Protein AF-A0A4V3P4I6-F1 (afdb_monomer_lite)

pLDDT: mean 70.44, std 26.19, range [24.08, 98.81]

InterPro domains:
  IPR002125 Cytidine and deoxycytidylate deaminase domain [PF00383] (77-163)
  IPR002125 Cytidine and deoxycytidylate deaminase domain [PS51747] (52-196)
  IPR016192 APOBEC/CMP deaminase, zinc-binding [PS00903] (110-152)
  IPR016193 Cytidine deaminase-like [SSF53927] (78-172)

Foldseek 3Di:
DDDDDDDDDDDDDDDDDDPPPPDDDQDDDDDDPDDPDPPGQAADDDPVQVLVLLLLQLLLQLLLLLLQADAPPDPPDQAFSKKKWKAAPVLFTQWIFAARCRLAVHPLRHRLSCGQVLSCVQVVDPAQADPVRHHMEMEIAEADFLSSLVNCQNRLHAEYEYQEYDNPGHPNLVVLCDQCVVVVDDHHHPSRHHYHYRPHVLSVQLHVQLVVCVVVVDDNDSSNVSNDPSVSVSSVVSNVCLVVPDDPDPVCPVSSVSSVVVSVPSDSARDHQDDDDPDWAKEWEWEDEDDAFKFWFDFDPDDDGDGDGDDDGTDIDIRRDRGFFTKTKTAGPVDRQWIWIKRWGARPVPRQIDIDTSDTDQKDKDKDFDDDDPNYTYIYIYIYGDLPVPFDCPPPDGDRD

Sequence (401 aa):
MKKCVYLFALLIISTSCRKHEKKQEVVDLATGPSSTTTCKNTYSETNDVQIEKDKIFSLLSLAAVYKNWQTPETNPVRGYNIGSVLIAPSGQVVKWARNCVDTTANSTQHGEVRLMTSYLGMTQYFSLKNEDDNPYTLYTSLEPCAMCSGMMTLQSLNRTVYSQTDPDFGK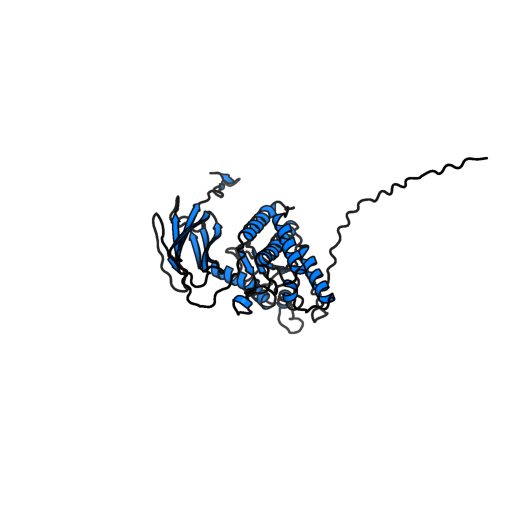AIQRLEFDAADYGGCPPYPRAVISDVSPSIYRYMLDTAYVNYLRKGYDRSITKFLTTENARVIYSSAVDELLNYQVTYPENQSALNNAISYYNNIVSDTYTPLDDDNDLVTTVFTVKGASTTTGITDIYKTYGGDLYQVSNIQVFTTLNDIDGDVFFTIINSANPSEYAIIDSGANINTGAALVNVMYQYGVSCSVTREKEQNGVYYFTINTVITHDNDCKWNGSECEPI

Structure (mmCIF, N/CA/C/O backbone):
data_AF-A0A4V3P4I6-F1
#
_entry.id   AF-A0A4V3P4I6-F1
#
loop_
_atom_site.group_PDB
_atom_site.id
_atom_site.type_symbol
_atom_site.label_atom_id
_atom_site.label_alt_id
_atom_site.label_comp_id
_atom_site.label_asym_id
_atom_site.label_entity_id
_atom_site.label_seq_id
_atom_site.pdbx_PDB_ins_code
_atom_site.Cartn_x
_atom_site.Cartn_y
_atom_site.Cartn_z
_atom_site.occupancy
_atom_site.B_iso_or_equiv
_atom_site.auth_seq_id
_atom_site.auth_comp_id
_atom_site.auth_asym_id
_atom_site.auth_atom_id
_atom_site.pdbx_PDB_model_num
ATOM 1 N N . MET A 1 1 ? -8.109 74.294 -43.004 1.00 38.88 1 MET A N 1
ATOM 2 C CA . MET A 1 1 ? -7.378 73.034 -43.275 1.00 38.88 1 MET A CA 1
ATOM 3 C C . MET A 1 1 ? -7.700 72.050 -42.158 1.00 38.88 1 MET A C 1
ATOM 5 O O . MET A 1 1 ? -7.813 72.474 -41.016 1.00 38.88 1 MET A O 1
ATOM 9 N N . LYS A 1 2 ? -8.060 70.817 -42.525 1.00 31.05 2 LYS A N 1
ATOM 10 C CA . LYS A 1 2 ? -8.959 69.916 -41.781 1.00 31.05 2 LYS A CA 1
ATOM 11 C C . LYS A 1 2 ? -8.279 69.203 -40.597 1.00 31.05 2 LYS A C 1
ATOM 13 O O . LYS A 1 2 ? -7.145 68.760 -40.713 1.00 31.05 2 LYS A O 1
ATOM 18 N N . LYS A 1 3 ? -9.027 69.087 -39.490 1.00 34.38 3 LYS A N 1
ATOM 19 C CA . LYS A 1 3 ? -8.744 68.275 -38.292 1.00 34.38 3 LYS A CA 1
ATOM 20 C C . LYS A 1 3 ? -8.746 66.782 -38.644 1.00 34.38 3 LYS A C 1
ATOM 22 O O . LYS A 1 3 ? -9.620 66.359 -39.396 1.00 34.38 3 LYS A O 1
ATOM 27 N N . CYS A 1 4 ? -7.863 65.994 -38.031 1.00 27.94 4 CYS A N 1
ATOM 28 C CA . CYS A 1 4 ? -7.990 64.537 -37.995 1.00 27.94 4 CYS A CA 1
ATOM 29 C C . CYS A 1 4 ? -7.975 64.075 -36.532 1.00 27.94 4 CYS A C 1
ATOM 31 O O . CYS A 1 4 ? -7.027 64.334 -35.796 1.00 27.94 4 CYS A O 1
ATOM 33 N N . VAL A 1 5 ? -9.088 63.474 -36.119 1.00 30.53 5 VAL A N 1
ATOM 34 C CA . VAL A 1 5 ? -9.356 62.912 -34.792 1.00 30.53 5 VAL A CA 1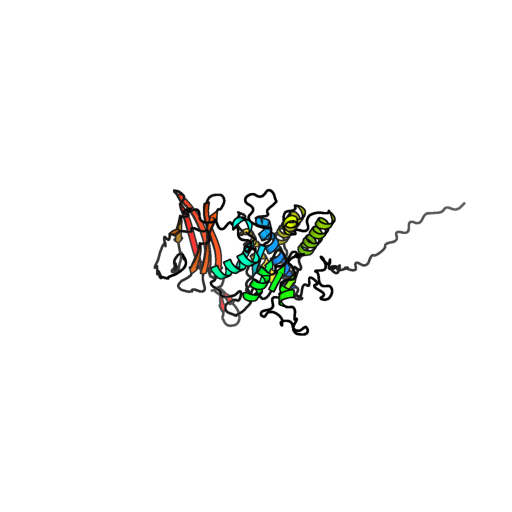
ATOM 35 C C . VAL A 1 5 ? -8.934 61.443 -34.828 1.00 30.53 5 VAL A C 1
ATOM 37 O O . VAL A 1 5 ? -9.345 60.727 -35.738 1.00 30.53 5 VAL A O 1
ATOM 40 N N . TYR A 1 6 ? -8.128 60.991 -33.867 1.00 28.48 6 TYR A N 1
ATOM 41 C CA . TYR A 1 6 ? -7.827 59.568 -33.697 1.00 28.48 6 TYR A CA 1
ATOM 42 C C . TYR A 1 6 ? -8.938 58.913 -32.870 1.00 28.48 6 TYR A C 1
ATOM 44 O O . TYR A 1 6 ? -9.145 59.256 -31.707 1.00 28.48 6 TYR A O 1
ATOM 52 N N . LEU A 1 7 ? -9.675 57.999 -33.499 1.00 26.97 7 LEU A N 1
ATOM 53 C CA . LEU A 1 7 ? -10.724 57.195 -32.881 1.00 26.97 7 LEU A CA 1
ATOM 54 C C . LEU A 1 7 ? -10.079 55.933 -32.280 1.00 26.97 7 LEU A C 1
ATOM 56 O O . LEU A 1 7 ? -9.567 55.093 -33.017 1.00 26.97 7 LEU A O 1
ATOM 60 N N . PHE A 1 8 ? -10.088 55.799 -30.953 1.00 28.61 8 PHE A N 1
ATOM 61 C CA . PHE A 1 8 ? -9.730 54.550 -30.276 1.00 28.61 8 PHE A CA 1
ATOM 62 C C . PHE A 1 8 ? -10.906 53.571 -30.382 1.00 28.61 8 PHE A C 1
ATOM 64 O O . PHE A 1 8 ? -11.946 53.779 -29.759 1.00 28.61 8 PHE A O 1
ATOM 71 N N . ALA A 1 9 ? -10.750 52.506 -31.168 1.00 28.44 9 ALA A N 1
ATOM 72 C CA . ALA A 1 9 ? -11.672 51.375 -31.169 1.00 28.44 9 ALA A CA 1
ATOM 73 C C . ALA A 1 9 ? -11.191 50.340 -30.141 1.00 28.44 9 ALA A C 1
ATOM 75 O O . ALA A 1 9 ? -10.161 49.693 -30.328 1.00 28.44 9 ALA A O 1
ATOM 76 N N . LEU A 1 10 ? -11.934 50.206 -29.041 1.00 26.56 10 LEU A N 1
ATOM 77 C CA . LEU A 1 10 ? -11.766 49.132 -28.066 1.00 26.56 10 LEU A CA 1
ATOM 78 C C . LEU A 1 10 ? -12.305 47.834 -28.696 1.00 26.56 10 LEU A C 1
ATOM 80 O O . LEU A 1 10 ? -13.515 47.674 -28.850 1.00 26.56 10 LEU A O 1
ATOM 84 N N . LEU A 1 11 ? -11.419 46.920 -29.097 1.00 24.89 11 LEU A N 1
ATOM 85 C CA . LEU A 1 11 ? -11.820 45.592 -29.559 1.00 24.89 11 LEU A CA 1
ATOM 86 C C . LEU A 1 11 ? -12.026 44.693 -28.330 1.00 24.89 11 LEU A C 1
ATOM 88 O O . LEU A 1 11 ? -11.067 44.226 -27.716 1.00 24.89 11 LEU A O 1
ATOM 92 N N . ILE A 1 12 ? -13.284 44.476 -27.949 1.00 28.70 12 ILE A N 1
ATOM 93 C CA . ILE A 1 12 ? -13.665 43.482 -26.940 1.00 28.70 12 ILE A CA 1
ATOM 94 C C . ILE A 1 12 ? -13.599 42.110 -27.616 1.00 28.70 12 ILE A C 1
ATOM 96 O O . ILE A 1 12 ? -14.481 41.752 -28.395 1.00 28.70 12 ILE A O 1
ATOM 100 N N . ILE A 1 13 ? -12.542 41.345 -27.343 1.00 27.86 13 ILE A N 1
ATOM 101 C CA . ILE A 1 13 ? -12.463 39.936 -27.739 1.00 27.86 13 ILE A CA 1
ATOM 102 C C . ILE A 1 13 ? -13.128 39.121 -26.629 1.00 27.86 13 ILE A C 1
ATOM 104 O O . ILE A 1 13 ? -12.544 38.894 -25.572 1.00 27.86 13 ILE A O 1
ATOM 108 N N . SER A 1 14 ? -14.367 38.690 -26.864 1.00 27.64 14 SER A N 1
ATOM 109 C CA . SER A 1 14 ? -15.036 37.693 -26.031 1.00 27.64 14 SER A CA 1
ATOM 110 C C . SER A 1 14 ? -14.403 36.321 -26.287 1.00 27.64 14 SER A C 1
ATOM 112 O O . SER A 1 14 ? -14.728 35.652 -27.272 1.00 27.64 14 SER A O 1
ATOM 114 N N . THR A 1 15 ? -13.494 35.878 -25.422 1.00 29.20 15 THR A N 1
ATOM 115 C CA . THR A 1 15 ? -13.055 34.480 -25.421 1.00 29.20 15 THR A CA 1
ATOM 116 C C . THR A 1 15 ? -14.120 33.634 -24.728 1.00 29.20 15 THR A C 1
ATOM 118 O O . THR A 1 15 ? -14.337 33.700 -23.521 1.00 29.20 15 THR A O 1
ATOM 121 N N . SER A 1 16 ? -14.834 32.848 -25.534 1.00 26.98 16 SER A N 1
ATOM 122 C CA . SER A 1 16 ? -15.702 31.771 -25.065 1.00 26.98 16 SER A CA 1
ATOM 123 C C . SER A 1 16 ? -14.888 30.830 -24.172 1.00 26.98 16 SER A C 1
ATOM 125 O O . SER A 1 16 ? -13.879 30.264 -24.596 1.00 26.98 16 SER A O 1
ATOM 127 N N . CYS A 1 17 ? -15.314 30.694 -22.918 1.00 26.45 17 CYS A N 1
ATOM 128 C CA . CYS A 1 17 ? -14.714 29.810 -21.931 1.00 26.45 17 CYS A CA 1
ATOM 129 C C . CYS A 1 17 ? -15.066 28.353 -22.285 1.00 26.45 17 CYS A C 1
ATOM 131 O O . CYS A 1 17 ? -16.029 27.784 -21.773 1.00 26.45 17 CYS A O 1
ATOM 133 N N . ARG A 1 18 ? -14.312 27.741 -23.205 1.00 27.28 18 ARG A N 1
ATOM 134 C CA . ARG A 1 18 ? -14.281 26.279 -23.338 1.00 27.28 18 ARG A CA 1
ATOM 135 C C . ARG A 1 18 ? -13.394 25.741 -22.222 1.00 27.28 18 ARG A C 1
ATOM 137 O O . ARG A 1 18 ? -12.179 25.925 -22.261 1.00 27.28 18 ARG A O 1
ATOM 144 N N . LYS A 1 19 ? -14.005 25.072 -21.239 1.00 29.12 19 LYS A N 1
ATOM 145 C CA . LYS A 1 19 ? -13.301 24.176 -20.314 1.00 29.12 19 LYS A CA 1
ATOM 146 C C . LYS A 1 19 ? -12.569 23.124 -21.152 1.00 29.12 19 LYS A C 1
ATOM 148 O O . LYS A 1 19 ? -13.177 22.175 -21.632 1.00 29.12 19 LYS A O 1
ATOM 153 N N . HIS A 1 20 ? -11.278 23.326 -21.382 1.00 26.88 20 HIS A N 1
ATOM 154 C CA . HIS A 1 20 ? -10.396 22.259 -21.823 1.00 26.88 20 HIS A CA 1
ATOM 155 C C . HIS A 1 20 ? -10.047 21.437 -20.583 1.00 26.88 20 HIS A C 1
ATOM 157 O O . HIS A 1 20 ? -9.149 21.801 -19.827 1.00 26.88 20 HIS A O 1
ATOM 163 N N . GLU A 1 21 ? -10.763 20.335 -20.369 1.00 33.22 21 GLU A N 1
ATOM 164 C CA . GLU A 1 21 ? -10.200 19.214 -19.622 1.00 33.22 21 GLU A CA 1
ATOM 165 C C . GLU A 1 21 ? -8.929 18.782 -20.356 1.00 33.22 21 GLU A C 1
ATOM 167 O O . GLU A 1 21 ? -8.968 18.286 -21.487 1.00 33.22 21 GLU A O 1
ATOM 172 N N . LYS A 1 22 ? -7.769 19.051 -19.753 1.00 27.48 22 LYS A N 1
ATOM 173 C CA . LYS A 1 22 ? -6.512 18.462 -20.207 1.00 27.48 22 LYS A CA 1
ATOM 174 C C . LYS A 1 22 ? -6.640 16.952 -20.022 1.00 27.48 22 LYS A C 1
ATOM 176 O O . LYS A 1 22 ? -6.591 16.471 -18.895 1.00 27.48 22 LYS A O 1
ATOM 181 N N . LYS A 1 23 ? -6.769 16.210 -21.125 1.00 31.52 23 LYS A N 1
ATOM 182 C CA . LYS A 1 23 ? -6.460 14.777 -21.129 1.00 31.52 23 LYS A CA 1
ATOM 183 C C . LYS A 1 23 ? -5.043 14.604 -20.578 1.00 31.52 23 LYS A C 1
ATOM 185 O O . LYS A 1 23 ? -4.112 15.217 -21.097 1.00 31.52 23 LYS A O 1
ATOM 190 N N . GLN A 1 24 ? -4.908 13.813 -19.514 1.00 39.22 24 GLN A N 1
ATOM 191 C CA . GLN A 1 24 ? -3.621 13.382 -18.974 1.00 39.22 24 GLN A CA 1
ATOM 192 C C . GLN A 1 24 ? -2.837 12.669 -20.083 1.00 39.22 24 GLN A C 1
ATOM 194 O O . GLN A 1 24 ? -3.242 11.607 -20.552 1.00 39.22 24 GLN A O 1
ATOM 199 N N . GLU A 1 25 ? -1.731 13.262 -20.528 1.00 32.91 25 GLU A N 1
ATOM 200 C CA . GLU A 1 25 ? -0.757 12.556 -21.356 1.00 32.91 25 GLU A CA 1
ATOM 201 C C . GLU A 1 25 ? -0.023 11.535 -20.480 1.00 32.91 25 GLU A C 1
ATOM 203 O O . GLU A 1 25 ? 0.542 11.870 -19.436 1.00 32.91 25 GLU A O 1
ATOM 208 N N . VAL A 1 26 ? -0.078 10.269 -20.894 1.00 40.66 26 VAL A N 1
ATOM 209 C CA . VAL A 1 26 ? 0.656 9.163 -20.275 1.00 40.66 26 VAL A CA 1
ATOM 210 C C . VAL A 1 26 ? 2.142 9.400 -20.531 1.00 40.66 26 VAL A C 1
ATOM 212 O O . VAL A 1 26 ? 2.603 9.302 -21.666 1.00 40.66 26 VAL A O 1
ATOM 215 N N . VAL A 1 27 ? 2.891 9.748 -19.488 1.00 40.31 27 VAL A N 1
ATOM 216 C CA . VAL A 1 27 ? 4.354 9.785 -19.549 1.00 40.31 27 VAL A CA 1
ATOM 217 C C . VAL A 1 27 ? 4.830 8.337 -19.490 1.00 40.31 27 VAL A C 1
ATOM 219 O O . VAL A 1 27 ? 4.765 7.711 -18.435 1.00 40.31 27 VAL A O 1
ATOM 222 N N . ASP A 1 28 ? 5.249 7.797 -20.637 1.00 40.12 28 ASP A N 1
ATOM 223 C CA . ASP A 1 28 ? 5.860 6.469 -20.728 1.00 40.12 28 ASP A CA 1
ATOM 224 C C . ASP A 1 28 ? 7.179 6.473 -19.942 1.00 40.12 28 ASP A C 1
ATOM 226 O O . ASP A 1 28 ? 8.212 6.986 -20.387 1.00 40.12 28 ASP A O 1
ATOM 230 N N . LEU A 1 29 ? 7.139 5.905 -18.740 1.00 42.72 29 LEU A N 1
ATOM 231 C CA . LEU A 1 29 ? 8.330 5.537 -17.998 1.00 42.72 29 LEU A CA 1
ATOM 232 C C . LEU A 1 29 ? 8.888 4.255 -18.609 1.00 42.72 29 LEU A C 1
ATOM 234 O O . LEU A 1 29 ? 8.287 3.203 -18.462 1.00 42.72 29 LEU A O 1
ATOM 238 N N . ALA A 1 30 ? 10.010 4.397 -19.317 1.00 37.38 30 ALA A N 1
ATOM 239 C CA . ALA A 1 30 ? 10.941 3.357 -19.758 1.00 37.38 30 ALA A CA 1
ATOM 240 C C . ALA A 1 30 ? 10.332 2.034 -20.279 1.00 37.38 30 ALA A C 1
ATOM 242 O O . ALA A 1 30 ? 9.803 1.203 -19.549 1.00 37.38 30 ALA A O 1
ATOM 243 N N . THR A 1 31 ? 10.550 1.761 -21.566 1.00 34.69 31 THR A N 1
ATOM 244 C CA . THR A 1 31 ? 10.326 0.437 -22.151 1.00 34.69 31 THR A CA 1
ATOM 245 C C . THR A 1 31 ? 11.169 -0.614 -21.422 1.00 34.69 31 THR A C 1
ATOM 247 O O . THR A 1 31 ? 12.400 -0.584 -21.501 1.00 34.69 31 THR A O 1
ATOM 250 N N . GLY A 1 32 ? 10.511 -1.559 -20.747 1.00 35.44 32 GLY A N 1
ATOM 251 C CA . GLY A 1 32 ? 11.137 -2.814 -20.333 1.00 35.44 32 GLY A CA 1
ATOM 252 C C . GLY A 1 32 ? 11.687 -3.600 -21.541 1.00 35.44 32 GLY A C 1
ATOM 253 O O . GLY A 1 32 ? 11.428 -3.239 -22.689 1.00 35.44 32 GLY A O 1
ATOM 254 N N . PRO A 1 33 ? 12.437 -4.694 -21.324 1.00 33.47 33 PRO A N 1
ATOM 255 C CA . PRO A 1 33 ? 13.238 -5.362 -22.361 1.00 33.47 33 PRO A CA 1
ATOM 256 C C . PRO A 1 33 ? 12.451 -6.082 -23.478 1.00 33.47 33 PRO A C 1
ATOM 258 O O . PRO A 1 33 ? 13.064 -6.764 -24.294 1.00 33.47 33 PRO A O 1
ATOM 261 N N . SER A 1 34 ? 11.123 -5.948 -23.556 1.00 34.34 34 SER A N 1
ATOM 262 C CA . SER A 1 34 ? 10.306 -6.561 -24.610 1.00 34.34 34 SER A CA 1
ATOM 263 C C . SER A 1 34 ? 9.366 -5.538 -25.248 1.00 34.34 34 SER A C 1
ATOM 265 O O . SER A 1 34 ? 8.570 -4.897 -24.568 1.00 34.34 34 SER A O 1
ATOM 267 N N . SER A 1 35 ? 9.469 -5.392 -26.569 1.00 30.73 35 SER A N 1
ATOM 268 C CA . SER A 1 35 ? 8.801 -4.377 -27.392 1.00 30.73 35 SER A CA 1
ATOM 269 C C . SER A 1 35 ? 7.418 -4.782 -27.927 1.00 30.73 35 SER A C 1
ATOM 271 O O . SER A 1 35 ? 6.896 -4.097 -28.805 1.00 30.73 35 SER A O 1
ATOM 273 N N . THR A 1 36 ? 6.816 -5.882 -27.453 1.00 29.50 36 THR A N 1
ATOM 274 C CA . THR A 1 36 ? 5.621 -6.479 -28.099 1.00 29.50 36 THR A CA 1
ATOM 275 C C . THR A 1 36 ? 4.365 -6.619 -27.233 1.00 29.50 36 THR A C 1
ATOM 277 O O . THR A 1 36 ? 3.314 -6.952 -27.772 1.00 29.50 36 THR A O 1
ATOM 280 N N . THR A 1 37 ? 4.397 -6.242 -25.953 1.00 32.91 37 THR A N 1
ATOM 281 C CA . THR A 1 37 ? 3.183 -6.082 -25.130 1.00 32.91 37 THR A CA 1
ATOM 282 C C . THR A 1 37 ? 3.084 -4.617 -24.729 1.00 32.91 37 THR A C 1
ATOM 284 O O . THR A 1 37 ? 4.041 -4.069 -24.184 1.00 32.91 37 THR A O 1
ATOM 287 N N . THR A 1 38 ? 1.964 -3.938 -24.994 1.00 37.38 38 THR A N 1
ATOM 288 C CA . THR A 1 38 ? 1.739 -2.582 -24.466 1.00 37.38 38 THR A CA 1
ATOM 289 C C . THR A 1 38 ? 1.569 -2.647 -22.948 1.00 37.38 38 THR A C 1
ATOM 291 O O . THR A 1 38 ? 0.456 -2.658 -22.434 1.00 37.38 38 THR A O 1
ATOM 294 N N . CYS A 1 39 ? 2.694 -2.676 -22.232 1.00 52.91 39 CYS A N 1
ATOM 295 C CA . CYS A 1 39 ? 2.838 -2.611 -20.777 1.00 52.91 39 CYS A CA 1
ATOM 296 C C . CYS A 1 39 ? 2.533 -1.205 -20.242 1.00 52.91 39 CYS A C 1
ATOM 298 O O . CYS A 1 39 ? 3.302 -0.654 -19.453 1.00 52.91 39 CYS A O 1
ATOM 300 N N . LYS A 1 40 ? 1.444 -0.577 -20.695 1.00 59.91 40 LYS A N 1
ATOM 301 C CA . LYS A 1 40 ? 1.081 0.746 -20.193 1.00 59.91 40 LYS A CA 1
ATOM 302 C C . LYS A 1 40 ? 0.635 0.631 -18.741 1.00 59.91 40 LYS A C 1
ATOM 304 O O . LYS A 1 40 ? -0.003 -0.331 -18.323 1.00 59.91 40 LYS A O 1
ATOM 309 N N . ASN A 1 41 ? 1.023 1.619 -17.957 1.00 68.69 41 ASN A N 1
ATOM 310 C CA . ASN A 1 41 ? 0.433 1.894 -16.661 1.00 68.69 41 ASN A CA 1
ATOM 311 C C . ASN A 1 41 ? -1.003 2.367 -16.887 1.00 68.69 41 ASN A C 1
ATOM 313 O O . ASN A 1 41 ? -1.212 3.490 -17.345 1.00 68.69 41 ASN A O 1
ATOM 317 N N . THR A 1 42 ? -1.975 1.493 -16.644 1.00 80.38 42 THR A N 1
ATOM 318 C CA . THR A 1 42 ? -3.392 1.792 -16.850 1.00 80.38 42 THR A CA 1
ATOM 319 C C . THR A 1 42 ? -4.127 1.835 -15.527 1.00 80.38 42 THR A C 1
ATOM 321 O O . THR A 1 42 ? -3.771 1.135 -14.584 1.00 80.38 42 THR A O 1
ATOM 324 N N . TYR A 1 43 ? -5.134 2.693 -15.481 1.00 91.06 43 TYR A N 1
ATOM 325 C CA . TYR A 1 43 ? -6.118 2.737 -14.420 1.00 91.06 43 TYR A CA 1
ATOM 326 C C . TYR A 1 43 ? -7.424 2.199 -14.997 1.00 91.06 43 TYR A C 1
ATOM 328 O O . TYR A 1 43 ? -7.886 2.712 -16.020 1.00 91.06 43 TYR A O 1
ATOM 336 N N . SER A 1 44 ? -7.948 1.127 -14.412 1.00 90.12 44 SER A N 1
ATOM 337 C CA . SER A 1 44 ? -9.068 0.364 -14.970 1.00 90.12 44 SER A CA 1
ATOM 338 C C . SER A 1 44 ? -10.448 0.858 -14.530 1.00 90.12 44 SER A C 1
ATOM 340 O O . SER A 1 44 ? -11.440 0.560 -15.195 1.00 90.12 44 SER A O 1
ATOM 342 N N . GLU A 1 45 ? -10.520 1.637 -13.449 1.00 94.12 45 GLU A N 1
ATOM 343 C CA . GLU A 1 45 ? -11.785 1.965 -12.801 1.00 94.12 45 GLU A CA 1
ATOM 344 C C . GLU A 1 45 ? -12.528 3.129 -13.477 1.00 94.12 45 GLU A C 1
ATOM 346 O O . GLU A 1 45 ? -11.917 4.089 -13.956 1.00 94.12 45 GLU A O 1
ATOM 351 N N . THR A 1 46 ? -13.862 3.046 -13.518 1.00 94.44 46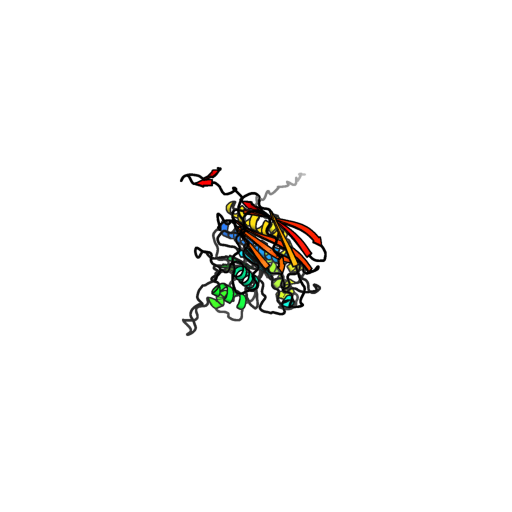 THR A N 1
ATOM 352 C CA . THR A 1 46 ? -14.723 4.026 -14.220 1.00 94.44 46 THR A CA 1
ATOM 353 C C . THR A 1 46 ? -15.775 4.671 -13.324 1.00 94.44 46 THR A C 1
ATOM 355 O O . THR A 1 46 ? -16.362 5.682 -13.703 1.00 94.44 46 THR A O 1
ATOM 358 N N . ASN A 1 47 ? -16.019 4.112 -12.138 1.00 96.75 47 ASN A N 1
ATOM 359 C CA . ASN A 1 47 ? -16.960 4.671 -11.177 1.00 96.75 47 ASN A CA 1
ATOM 360 C C . ASN A 1 47 ? -16.328 5.845 -10.418 1.00 96.75 47 ASN A C 1
ATOM 362 O O . ASN A 1 47 ? -15.477 5.626 -9.560 1.00 96.75 47 ASN A O 1
ATOM 366 N N . ASP A 1 48 ? -16.789 7.073 -10.659 1.00 97.75 48 ASP A N 1
ATOM 367 C CA . ASP A 1 48 ? -16.191 8.276 -10.066 1.00 97.75 48 ASP A CA 1
ATOM 368 C C . ASP A 1 48 ? -16.128 8.276 -8.524 1.00 97.75 48 ASP A C 1
ATOM 370 O O . ASP A 1 48 ? -15.177 8.820 -7.954 1.00 97.75 48 ASP A O 1
ATOM 374 N N . VAL A 1 49 ? -17.086 7.631 -7.842 1.00 97.69 49 VAL A N 1
ATOM 375 C CA . VAL A 1 49 ? -17.065 7.467 -6.377 1.00 97.69 49 VAL A CA 1
ATOM 376 C C . VAL A 1 49 ? -15.870 6.605 -5.970 1.00 97.69 49 VAL A C 1
ATOM 378 O O . VAL A 1 49 ? -15.110 6.983 -5.078 1.00 97.69 49 VAL A O 1
ATOM 381 N N . GLN A 1 50 ? -15.647 5.481 -6.658 1.00 97.50 50 GLN A N 1
ATOM 382 C CA . GLN A 1 50 ? -14.485 4.620 -6.423 1.00 97.50 50 GLN A CA 1
ATOM 383 C C . GLN A 1 50 ? -13.174 5.316 -6.814 1.00 97.50 50 GLN A C 1
ATOM 385 O O . GLN A 1 50 ? -12.178 5.172 -6.108 1.00 97.50 50 GLN A O 1
ATOM 390 N N . ILE A 1 51 ? -13.172 6.127 -7.877 1.00 98.31 51 ILE A N 1
ATOM 391 C CA . ILE A 1 51 ? -11.993 6.901 -8.286 1.00 98.31 51 ILE A CA 1
ATOM 392 C C . ILE A 1 51 ? -11.570 7.880 -7.192 1.00 98.31 51 ILE A C 1
ATOM 394 O O . ILE A 1 51 ? -10.384 7.992 -6.881 1.00 98.31 51 ILE A O 1
ATOM 398 N N . GLU A 1 52 ? -12.514 8.601 -6.590 1.00 98.44 52 GLU A N 1
ATOM 399 C CA . GLU A 1 52 ? -12.211 9.478 -5.458 1.00 98.44 52 GLU A CA 1
ATOM 400 C C . GLU A 1 52 ? -11.735 8.691 -4.229 1.00 98.44 52 GLU A C 1
ATOM 402 O O . GLU A 1 52 ? -10.756 9.088 -3.593 1.00 98.44 52 GLU A O 1
ATOM 407 N N . LYS A 1 53 ? -12.356 7.546 -3.934 1.00 98.06 53 LYS A N 1
ATOM 408 C CA . LYS A 1 53 ? -11.930 6.660 -2.842 1.00 98.06 53 LYS A CA 1
ATOM 409 C C . LYS A 1 53 ? -10.486 6.186 -3.022 1.00 98.06 53 LYS A C 1
ATOM 411 O O . LYS A 1 53 ? -9.695 6.231 -2.079 1.00 98.06 53 LYS A O 1
ATOM 416 N N . ASP A 1 54 ? -10.117 5.814 -4.246 1.00 98.38 54 ASP A N 1
ATOM 417 C CA . ASP A 1 54 ? -8.757 5.409 -4.588 1.00 98.38 54 ASP A CA 1
ATOM 418 C C . ASP A 1 54 ? -7.752 6.554 -4.407 1.00 98.38 54 ASP A C 1
ATOM 420 O O . ASP A 1 54 ? -6.626 6.317 -3.960 1.00 98.38 54 ASP A O 1
ATOM 424 N N . LYS A 1 55 ? -8.139 7.799 -4.732 1.00 98.50 55 LYS A N 1
ATOM 425 C CA . LYS A 1 55 ? -7.301 8.982 -4.469 1.00 98.50 55 LYS A CA 1
ATOM 426 C C . LYS A 1 55 ? -7.037 9.116 -2.976 1.00 98.50 55 LYS A C 1
ATOM 428 O O . LYS A 1 55 ? -5.873 9.171 -2.594 1.00 98.50 55 LYS A O 1
ATOM 433 N N . ILE A 1 56 ? -8.081 9.096 -2.146 1.00 98.69 56 ILE A N 1
ATOM 434 C CA . ILE A 1 56 ? -7.971 9.243 -0.685 1.00 98.69 56 ILE A CA 1
ATOM 435 C C . ILE A 1 56 ? -7.003 8.205 -0.099 1.00 98.69 56 ILE A C 1
ATOM 437 O O . 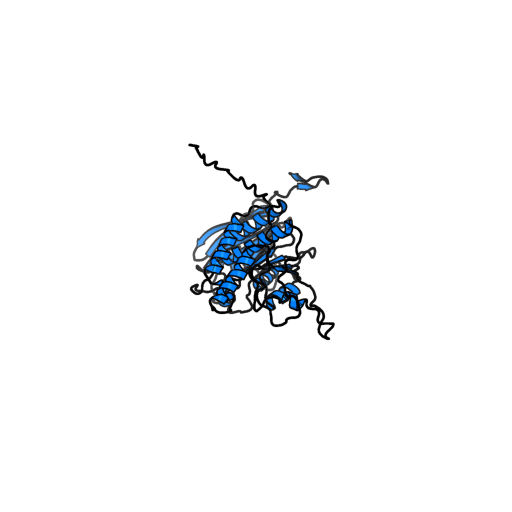ILE A 1 56 ? -6.075 8.563 0.627 1.00 98.69 56 ILE A O 1
ATOM 441 N N . PHE A 1 57 ? -7.154 6.925 -0.446 1.00 98.69 57 PHE A N 1
ATOM 442 C CA . PHE A 1 57 ? -6.280 5.885 0.105 1.00 98.69 57 PHE A CA 1
ATOM 443 C C . PHE A 1 57 ? -4.873 5.861 -0.510 1.00 98.69 57 PHE A C 1
ATOM 445 O O . PHE A 1 57 ? -3.920 5.496 0.179 1.00 98.69 57 PHE A O 1
ATOM 452 N N . SER A 1 58 ? -4.699 6.333 -1.750 1.00 98.69 58 SER A N 1
ATOM 453 C CA . SER A 1 58 ? -3.363 6.580 -2.320 1.00 98.69 58 SER A CA 1
ATOM 454 C C . SER A 1 58 ? -2.635 7.724 -1.606 1.00 98.69 58 SER A C 1
ATOM 456 O O . SER A 1 58 ? -1.420 7.665 -1.416 1.00 98.69 58 SER A O 1
ATOM 458 N N . LEU A 1 59 ? -3.361 8.771 -1.196 1.00 98.81 59 LEU A N 1
ATOM 459 C CA . LEU A 1 59 ? -2.805 9.837 -0.360 1.00 98.81 59 LEU A CA 1
ATOM 460 C C . LEU A 1 59 ? -2.406 9.284 1.008 1.00 98.81 59 LEU A C 1
ATOM 462 O O . LEU A 1 59 ? -1.304 9.563 1.473 1.00 98.81 59 LEU A O 1
ATOM 466 N N . LEU A 1 60 ? -3.250 8.444 1.618 1.00 98.38 60 LEU A N 1
ATOM 467 C CA . LEU A 1 60 ? -2.941 7.785 2.886 1.00 98.38 60 LEU A CA 1
ATOM 468 C C . LEU A 1 60 ? -1.679 6.916 2.804 1.00 98.38 60 LEU A C 1
ATOM 470 O O . LEU A 1 60 ? -0.860 6.975 3.718 1.00 98.38 60 LEU A O 1
ATOM 474 N N . SER A 1 61 ? -1.478 6.138 1.733 1.00 98.25 61 SER A N 1
ATOM 475 C CA . SER A 1 61 ? -0.270 5.308 1.601 1.00 98.25 61 SER A CA 1
ATOM 476 C C . SER A 1 61 ? 1.005 6.155 1.523 1.00 98.25 61 SER A C 1
ATOM 478 O O . SER A 1 61 ? 2.016 5.805 2.131 1.00 98.25 61 SER A O 1
ATOM 480 N N . LEU A 1 62 ? 0.963 7.298 0.828 1.00 98.69 62 LEU A N 1
ATOM 481 C CA . LEU A 1 62 ? 2.065 8.266 0.808 1.00 98.69 62 LEU A CA 1
ATOM 482 C C . LEU A 1 62 ? 2.247 8.928 2.184 1.00 98.69 62 LEU A C 1
ATOM 484 O O . LEU A 1 62 ? 3.364 9.005 2.696 1.00 98.69 62 LEU A O 1
ATOM 488 N N . ALA A 1 63 ? 1.155 9.343 2.824 1.00 97.38 63 ALA A N 1
ATOM 489 C CA . ALA A 1 63 ? 1.170 9.982 4.134 1.00 97.38 63 ALA A CA 1
ATOM 490 C C . ALA A 1 63 ? 1.748 9.067 5.228 1.00 97.38 63 ALA A C 1
ATOM 492 O O . ALA A 1 63 ? 2.555 9.509 6.049 1.00 97.38 63 ALA A O 1
ATOM 493 N N . ALA A 1 64 ? 1.407 7.776 5.195 1.00 90.06 64 ALA A N 1
ATOM 494 C CA . ALA A 1 64 ? 1.942 6.759 6.095 1.00 90.06 64 ALA A CA 1
ATOM 495 C C . ALA A 1 64 ? 3.466 6.617 5.974 1.00 90.06 64 ALA A C 1
ATOM 497 O O . ALA A 1 64 ? 4.168 6.514 6.977 1.00 90.06 64 ALA A O 1
ATOM 498 N N . VAL A 1 65 ? 4.003 6.664 4.752 1.00 95.44 65 VAL A N 1
ATOM 499 C CA . VAL A 1 65 ? 5.455 6.647 4.521 1.00 95.44 65 VAL A CA 1
ATOM 500 C C . VAL A 1 65 ? 6.109 7.941 5.008 1.00 95.44 65 VAL A C 1
ATOM 502 O O . VAL A 1 65 ? 7.185 7.888 5.610 1.00 95.44 65 VAL A O 1
ATOM 505 N N . TYR A 1 66 ? 5.461 9.088 4.781 1.00 95.75 66 TYR A N 1
ATOM 506 C CA . TYR A 1 66 ? 5.981 10.402 5.162 1.00 95.75 66 TYR A CA 1
ATOM 507 C C . TYR A 1 66 ? 6.142 10.575 6.678 1.00 95.75 66 TYR A C 1
ATOM 509 O O . TYR A 1 66 ? 7.120 11.184 7.111 1.00 95.75 66 TYR A O 1
ATOM 517 N N . LYS A 1 67 ? 5.240 10.001 7.492 1.00 85.94 67 LYS A N 1
ATOM 518 C CA . LYS A 1 67 ? 5.287 10.075 8.969 1.00 85.94 67 LYS A CA 1
ATOM 519 C C . LYS A 1 67 ? 6.634 9.691 9.577 1.00 85.94 67 LYS A C 1
ATOM 521 O O . LYS A 1 67 ? 6.983 10.219 10.626 1.00 85.94 67 LYS A O 1
ATOM 526 N N . ASN A 1 68 ? 7.373 8.791 8.934 1.00 79.50 68 ASN A N 1
ATOM 527 C CA . ASN A 1 68 ? 8.696 8.361 9.383 1.00 79.50 68 ASN A CA 1
ATOM 528 C C . ASN A 1 68 ? 9.762 8.557 8.286 1.00 79.50 68 ASN A C 1
ATOM 530 O O . ASN A 1 68 ? 10.696 7.765 8.192 1.00 79.50 68 ASN A O 1
ATOM 534 N N . TRP A 1 69 ? 9.608 9.551 7.404 1.00 92.25 69 TRP A N 1
ATOM 535 C CA . TRP A 1 69 ? 10.481 9.745 6.238 1.00 92.25 69 TRP A CA 1
ATOM 536 C C . TRP A 1 69 ? 11.977 9.690 6.583 1.00 92.25 69 TRP A C 1
ATOM 538 O O . TRP A 1 69 ? 12.427 10.349 7.517 1.00 92.25 69 TRP A O 1
ATOM 548 N N . GLN A 1 70 ? 12.749 8.941 5.793 1.00 88.25 70 GLN A N 1
ATOM 549 C CA . GLN A 1 70 ? 14.188 8.764 6.004 1.00 88.25 70 GLN A CA 1
ATOM 550 C C . GLN A 1 70 ? 15.013 9.428 4.899 1.00 88.25 70 GLN A C 1
ATOM 552 O O . GLN A 1 70 ? 14.636 9.446 3.726 1.00 88.25 70 GLN A O 1
ATOM 557 N N . THR A 1 71 ? 16.161 9.965 5.281 1.00 91.12 71 THR A N 1
ATOM 558 C CA . THR A 1 71 ? 17.190 10.515 4.391 1.00 91.12 71 THR A CA 1
ATOM 559 C C . THR A 1 71 ? 18.466 9.673 4.501 1.00 91.12 71 THR A C 1
ATOM 561 O O . THR A 1 71 ? 18.560 8.830 5.397 1.00 91.12 71 THR A O 1
ATOM 564 N N . PRO A 1 72 ? 19.477 9.881 3.638 1.00 86.38 72 PRO A N 1
ATOM 565 C CA . PRO A 1 72 ? 20.754 9.172 3.753 1.00 86.38 72 PRO A CA 1
ATOM 566 C C . PRO A 1 72 ? 21.480 9.399 5.091 1.00 86.38 72 PRO A C 1
ATOM 568 O O . PRO A 1 72 ? 22.330 8.598 5.463 1.00 86.38 72 PRO A O 1
ATOM 571 N N . GLU A 1 73 ? 21.155 10.475 5.812 1.00 87.00 73 GLU A N 1
ATOM 572 C CA . GLU A 1 73 ? 21.715 10.810 7.127 1.00 87.00 73 GLU A CA 1
ATOM 573 C C . GLU A 1 73 ? 20.949 10.168 8.296 1.00 87.00 73 GLU A C 1
ATOM 575 O O . GLU A 1 73 ? 21.364 10.294 9.447 1.00 87.00 73 GLU A O 1
ATOM 580 N N . THR A 1 74 ? 19.816 9.510 8.032 1.00 81.00 74 THR A N 1
ATOM 581 C CA . THR A 1 74 ? 19.018 8.862 9.079 1.00 81.00 74 THR A CA 1
ATOM 582 C C . THR A 1 74 ? 19.786 7.689 9.684 1.00 81.00 74 THR A C 1
ATOM 584 O O . THR A 1 74 ? 20.338 6.870 8.959 1.00 81.00 74 THR A O 1
ATOM 587 N N . ASN A 1 75 ? 19.821 7.596 11.014 1.00 71.31 75 ASN A N 1
ATOM 588 C CA . ASN A 1 75 ? 20.508 6.525 11.729 1.00 71.31 75 ASN A CA 1
ATOM 589 C C . ASN A 1 75 ? 19.789 6.225 13.064 1.00 71.31 75 ASN A C 1
ATOM 591 O O . ASN A 1 75 ? 19.687 7.144 13.880 1.00 71.31 75 ASN A O 1
ATOM 595 N N . PRO A 1 76 ? 19.308 4.991 13.310 1.00 72.50 76 PRO A N 1
ATOM 596 C CA . PRO A 1 76 ? 19.303 3.855 12.383 1.00 72.50 76 PRO A CA 1
ATOM 597 C C . PRO A 1 76 ? 18.342 4.065 11.198 1.00 72.50 76 PRO A C 1
ATOM 599 O O . PRO A 1 76 ? 17.281 4.681 11.329 1.00 72.50 76 PRO A O 1
ATOM 602 N N . VAL A 1 77 ? 18.703 3.540 10.022 1.00 73.88 77 VAL A N 1
ATOM 603 C CA . VAL A 1 77 ? 17.782 3.450 8.874 1.00 73.88 77 VAL A CA 1
ATOM 604 C C . VAL A 1 77 ? 16.870 2.250 9.084 1.00 73.88 77 VAL A C 1
ATOM 606 O O . VAL A 1 77 ? 17.339 1.178 9.440 1.00 73.88 77 VAL A O 1
ATOM 609 N N . ARG A 1 78 ? 15.566 2.415 8.846 1.00 82.06 78 ARG A N 1
ATOM 610 C CA . ARG A 1 78 ? 14.579 1.343 9.015 1.00 82.06 78 ARG A CA 1
ATOM 611 C C . ARG A 1 78 ? 14.573 0.436 7.804 1.00 82.06 78 ARG A C 1
ATOM 613 O O . ARG A 1 78 ? 14.562 -0.784 7.928 1.00 82.06 78 ARG A O 1
ATOM 620 N N . GLY A 1 79 ? 14.533 1.063 6.644 1.00 87.44 79 GLY A N 1
ATOM 621 C CA . GLY A 1 79 ? 14.377 0.456 5.342 1.00 87.44 79 GLY A CA 1
ATOM 622 C C . GLY A 1 79 ? 14.202 1.563 4.315 1.00 87.44 79 GLY A C 1
ATOM 623 O O . GLY A 1 79 ? 14.471 2.738 4.571 1.00 87.44 79 GLY A O 1
ATOM 624 N N . TYR A 1 80 ? 13.653 1.215 3.161 1.00 94.38 80 TYR A N 1
ATOM 625 C CA . TYR A 1 80 ? 13.322 2.209 2.144 1.00 94.38 80 TYR A CA 1
ATOM 626 C C . TYR A 1 80 ? 12.029 2.974 2.475 1.00 94.38 80 TYR A C 1
ATOM 628 O O . TYR A 1 80 ? 11.137 2.458 3.154 1.00 94.38 80 TYR A O 1
ATOM 636 N N . ASN A 1 81 ? 11.882 4.193 1.939 1.00 96.88 81 ASN A N 1
ATOM 637 C CA . ASN A 1 81 ? 10.641 4.981 2.003 1.00 96.88 81 ASN A CA 1
ATOM 638 C C . ASN A 1 81 ? 9.560 4.389 1.071 1.00 96.88 81 ASN A C 1
ATOM 640 O O . ASN A 1 81 ? 9.122 5.022 0.113 1.00 96.88 81 ASN A O 1
ATOM 644 N N . ILE A 1 82 ? 9.170 3.140 1.335 1.00 97.88 82 ILE A N 1
ATOM 645 C CA . ILE A 1 82 ? 8.179 2.365 0.584 1.00 97.88 82 ILE A CA 1
ATOM 646 C C . ILE A 1 82 ? 7.236 1.700 1.578 1.00 97.88 82 ILE A C 1
ATOM 648 O O . ILE A 1 82 ? 7.681 0.940 2.443 1.00 97.88 82 ILE A O 1
ATOM 652 N N . GLY A 1 83 ? 5.941 1.969 1.466 1.00 95.38 83 GLY A N 1
ATOM 653 C CA . GLY A 1 83 ? 4.943 1.459 2.396 1.00 95.38 83 GLY A CA 1
ATOM 654 C C . GLY A 1 83 ? 3.556 1.366 1.792 1.00 95.38 83 GLY A C 1
ATOM 655 O O . GLY A 1 83 ? 3.305 1.828 0.679 1.00 95.38 83 GLY A O 1
ATOM 656 N N . SER A 1 84 ? 2.670 0.729 2.545 1.00 96.75 84 SER A N 1
ATOM 657 C CA . SER A 1 84 ? 1.362 0.305 2.068 1.00 96.75 84 SER A CA 1
ATOM 658 C C . SER A 1 84 ? 0.313 0.384 3.168 1.00 96.75 84 SER A C 1
ATOM 660 O O . SER A 1 84 ? 0.640 0.322 4.356 1.00 96.75 84 SER A O 1
ATOM 662 N N . VAL A 1 85 ? -0.950 0.474 2.756 1.00 96.38 85 VAL A N 1
ATOM 663 C CA . VAL A 1 85 ? -2.139 0.387 3.611 1.00 96.38 85 VAL A CA 1
ATOM 664 C C . VAL A 1 85 ? -3.136 -0.621 3.038 1.00 96.38 85 VAL A C 1
ATOM 666 O O . VAL A 1 85 ? -3.242 -0.785 1.823 1.00 96.38 85 VAL A O 1
ATOM 669 N N . LEU A 1 86 ? -3.842 -1.321 3.922 1.00 95.31 86 LEU A N 1
ATOM 670 C CA . LEU A 1 86 ? -4.785 -2.387 3.602 1.00 95.31 86 LEU A CA 1
ATOM 671 C C . LEU A 1 86 ? -6.194 -1.938 3.954 1.00 95.31 86 LEU A C 1
ATOM 673 O O . LEU A 1 86 ? -6.445 -1.532 5.091 1.00 95.31 86 LEU A O 1
ATOM 677 N N . ILE A 1 87 ? -7.103 -2.059 2.994 1.00 95.62 87 ILE A N 1
ATOM 678 C CA . ILE A 1 87 ? -8.506 -1.685 3.134 1.00 95.62 87 ILE A CA 1
ATOM 679 C C . ILE A 1 87 ? -9.362 -2.947 3.094 1.00 95.62 87 ILE A C 1
ATOM 681 O O . ILE A 1 87 ? -9.276 -3.737 2.148 1.00 95.62 87 ILE A O 1
ATOM 685 N N . ALA A 1 88 ? -10.183 -3.128 4.124 1.00 88.75 88 ALA A N 1
ATOM 686 C CA . ALA A 1 88 ? -11.159 -4.207 4.205 1.00 88.75 88 ALA A CA 1
ATOM 687 C C . ALA A 1 88 ? -12.351 -3.973 3.259 1.00 88.75 88 ALA A C 1
ATOM 689 O O . ALA A 1 88 ? -12.615 -2.826 2.885 1.00 88.75 88 ALA A O 1
ATOM 690 N N . PRO A 1 89 ? -13.134 -5.019 2.930 1.00 86.75 89 PRO A N 1
ATOM 691 C CA . PRO A 1 89 ? -14.366 -4.880 2.147 1.00 86.75 89 PRO A CA 1
ATOM 692 C C . PRO A 1 89 ? -15.350 -3.839 2.702 1.00 86.75 89 PRO A C 1
ATOM 694 O O . PRO A 1 89 ? -16.018 -3.143 1.944 1.00 86.75 89 PRO A O 1
ATOM 697 N N . SER A 1 90 ? -15.380 -3.661 4.028 1.00 83.56 90 SER A N 1
ATOM 698 C CA . SER A 1 90 ? -16.175 -2.633 4.717 1.00 83.56 90 SER A CA 1
ATOM 699 C C . SER A 1 90 ? -15.735 -1.190 4.422 1.00 83.56 90 SER A C 1
ATOM 701 O O . SER A 1 90 ? -16.396 -0.239 4.834 1.00 83.56 90 SER A O 1
ATOM 703 N N . GLY A 1 91 ? -14.606 -0.999 3.736 1.00 83.00 91 GLY A N 1
ATOM 704 C CA . GLY A 1 91 ? -14.005 0.303 3.456 1.00 83.00 91 GLY A CA 1
ATOM 705 C C . GLY A 1 91 ? -13.131 0.855 4.582 1.00 83.00 91 GLY A C 1
ATOM 706 O O . GLY A 1 91 ? -12.655 1.980 4.461 1.00 83.00 91 GLY A O 1
ATOM 707 N N . GLN A 1 92 ? -12.911 0.093 5.656 1.00 84.38 92 GLN A N 1
ATOM 708 C CA . GLN A 1 92 ? -12.045 0.490 6.768 1.00 84.38 92 GLN A CA 1
ATOM 709 C C . GLN A 1 92 ? -10.571 0.200 6.454 1.00 84.38 92 GLN A C 1
ATOM 711 O O . GLN A 1 92 ? -10.245 -0.874 5.944 1.00 84.38 92 GLN A O 1
ATOM 716 N N . VAL A 1 93 ? -9.672 1.119 6.815 1.00 85.25 93 VAL A N 1
ATOM 717 C CA . VAL A 1 93 ? -8.231 0.841 6.882 1.00 85.25 93 VAL A CA 1
ATOM 718 C C . VAL A 1 93 ? -7.974 -0.081 8.073 1.00 85.25 93 VAL A C 1
ATOM 720 O O . VAL A 1 93 ? -8.338 0.245 9.201 1.00 85.25 93 VAL A O 1
ATOM 723 N N . VAL A 1 94 ? -7.350 -1.232 7.826 1.00 82.56 94 VAL A N 1
ATOM 724 C CA . VAL A 1 94 ? -7.129 -2.264 8.857 1.00 82.56 94 VAL A CA 1
ATOM 725 C C . VAL A 1 94 ? -5.663 -2.480 9.210 1.00 82.56 94 VAL A C 1
ATOM 727 O O . VAL A 1 94 ? -5.350 -2.923 10.313 1.00 82.56 94 VAL A O 1
ATOM 730 N N . LYS A 1 95 ? -4.742 -2.170 8.294 1.00 81.50 95 LYS A N 1
ATOM 731 C CA . LYS A 1 95 ? -3.304 -2.302 8.541 1.00 81.50 95 LYS A CA 1
ATOM 732 C C . LYS A 1 95 ? -2.519 -1.335 7.673 1.00 81.50 95 LYS A C 1
ATOM 734 O O . LYS A 1 95 ? -2.876 -1.099 6.522 1.00 81.50 95 LYS A O 1
ATOM 739 N N . TRP A 1 96 ? -1.402 -0.852 8.196 1.00 87.44 96 TRP A N 1
ATOM 740 C CA . TRP A 1 96 ? -0.327 -0.271 7.407 1.00 87.44 96 TRP A CA 1
ATOM 741 C C . TRP A 1 96 ? 0.989 -0.966 7.734 1.00 87.44 96 TRP A C 1
ATOM 743 O O . TRP A 1 96 ? 1.156 -1.534 8.816 1.00 87.44 96 TRP A O 1
ATOM 753 N N . ALA A 1 97 ? 1.933 -0.905 6.802 1.00 85.12 97 ALA A N 1
ATOM 754 C CA . ALA A 1 97 ? 3.328 -1.180 7.099 1.00 85.12 97 ALA A CA 1
ATOM 755 C C . ALA A 1 97 ? 4.238 -0.476 6.097 1.00 85.12 97 ALA A C 1
ATOM 757 O O . ALA A 1 97 ? 3.853 -0.154 4.973 1.00 85.12 97 ALA A O 1
ATOM 758 N N . ARG A 1 98 ? 5.489 -0.282 6.502 1.00 87.44 98 ARG A N 1
ATOM 759 C CA . ARG A 1 98 ? 6.569 0.199 5.641 1.00 87.44 98 ARG A CA 1
ATOM 760 C C . ARG A 1 98 ? 7.704 -0.819 5.607 1.00 87.44 98 ARG A C 1
ATOM 762 O O . ARG A 1 98 ? 7.830 -1.627 6.529 1.00 87.44 98 ARG A O 1
ATOM 769 N N . ASN A 1 99 ? 8.538 -0.746 4.581 1.00 90.44 99 ASN A N 1
ATOM 770 C CA . ASN A 1 99 ? 9.774 -1.499 4.433 1.00 90.44 99 ASN A CA 1
ATOM 771 C C . ASN A 1 99 ? 10.709 -1.359 5.664 1.00 90.44 99 ASN A C 1
ATOM 773 O O . ASN A 1 99 ? 10.924 -0.252 6.170 1.00 90.44 99 ASN A O 1
ATOM 777 N N . CYS A 1 100 ? 11.224 -2.497 6.143 1.00 84.06 100 CYS A N 1
ATOM 778 C CA . CYS A 1 100 ? 12.104 -2.656 7.313 1.00 84.06 100 CYS A CA 1
ATOM 779 C C . CYS A 1 100 ? 13.420 -3.386 6.992 1.00 84.06 100 CYS A C 1
ATOM 781 O O . CYS A 1 100 ? 14.020 -3.970 7.894 1.00 84.06 100 CYS A O 1
ATOM 783 N N . VAL A 1 101 ? 13.847 -3.455 5.729 1.00 82.31 101 VAL A N 1
ATOM 784 C CA . VAL A 1 101 ? 14.923 -4.388 5.337 1.00 82.31 101 VAL A CA 1
ATOM 785 C C . VAL A 1 101 ? 16.237 -4.165 6.091 1.00 82.31 101 VAL A C 1
ATOM 787 O O . VAL A 1 101 ? 16.913 -5.143 6.397 1.00 82.31 101 VAL A O 1
ATOM 790 N N . ASP A 1 102 ? 16.564 -2.916 6.435 1.00 80.06 102 ASP A N 1
ATOM 791 C CA . ASP A 1 102 ? 17.775 -2.577 7.186 1.00 80.06 102 ASP A CA 1
ATOM 792 C C . ASP A 1 102 ? 17.639 -2.959 8.664 1.00 80.06 102 ASP A C 1
ATOM 794 O O . ASP A 1 102 ? 18.454 -3.709 9.191 1.00 80.06 102 ASP A O 1
ATOM 798 N N . THR A 1 103 ? 16.564 -2.510 9.318 1.00 76.62 103 THR A N 1
ATOM 799 C CA . THR A 1 103 ? 16.321 -2.765 10.753 1.00 76.62 103 THR A CA 1
ATOM 800 C C . THR A 1 103 ? 16.141 -4.231 11.111 1.00 76.62 103 THR A C 1
ATOM 802 O O . THR A 1 103 ? 16.452 -4.622 12.224 1.00 76.62 103 THR A O 1
ATOM 805 N N . THR A 1 104 ? 15.650 -5.037 10.175 1.00 71.50 104 THR A N 1
ATOM 806 C CA . THR A 1 104 ? 15.431 -6.480 10.373 1.00 71.50 104 THR A CA 1
ATOM 807 C C . THR A 1 104 ? 16.562 -7.349 9.847 1.00 71.50 104 THR A C 1
ATOM 809 O O . THR A 1 104 ? 16.438 -8.571 9.871 1.00 71.50 104 THR A O 1
ATOM 812 N N . ALA A 1 105 ? 17.583 -6.741 9.231 1.00 76.25 105 ALA A N 1
ATOM 813 C CA . ALA A 1 105 ? 18.599 -7.445 8.451 1.00 76.25 105 ALA A CA 1
ATOM 814 C C . ALA A 1 105 ? 18.010 -8.492 7.469 1.00 76.25 105 ALA A C 1
ATOM 816 O O . ALA A 1 105 ? 18.640 -9.502 7.149 1.00 76.25 105 ALA A O 1
ATOM 817 N N . ASN A 1 106 ? 16.788 -8.260 6.970 1.00 77.88 106 ASN A N 1
ATOM 818 C CA . ASN A 1 106 ? 16.024 -9.225 6.188 1.00 77.88 106 ASN A CA 1
ATOM 819 C C . ASN A 1 106 ? 15.429 -8.562 4.941 1.00 77.88 106 ASN A C 1
ATOM 821 O O . ASN A 1 106 ? 14.429 -7.846 4.983 1.00 77.88 106 ASN A O 1
ATOM 825 N N . SER A 1 107 ? 16.015 -8.884 3.788 1.00 88.88 107 SER A N 1
ATOM 826 C CA . SER A 1 107 ? 15.614 -8.335 2.484 1.00 88.88 107 SER A CA 1
ATOM 827 C C . SER A 1 107 ? 14.169 -8.643 2.066 1.00 88.88 107 SER A C 1
ATOM 829 O O . SER A 1 107 ? 13.639 -7.972 1.186 1.00 88.88 107 SER A O 1
ATOM 831 N N . THR A 1 108 ? 13.492 -9.601 2.707 1.00 86.81 108 THR A N 1
ATOM 832 C CA . THR A 1 108 ? 12.072 -9.895 2.431 1.00 86.81 108 THR A CA 1
ATOM 833 C C . THR A 1 108 ? 11.112 -8.879 3.049 1.00 86.81 108 THR A C 1
ATOM 835 O O . THR A 1 108 ? 9.934 -8.849 2.695 1.00 86.81 108 THR A O 1
ATOM 838 N N . GLN A 1 109 ? 11.591 -8.034 3.968 1.00 87.25 109 GLN A N 1
ATOM 839 C CA . GLN A 1 109 ? 10.777 -7.170 4.826 1.00 87.25 109 GLN A CA 1
ATOM 840 C C . GLN A 1 109 ? 10.299 -5.894 4.115 1.00 87.25 109 GLN A C 1
ATOM 842 O O . GLN A 1 109 ? 10.435 -4.775 4.614 1.00 87.25 109 GLN A O 1
ATOM 847 N N . HIS A 1 110 ? 9.710 -6.071 2.933 1.00 94.44 110 HIS A N 1
ATOM 848 C CA . HIS A 1 110 ? 9.035 -5.039 2.153 1.00 94.44 110 HIS A CA 1
ATOM 849 C C . HIS A 1 110 ? 7.722 -4.606 2.820 1.00 94.44 110 HIS A C 1
ATOM 851 O O . HIS A 1 110 ? 7.138 -5.349 3.611 1.00 94.44 110 HIS A O 1
ATOM 857 N N . GLY A 1 111 ? 7.246 -3.398 2.500 1.00 89.44 111 GLY A N 1
ATOM 858 C CA . GLY A 1 111 ? 6.041 -2.837 3.117 1.00 89.44 111 GLY A CA 1
ATOM 859 C C . GLY A 1 111 ? 4.805 -3.708 2.890 1.00 89.44 111 GLY A C 1
ATOM 860 O O . GLY A 1 111 ? 4.060 -3.969 3.827 1.00 89.44 111 GLY A O 1
ATOM 861 N N . GLU A 1 112 ? 4.629 -4.223 1.676 1.00 97.81 112 GLU A N 1
ATOM 862 C CA . GLU A 1 112 ? 3.510 -5.085 1.291 1.00 97.81 112 GLU A CA 1
ATOM 863 C C . GLU A 1 112 ? 3.561 -6.436 2.008 1.00 97.81 112 GLU A C 1
ATOM 865 O O . GLU A 1 112 ? 2.545 -6.877 2.540 1.00 97.81 112 GLU A O 1
ATOM 870 N N . VAL A 1 113 ? 4.740 -7.069 2.062 1.00 92.19 113 VAL A N 1
ATOM 871 C CA . VAL A 1 113 ? 4.930 -8.357 2.751 1.00 92.19 113 VAL A CA 1
ATOM 872 C C . VAL A 1 113 ? 4.587 -8.206 4.224 1.00 92.19 113 VAL A C 1
ATOM 874 O O . VAL A 1 113 ? 3.715 -8.914 4.718 1.00 92.19 113 VAL A O 1
ATOM 877 N N . ARG A 1 114 ? 5.205 -7.232 4.899 1.00 90.44 114 ARG A N 1
ATOM 878 C CA . ARG A 1 114 ? 4.985 -6.972 6.326 1.00 90.44 114 ARG A CA 1
ATOM 879 C C . ARG A 1 114 ? 3.529 -6.674 6.637 1.00 90.44 114 ARG A C 1
ATOM 881 O O . ARG A 1 114 ? 2.986 -7.197 7.601 1.00 90.44 114 ARG A O 1
ATOM 888 N N . LEU A 1 115 ? 2.889 -5.847 5.816 1.00 89.00 115 LEU A N 1
ATOM 889 C CA . LEU A 1 115 ? 1.481 -5.514 5.977 1.00 89.00 115 LEU A CA 1
ATOM 890 C C . LEU A 1 115 ? 0.608 -6.771 5.934 1.00 89.00 115 LEU A C 1
ATOM 892 O O . LEU A 1 115 ? -0.221 -6.958 6.822 1.00 89.00 115 LEU A O 1
ATOM 896 N N . MET A 1 116 ? 0.812 -7.635 4.936 1.00 88.69 116 MET A N 1
ATOM 897 C CA . MET A 1 116 ? 0.012 -8.847 4.777 1.00 88.69 116 MET A CA 1
ATOM 898 C C . MET A 1 116 ? 0.315 -9.865 5.877 1.00 88.69 116 MET A C 1
ATOM 900 O O . MET A 1 116 ? -0.619 -10.370 6.492 1.00 88.69 116 MET A O 1
ATOM 904 N N . THR A 1 117 ? 1.589 -10.140 6.179 1.00 83.88 117 THR A N 1
ATOM 905 C CA . THR A 1 117 ? 1.954 -11.111 7.224 1.00 83.88 117 THR A CA 1
ATOM 906 C C . THR A 1 117 ? 1.479 -10.665 8.597 1.00 83.88 117 THR A C 1
ATOM 908 O O . THR A 1 117 ? 0.919 -11.474 9.328 1.00 83.88 117 THR A O 1
ATOM 911 N N . SER A 1 118 ? 1.650 -9.387 8.947 1.00 74.81 118 SER A N 1
ATOM 912 C CA . SER A 1 118 ? 1.185 -8.874 10.235 1.00 74.81 118 SER A CA 1
ATOM 913 C C . SER A 1 118 ? -0.337 -8.876 10.320 1.00 74.81 118 SER A C 1
ATOM 915 O O . SER A 1 118 ? -0.870 -9.224 11.364 1.00 74.81 118 SER A O 1
ATOM 917 N N . TYR A 1 119 ? -1.052 -8.524 9.246 1.00 79.25 119 TYR A N 1
ATOM 918 C CA . TYR A 1 119 ? -2.514 -8.575 9.263 1.00 79.25 119 TYR A CA 1
ATOM 919 C C . TYR A 1 119 ? -3.034 -10.007 9.436 1.00 79.25 119 TYR A C 1
ATOM 921 O O . TYR A 1 119 ? -3.845 -10.249 10.323 1.00 79.25 119 TYR A O 1
ATOM 929 N N . LEU A 1 120 ? -2.525 -10.958 8.647 1.00 78.25 120 LEU A N 1
ATOM 930 C CA . LEU A 1 120 ? -2.926 -12.367 8.731 1.00 78.25 120 LEU A CA 1
ATOM 931 C C . LEU A 1 120 ? -2.533 -12.991 10.077 1.00 78.25 120 LEU A C 1
ATOM 933 O O . LEU A 1 120 ? -3.305 -13.756 10.642 1.00 78.25 120 LEU A O 1
ATOM 937 N N . GLY A 1 121 ? -1.367 -12.630 10.622 1.00 69.56 121 GLY A N 1
ATOM 938 C CA . GLY A 1 121 ? -0.952 -13.041 11.963 1.00 69.56 121 GLY A CA 1
ATOM 939 C C . GLY A 1 121 ? -1.879 -12.500 13.055 1.00 69.56 121 GLY A C 1
ATOM 940 O O . GLY A 1 121 ? -2.247 -13.238 13.963 1.00 69.56 121 GLY A O 1
ATOM 941 N N . MET A 1 122 ? -2.326 -11.247 12.939 1.00 65.88 122 MET A N 1
ATOM 942 C CA . MET A 1 122 ? -3.251 -10.640 13.901 1.00 65.88 122 MET A CA 1
ATOM 943 C C . MET A 1 122 ? -4.666 -11.224 13.829 1.00 65.88 122 MET A C 1
ATOM 945 O O . MET A 1 122 ? -5.296 -11.417 14.863 1.00 65.88 122 MET A O 1
ATOM 949 N N . THR A 1 123 ? -5.198 -11.464 12.627 1.00 68.31 123 THR A N 1
ATOM 950 C CA . THR A 1 123 ? -6.587 -11.927 12.453 1.00 68.31 123 THR A CA 1
ATOM 951 C C . THR A 1 123 ? -6.724 -13.442 12.417 1.00 68.31 123 THR A C 1
ATOM 953 O O . THR A 1 123 ? -7.841 -13.949 12.484 1.00 68.31 123 THR A O 1
ATOM 956 N N . GLN A 1 124 ? -5.608 -14.165 12.271 1.00 74.75 124 GLN A N 1
ATOM 957 C CA . GLN A 1 124 ? -5.577 -15.606 12.003 1.00 74.75 124 GLN A CA 1
ATOM 958 C C . GLN A 1 124 ? -6.375 -15.999 10.746 1.00 74.75 124 GLN A C 1
ATOM 960 O O . GLN A 1 124 ? -6.794 -17.147 10.588 1.00 74.75 124 GLN A O 1
ATOM 965 N N . TYR A 1 125 ? -6.584 -15.054 9.822 1.00 77.25 125 TYR A N 1
ATOM 966 C CA . TYR A 1 125 ? -7.176 -15.354 8.525 1.00 77.25 125 TYR A CA 1
ATOM 967 C C . TYR A 1 125 ? -6.175 -16.104 7.655 1.00 77.25 125 TYR A C 1
ATOM 969 O O . TYR A 1 125 ? -4.979 -15.820 7.648 1.00 77.25 125 TYR A O 1
ATOM 977 N N . PHE A 1 126 ? -6.683 -17.051 6.872 1.00 82.12 126 PHE A N 1
ATOM 978 C CA . PHE A 1 126 ? -5.854 -17.821 5.948 1.00 82.12 126 PHE A CA 1
ATOM 979 C C . PHE A 1 126 ? -5.512 -17.049 4.661 1.00 82.12 126 PHE A C 1
ATOM 981 O O . PHE A 1 126 ? -4.557 -17.390 3.969 1.00 82.12 126 PHE A O 1
ATOM 988 N N . SER A 1 127 ? -6.310 -16.037 4.306 1.00 91.38 127 SER A N 1
ATOM 989 C CA . SER A 1 127 ? -6.118 -15.216 3.106 1.00 91.38 127 SER A CA 1
ATOM 990 C C . SER A 1 127 ? -6.754 -13.835 3.277 1.00 91.38 127 SER A C 1
ATOM 992 O O . SER A 1 127 ? -7.494 -13.609 4.232 1.00 91.38 127 SER A O 1
ATOM 994 N N . LEU A 1 128 ? -6.494 -12.912 2.349 1.00 91.12 128 LEU A N 1
ATOM 995 C CA . LEU A 1 128 ? -7.052 -11.555 2.342 1.00 91.12 128 LEU A CA 1
ATOM 996 C C . LEU A 1 128 ? -8.464 -11.530 1.756 1.00 91.12 128 LEU A C 1
ATOM 998 O O . LEU A 1 128 ? -8.754 -10.850 0.767 1.00 91.12 128 LEU A O 1
ATOM 1002 N N . LYS A 1 129 ? -9.337 -12.283 2.416 1.00 87.88 129 LYS A N 1
ATOM 1003 C CA . LYS A 1 129 ? -10.775 -12.314 2.208 1.00 87.88 129 LYS A CA 1
ATOM 1004 C C . LYS A 1 129 ? -11.457 -12.350 3.565 1.00 87.88 129 LYS A C 1
ATOM 1006 O O . LYS A 1 129 ? -10.912 -12.935 4.500 1.00 87.88 129 LYS A O 1
ATOM 1011 N N . ASN A 1 130 ? -12.603 -11.694 3.677 1.00 78.94 130 ASN A N 1
ATOM 1012 C CA . ASN A 1 130 ? -13.390 -11.764 4.902 1.00 78.94 130 ASN A CA 1
ATOM 1013 C C . ASN A 1 130 ? -14.208 -13.072 4.942 1.00 78.94 130 ASN A C 1
ATOM 1015 O O . ASN A 1 130 ? -14.122 -13.908 4.039 1.00 78.94 130 ASN A O 1
ATOM 1019 N N . GLU A 1 131 ? -15.012 -13.238 5.985 1.00 78.00 131 GLU A N 1
ATOM 1020 C CA . GLU A 1 131 ? -15.910 -14.376 6.207 1.00 78.00 131 GLU A CA 1
ATOM 1021 C C . GLU A 1 131 ? -16.913 -14.632 5.066 1.00 78.00 131 GLU A C 1
ATOM 1023 O O . GLU A 1 131 ? -17.328 -15.773 4.869 1.00 78.00 131 GLU A O 1
ATOM 1028 N N . ASP A 1 132 ? -17.231 -13.604 4.275 1.00 81.75 132 ASP A N 1
ATOM 1029 C CA . ASP A 1 132 ? -18.135 -13.667 3.120 1.00 81.75 132 ASP A CA 1
ATOM 1030 C C . ASP A 1 132 ? -17.388 -13.819 1.779 1.00 81.75 132 ASP A C 1
ATOM 1032 O O . ASP A 1 132 ? -17.962 -13.601 0.713 1.00 81.75 132 ASP A O 1
ATOM 1036 N N . ASP A 1 133 ? -16.093 -14.154 1.813 1.00 83.31 133 ASP A N 1
ATOM 1037 C CA . ASP A 1 133 ? -15.198 -14.239 0.647 1.00 83.31 133 ASP A CA 1
ATOM 1038 C C . ASP A 1 133 ? -14.995 -12.892 -0.087 1.00 83.31 133 ASP A C 1
ATOM 1040 O O . ASP A 1 133 ? -14.418 -12.848 -1.178 1.00 83.31 133 ASP A O 1
ATOM 1044 N N . ASN A 1 134 ? -15.409 -11.769 0.518 1.00 85.12 134 ASN A N 1
ATOM 1045 C CA . ASN A 1 134 ? -15.202 -10.442 -0.051 1.00 85.12 134 ASN A CA 1
ATOM 1046 C C . ASN A 1 134 ? -13.727 -10.036 0.066 1.00 85.12 134 ASN A C 1
ATOM 1048 O O . ASN A 1 134 ? -13.120 -10.179 1.136 1.00 85.12 134 ASN A O 1
ATOM 1052 N N . PRO A 1 135 ? -13.133 -9.487 -1.004 1.00 87.88 135 PRO A N 1
ATOM 1053 C CA . PRO A 1 135 ? -11.699 -9.295 -1.044 1.00 87.88 135 PRO A CA 1
ATOM 1054 C C . PRO A 1 135 ? -11.249 -7.912 -0.570 1.00 87.88 135 PRO A C 1
ATOM 1056 O O . PRO A 1 135 ? -11.957 -6.910 -0.675 1.00 87.88 135 PRO A O 1
ATOM 1059 N N . TYR A 1 136 ? -10.003 -7.854 -0.114 1.00 95.62 136 TYR A N 1
ATOM 1060 C CA . TYR A 1 136 ? -9.358 -6.624 0.335 1.00 95.62 136 TYR A CA 1
ATOM 1061 C C . TYR A 1 136 ? -8.734 -5.860 -0.842 1.00 95.62 136 TYR A C 1
ATOM 1063 O O . TYR A 1 136 ? -8.463 -6.426 -1.907 1.00 95.62 136 TYR A O 1
ATOM 1071 N N . THR A 1 137 ? -8.467 -4.569 -0.628 1.00 97.94 137 THR A N 1
ATOM 1072 C CA . THR A 1 137 ? -7.690 -3.726 -1.554 1.00 97.94 137 THR A CA 1
ATOM 1073 C C . THR A 1 137 ? -6.450 -3.184 -0.853 1.00 97.94 137 THR A C 1
ATOM 1075 O O . THR A 1 137 ? -6.530 -2.717 0.284 1.00 97.94 137 THR A O 1
ATOM 1078 N N . LEU A 1 138 ? -5.304 -3.223 -1.530 1.00 98.56 138 LEU A N 1
ATOM 1079 C CA . LEU A 1 138 ? -4.035 -2.709 -1.017 1.00 98.56 138 LEU A CA 1
ATOM 1080 C C . LEU A 1 138 ? -3.640 -1.432 -1.765 1.00 98.56 138 LEU A C 1
ATOM 1082 O O . LEU A 1 138 ? -3.656 -1.396 -2.989 1.00 98.56 138 LEU A O 1
ATOM 1086 N N . TYR A 1 139 ? -3.251 -0.389 -1.041 1.00 98.81 139 TYR A N 1
ATOM 1087 C CA . TYR A 1 139 ? -2.697 0.833 -1.627 1.00 98.81 139 TYR A CA 1
ATOM 1088 C C . TYR A 1 139 ? -1.234 0.932 -1.237 1.00 98.81 139 TYR A C 1
ATOM 1090 O O . TYR A 1 139 ? -0.907 0.814 -0.056 1.00 98.81 139 TYR A O 1
ATOM 1098 N N . THR A 1 140 ? -0.347 1.125 -2.206 1.00 98.69 140 THR A N 1
ATOM 1099 C CA . THR A 1 140 ? 1.100 1.122 -1.977 1.00 98.69 140 THR A CA 1
ATOM 1100 C C . THR A 1 140 ? 1.786 2.328 -2.602 1.00 98.69 140 THR A C 1
ATOM 1102 O O . THR A 1 140 ? 1.372 2.860 -3.631 1.00 98.69 140 THR A O 1
ATOM 1105 N N . SER A 1 141 ? 2.841 2.813 -1.957 1.00 98.56 141 SER A N 1
ATOM 1106 C CA . SER A 1 141 ? 3.561 3.998 -2.409 1.00 98.56 141 SER A CA 1
ATOM 1107 C C . SER A 1 141 ? 4.428 3.749 -3.650 1.00 98.56 141 SER A C 1
ATOM 1109 O O . SER A 1 141 ? 4.760 4.713 -4.335 1.00 98.56 141 SER A O 1
ATOM 1111 N N . LEU A 1 142 ? 4.777 2.493 -3.949 1.00 98.50 142 LEU A N 1
ATOM 1112 C CA . LEU A 1 142 ? 5.586 2.072 -5.098 1.00 98.50 142 LEU A CA 1
ATOM 1113 C C . LEU A 1 142 ? 4.991 0.801 -5.719 1.00 98.50 142 LEU A C 1
ATOM 1115 O O . LEU A 1 142 ? 4.460 -0.039 -5.003 1.00 98.50 142 LEU A O 1
ATOM 1119 N N . GLU A 1 143 ? 5.074 0.664 -7.040 1.00 98.06 143 GLU A N 1
ATOM 1120 C CA . GLU A 1 143 ? 4.598 -0.510 -7.774 1.00 98.06 143 GLU A CA 1
ATOM 1121 C C . GLU A 1 143 ? 5.188 -1.813 -7.199 1.00 98.06 143 GLU A C 1
ATOM 1123 O O . GLU A 1 143 ? 6.405 -1.902 -7.007 1.00 98.06 143 GLU A O 1
ATOM 1128 N N . PRO A 1 144 ? 4.355 -2.833 -6.917 1.00 97.69 144 PRO A N 1
ATOM 1129 C CA . PRO A 1 144 ? 4.812 -4.021 -6.210 1.00 97.69 144 PRO A CA 1
ATOM 1130 C C . PRO A 1 144 ? 5.767 -4.860 -7.063 1.00 97.69 144 PRO A C 1
ATOM 1132 O O . PRO A 1 144 ? 5.504 -5.166 -8.229 1.00 97.69 144 PRO A O 1
ATOM 1135 N N . CYS A 1 145 ? 6.859 -5.313 -6.445 1.00 97.88 145 CYS A N 1
ATOM 1136 C CA . CYS A 1 145 ? 7.830 -6.200 -7.086 1.00 97.88 145 CYS A CA 1
ATOM 1137 C C . CYS A 1 145 ? 7.306 -7.644 -7.215 1.00 97.88 145 CYS A C 1
ATOM 1139 O O . CYS A 1 145 ? 6.231 -7.984 -6.715 1.00 97.88 145 CYS A O 1
ATOM 1141 N N . ALA A 1 146 ? 8.088 -8.533 -7.838 1.00 97.94 146 ALA A N 1
ATOM 1142 C CA . ALA A 1 146 ? 7.728 -9.945 -8.028 1.00 97.94 146 ALA A CA 1
ATOM 1143 C C . ALA A 1 146 ? 7.383 -10.691 -6.727 1.00 97.94 146 ALA A C 1
ATOM 1145 O O . ALA A 1 146 ? 6.402 -11.430 -6.691 1.00 97.94 146 ALA A O 1
ATOM 1146 N N . MET A 1 147 ? 8.144 -10.464 -5.652 1.00 98.19 147 MET A N 1
ATOM 1147 C CA . MET A 1 147 ? 7.892 -11.085 -4.346 1.00 98.19 147 MET A CA 1
ATOM 1148 C C . MET A 1 147 ? 6.547 -10.635 -3.766 1.00 98.19 147 MET A C 1
ATOM 1150 O O . MET A 1 147 ? 5.705 -11.467 -3.429 1.00 98.19 147 MET A O 1
ATOM 1154 N N . CYS A 1 148 ? 6.330 -9.320 -3.693 1.00 98.44 148 CYS A N 1
ATOM 1155 C CA . CYS A 1 148 ? 5.097 -8.741 -3.166 1.00 98.44 148 CYS A CA 1
ATOM 1156 C C . CYS A 1 148 ? 3.886 -9.171 -4.005 1.00 98.44 148 CYS A C 1
ATOM 1158 O O . CYS A 1 148 ? 2.876 -9.593 -3.453 1.00 98.44 148 CYS A O 1
ATOM 1160 N N . SER A 1 149 ? 4.018 -9.149 -5.332 1.00 98.12 149 SER A N 1
ATOM 1161 C CA . SER A 1 149 ? 2.972 -9.540 -6.285 1.00 98.12 149 SER A CA 1
ATOM 1162 C C . SER A 1 149 ? 2.589 -11.016 -6.171 1.00 98.12 149 SER A C 1
ATOM 1164 O O . SER A 1 149 ? 1.404 -11.354 -6.153 1.00 98.12 149 SER A O 1
ATOM 1166 N N . GLY A 1 150 ? 3.579 -11.905 -6.044 1.00 97.56 150 GLY A N 1
ATOM 1167 C CA . GLY A 1 150 ? 3.334 -13.328 -5.811 1.00 97.56 150 GLY A CA 1
ATOM 1168 C C . GLY A 1 150 ? 2.601 -13.567 -4.491 1.00 97.56 150 GLY A C 1
ATOM 1169 O O . GLY A 1 150 ? 1.655 -14.350 -4.444 1.00 97.56 150 GLY A O 1
ATOM 1170 N N . MET A 1 151 ? 2.970 -12.836 -3.434 1.00 96.88 151 MET A N 1
ATOM 1171 C CA . MET A 1 151 ? 2.265 -12.912 -2.156 1.00 96.88 151 MET A CA 1
ATOM 1172 C C . MET A 1 151 ? 0.824 -12.394 -2.262 1.00 96.88 151 MET A C 1
ATOM 1174 O O . MET A 1 151 ? -0.081 -13.086 -1.808 1.00 96.88 151 MET A O 1
ATOM 1178 N N . MET A 1 152 ? 0.586 -11.249 -2.912 1.00 97.56 152 MET A N 1
ATOM 1179 C CA . MET A 1 152 ? -0.769 -10.727 -3.152 1.00 97.56 152 MET A CA 1
ATOM 1180 C C . MET A 1 152 ? -1.656 -11.764 -3.857 1.00 97.56 152 MET A C 1
ATOM 1182 O O . MET A 1 152 ? -2.775 -12.024 -3.420 1.00 97.56 152 MET A O 1
ATOM 1186 N N . THR A 1 153 ? -1.112 -12.414 -4.888 1.00 95.38 153 THR A N 1
ATOM 1187 C CA . THR A 1 153 ? -1.785 -13.467 -5.665 1.00 95.38 153 THR A CA 1
ATOM 1188 C C . THR A 1 153 ? -2.126 -14.682 -4.795 1.00 95.38 153 THR A C 1
ATOM 1190 O O . THR A 1 153 ? -3.266 -15.146 -4.749 1.00 95.38 153 THR A O 1
ATOM 1193 N N . LEU A 1 154 ? -1.151 -15.192 -4.035 1.00 95.75 154 LEU A N 1
ATOM 1194 C CA . LEU A 1 154 ? -1.351 -16.350 -3.159 1.00 95.75 154 LEU A CA 1
ATOM 1195 C C . LEU A 1 154 ? -2.331 -16.061 -2.016 1.00 95.75 154 LEU A C 1
ATOM 1197 O O . LEU A 1 154 ? -3.093 -16.950 -1.633 1.00 95.75 154 LEU A O 1
ATOM 1201 N N . GLN A 1 155 ? -2.360 -14.822 -1.526 1.00 95.06 155 GLN A N 1
ATOM 1202 C CA . GLN A 1 155 ? -3.276 -14.367 -0.483 1.00 95.06 155 GLN A CA 1
ATOM 1203 C C . GLN A 1 155 ? -4.641 -13.916 -1.019 1.00 95.06 155 GLN A C 1
ATOM 1205 O O . GLN A 1 155 ? -5.458 -13.432 -0.244 1.00 95.06 155 GLN A O 1
ATOM 1210 N N . SER A 1 156 ? -4.929 -14.134 -2.306 1.00 92.88 156 SER A N 1
ATOM 1211 C CA . SER A 1 156 ? -6.214 -13.800 -2.940 1.00 92.88 156 SER A CA 1
ATOM 1212 C C . SER A 1 156 ? -6.609 -12.325 -2.803 1.00 92.88 156 SER A C 1
ATOM 1214 O O . SER A 1 156 ? -7.795 -12.010 -2.695 1.00 92.88 156 SER A O 1
ATOM 1216 N N . LEU A 1 157 ? -5.627 -11.419 -2.795 1.00 95.75 157 LEU A N 1
ATOM 1217 C CA . LEU A 1 157 ? -5.899 -9.988 -2.873 1.00 95.75 157 LEU A CA 1
ATOM 1218 C C . LEU A 1 157 ? -6.595 -9.693 -4.209 1.00 95.75 157 LEU A C 1
ATOM 1220 O O . LEU A 1 157 ? -6.121 -10.127 -5.250 1.00 95.75 157 LEU A O 1
ATOM 1224 N N . ASN A 1 158 ? -7.685 -8.928 -4.204 1.00 91.75 158 ASN A N 1
ATOM 1225 C CA . ASN A 1 158 ? -8.388 -8.612 -5.452 1.00 91.75 158 ASN A CA 1
ATOM 1226 C C . ASN A 1 158 ? -7.699 -7.507 -6.244 1.00 91.75 158 ASN A C 1
ATOM 1228 O O . ASN A 1 158 ? -7.606 -7.575 -7.467 1.00 91.75 158 ASN A O 1
ATOM 1232 N N . ARG A 1 159 ? -7.237 -6.463 -5.550 1.00 95.50 159 ARG A N 1
ATOM 1233 C CA . ARG A 1 159 ? -6.752 -5.253 -6.207 1.00 95.50 159 ARG A CA 1
ATOM 1234 C C . ARG A 1 159 ? -5.652 -4.563 -5.419 1.00 95.50 159 ARG A C 1
ATOM 1236 O O . ARG A 1 159 ? -5.707 -4.471 -4.191 1.00 95.50 159 ARG A O 1
ATOM 1243 N N . THR A 1 160 ? -4.680 -4.035 -6.150 1.00 97.94 160 THR A N 1
ATOM 1244 C CA . THR A 1 160 ? -3.640 -3.147 -5.649 1.00 97.94 160 THR A CA 1
ATOM 1245 C C . THR A 1 160 ? -3.591 -1.855 -6.462 1.00 97.94 160 THR A C 1
ATOM 1247 O O . THR A 1 160 ? -3.721 -1.880 -7.688 1.00 97.94 160 THR A O 1
ATOM 1250 N N . VAL A 1 161 ? -3.401 -0.727 -5.779 1.00 98.62 161 VAL A N 1
ATOM 1251 C CA . VAL A 1 161 ? -3.273 0.605 -6.382 1.00 98.62 161 VAL A CA 1
ATOM 1252 C C . VAL A 1 161 ? -1.943 1.217 -5.958 1.00 98.62 161 VAL A C 1
ATOM 1254 O O . VAL A 1 161 ? -1.680 1.338 -4.761 1.00 98.62 161 VAL A O 1
ATOM 1257 N N . TYR A 1 162 ? -1.097 1.611 -6.914 1.00 98.56 162 TYR A N 1
ATOM 1258 C CA . TYR A 1 162 ? 0.258 2.095 -6.619 1.00 98.56 162 TYR A CA 1
ATOM 1259 C C . TYR A 1 162 ? 0.512 3.551 -7.024 1.00 98.56 162 TYR A C 1
ATOM 1261 O O . TYR A 1 162 ? 0.122 4.004 -8.101 1.00 98.56 162 TYR A O 1
ATOM 1269 N N . SER A 1 163 ? 1.208 4.291 -6.158 1.00 98.12 163 SER A N 1
ATOM 1270 C CA . SER A 1 163 ? 1.453 5.730 -6.330 1.00 98.12 163 SER A CA 1
ATOM 1271 C C . SER A 1 163 ? 2.740 6.080 -7.075 1.00 98.12 163 SER A C 1
ATOM 1273 O O . SER A 1 163 ? 2.865 7.216 -7.501 1.00 98.12 163 SER A O 1
ATOM 1275 N N . GLN A 1 164 ? 3.686 5.164 -7.270 1.00 97.56 164 GLN A N 1
ATOM 1276 C CA . GLN A 1 164 ? 4.891 5.411 -8.072 1.00 97.56 164 GLN A CA 1
ATOM 1277 C C . GLN A 1 164 ? 5.191 4.191 -8.926 1.00 97.56 164 GLN A C 1
ATOM 1279 O O . GLN A 1 164 ? 5.151 3.074 -8.423 1.00 97.56 164 GLN A O 1
ATOM 1284 N N . THR A 1 165 ? 5.518 4.392 -10.197 1.00 96.06 165 THR A N 1
ATOM 1285 C CA . THR A 1 165 ? 5.932 3.289 -11.075 1.00 96.06 165 THR A CA 1
ATOM 1286 C C . THR A 1 165 ? 7.328 2.808 -10.697 1.00 96.06 165 THR A C 1
ATOM 1288 O O . THR A 1 165 ? 8.229 3.633 -10.513 1.00 96.06 165 THR A O 1
ATOM 1291 N N . ASP A 1 166 ? 7.532 1.493 -10.637 1.00 95.44 166 ASP A N 1
ATOM 1292 C CA . ASP A 1 166 ? 8.868 0.926 -10.452 1.00 95.44 166 ASP A CA 1
ATOM 1293 C C . ASP A 1 166 ? 9.467 0.559 -11.825 1.00 95.44 166 ASP A C 1
ATOM 1295 O O . ASP A 1 166 ? 8.961 -0.337 -12.506 1.00 95.44 166 ASP A O 1
ATOM 1299 N N . PRO A 1 167 ? 10.542 1.236 -12.267 1.00 91.38 167 PRO A N 1
ATOM 1300 C CA . PRO A 1 167 ? 11.115 1.033 -13.597 1.00 91.38 167 PRO A CA 1
ATOM 1301 C C . PRO A 1 167 ? 11.836 -0.312 -13.760 1.00 91.38 167 PRO A C 1
ATOM 1303 O O . PRO A 1 167 ? 12.010 -0.768 -14.891 1.00 91.38 167 PRO A O 1
ATOM 1306 N N . ASP A 1 168 ? 12.288 -0.923 -12.663 1.00 89.75 168 ASP A N 1
ATOM 1307 C CA . ASP A 1 168 ? 13.171 -2.090 -12.691 1.00 89.75 168 ASP A CA 1
ATOM 1308 C C . ASP A 1 168 ? 12.439 -3.360 -12.232 1.00 89.75 168 ASP A C 1
ATOM 1310 O O . ASP A 1 168 ? 12.611 -4.427 -12.828 1.00 89.75 168 ASP A O 1
ATOM 1314 N N . PHE A 1 169 ? 11.592 -3.245 -11.208 1.00 93.50 169 PHE A N 1
ATOM 1315 C CA . PHE A 1 169 ? 10.889 -4.365 -10.577 1.00 93.50 169 PHE A CA 1
ATOM 1316 C C . PHE A 1 169 ? 9.369 -4.341 -10.768 1.00 93.50 169 PHE A C 1
ATOM 1318 O O . PHE A 1 169 ? 8.703 -5.306 -10.383 1.00 93.50 169 PHE A O 1
ATOM 1325 N N . GLY A 1 170 ? 8.829 -3.282 -11.376 1.00 91.81 170 GLY A N 1
ATOM 1326 C CA . GLY A 1 170 ? 7.409 -3.151 -11.684 1.00 91.81 170 GLY A CA 1
ATOM 1327 C C . GLY A 1 170 ? 6.928 -4.141 -12.745 1.00 91.81 170 GLY A C 1
ATOM 1328 O O . GLY A 1 170 ? 7.685 -4.949 -13.299 1.00 91.81 170 GLY A O 1
ATOM 1329 N N . LYS A 1 171 ? 5.634 -4.085 -13.059 1.00 92.75 171 LYS A N 1
ATOM 1330 C CA . LYS A 1 171 ? 4.932 -4.983 -13.986 1.00 92.75 171 LYS A CA 1
ATOM 1331 C C . LYS A 1 171 ? 4.941 -6.460 -13.592 1.00 92.75 171 LYS A C 1
ATOM 1333 O O . LYS A 1 171 ? 4.824 -7.342 -14.445 1.00 92.75 171 LYS A O 1
ATOM 1338 N N . ALA A 1 172 ? 5.165 -6.760 -12.319 1.00 95.31 172 ALA A N 1
ATOM 1339 C CA . ALA A 1 172 ? 5.245 -8.132 -11.838 1.00 95.31 172 ALA A CA 1
ATOM 1340 C C . ALA A 1 172 ? 3.891 -8.854 -11.906 1.00 95.31 172 ALA A C 1
ATOM 1342 O O . ALA A 1 172 ? 3.838 -9.976 -12.400 1.00 95.31 172 ALA A O 1
ATOM 1343 N N . ILE A 1 173 ? 2.802 -8.198 -11.500 1.00 93.69 173 ILE A N 1
ATOM 1344 C CA . ILE A 1 173 ? 1.441 -8.749 -11.596 1.00 93.69 173 ILE A CA 1
ATOM 1345 C C . ILE A 1 173 ? 1.071 -9.046 -13.052 1.00 93.69 173 ILE A C 1
ATOM 1347 O O . ILE A 1 173 ? 0.675 -10.158 -13.374 1.00 93.69 173 ILE A O 1
ATOM 1351 N N . GLN A 1 174 ? 1.320 -8.110 -13.967 1.00 90.88 174 GLN A N 1
ATOM 1352 C CA . GLN A 1 174 ? 1.044 -8.308 -15.393 1.00 90.88 174 GLN A CA 1
ATOM 1353 C C . GLN A 1 174 ? 1.876 -9.456 -15.989 1.00 90.88 174 GLN A C 1
ATOM 1355 O O . GLN A 1 174 ? 1.444 -10.096 -16.942 1.00 90.88 174 GLN A O 1
ATOM 1360 N N . ARG A 1 175 ? 3.067 -9.741 -15.440 1.00 92.31 175 ARG A N 1
ATOM 1361 C CA . ARG A 1 175 ? 3.858 -10.925 -15.818 1.00 92.31 175 ARG A CA 1
ATOM 1362 C C . ARG A 1 175 ? 3.284 -12.222 -15.254 1.00 92.31 175 ARG A C 1
ATOM 1364 O O . ARG A 1 175 ? 3.395 -13.239 -15.926 1.00 92.31 175 ARG A O 1
ATOM 1371 N N . LEU A 1 176 ? 2.686 -12.202 -14.061 1.00 91.38 176 LEU A N 1
ATOM 1372 C CA . LEU A 1 176 ? 1.953 -13.354 -13.518 1.00 91.38 176 LEU A CA 1
ATOM 1373 C C . LEU A 1 176 ? 0.692 -13.650 -14.342 1.00 91.38 176 LEU A C 1
ATOM 1375 O O . LEU A 1 176 ? 0.321 -14.809 -14.495 1.00 91.38 176 LEU A O 1
ATOM 1379 N N . GLU A 1 177 ? 0.074 -12.618 -14.912 1.00 90.38 177 GLU A N 1
ATOM 1380 C CA . GLU A 1 177 ? -1.139 -12.719 -15.733 1.00 90.38 177 GLU A CA 1
ATOM 1381 C C . GLU A 1 177 ? -0.869 -12.923 -17.231 1.00 90.38 177 GLU A C 1
ATOM 1383 O O . GLU A 1 177 ? -1.804 -13.036 -18.024 1.00 90.38 177 GLU A O 1
ATOM 1388 N N . PHE A 1 178 ? 0.399 -12.972 -17.645 1.00 90.12 178 PHE A N 1
ATOM 1389 C CA . PHE A 1 178 ? 0.753 -13.168 -19.045 1.00 90.12 178 PHE A CA 1
ATOM 1390 C C . PHE A 1 178 ? 0.411 -14.593 -19.495 1.00 90.12 178 PHE A C 1
ATOM 1392 O O . PHE A 1 178 ? 0.975 -15.563 -18.987 1.00 90.12 178 PHE A O 1
ATOM 1399 N N . ASP A 1 179 ? -0.479 -14.714 -20.482 1.00 91.12 179 ASP A N 1
ATOM 1400 C CA . ASP A 1 179 ? -0.789 -15.998 -21.104 1.00 91.12 179 ASP A CA 1
ATOM 1401 C C . ASP A 1 179 ? 0.275 -16.360 -22.145 1.00 91.12 179 ASP A C 1
ATOM 1403 O O . ASP A 1 179 ? 0.356 -15.765 -23.223 1.00 91.12 179 ASP A O 1
ATOM 1407 N N . ALA A 1 180 ? 1.107 -17.344 -21.807 1.00 92.50 180 ALA A N 1
ATOM 1408 C CA . ALA A 1 180 ? 2.133 -17.868 -22.696 1.00 92.50 180 ALA A CA 1
ATOM 1409 C C . ALA A 1 180 ? 1.720 -19.188 -23.373 1.00 92.50 180 ALA A C 1
ATOM 1411 O O . ALA A 1 180 ? 2.553 -19.783 -24.066 1.00 92.50 180 ALA A O 1
ATOM 1412 N N . ALA A 1 181 ? 0.483 -19.668 -23.184 1.00 90.25 181 ALA A N 1
ATOM 1413 C CA . ALA A 1 181 ? 0.051 -20.991 -23.642 1.00 90.25 181 ALA A CA 1
ATOM 1414 C C . ALA A 1 181 ? 0.172 -21.153 -25.167 1.00 90.25 181 ALA A C 1
ATOM 1416 O O . ALA A 1 181 ? 0.675 -22.174 -25.642 1.00 90.25 181 ALA A O 1
ATOM 1417 N N . ASP A 1 182 ? -0.167 -20.110 -25.929 1.00 92.06 182 ASP A N 1
ATOM 1418 C CA . ASP A 1 182 ? -0.073 -20.100 -27.397 1.00 92.06 182 ASP A CA 1
ATOM 1419 C C . ASP A 1 182 ? 1.370 -20.206 -27.927 1.00 92.06 182 ASP A C 1
ATOM 1421 O O . ASP A 1 182 ? 1.592 -20.521 -29.098 1.00 92.06 182 ASP A O 1
ATOM 1425 N N . TYR A 1 183 ? 2.368 -19.992 -27.064 1.00 92.81 183 TYR A N 1
ATOM 1426 C CA . TYR A 1 183 ? 3.794 -20.079 -27.389 1.00 92.81 183 TYR A CA 1
ATOM 1427 C C . TYR A 1 183 ? 4.473 -21.305 -26.757 1.00 92.81 183 TYR A C 1
ATOM 1429 O O . TYR A 1 183 ? 5.701 -21.365 -26.684 1.00 92.81 183 TYR A O 1
ATOM 1437 N N . GLY A 1 184 ? 3.690 -22.284 -26.286 1.00 93.81 184 GLY A N 1
ATOM 1438 C CA . GLY A 1 184 ? 4.197 -23.473 -25.591 1.00 93.81 184 GLY A CA 1
ATOM 1439 C C . GLY A 1 184 ? 4.652 -23.209 -24.150 1.00 93.81 184 GLY A C 1
ATOM 1440 O O . GLY A 1 184 ? 5.347 -24.043 -23.570 1.00 93.81 184 GLY A O 1
ATOM 1441 N N . GLY A 1 185 ? 4.295 -22.050 -23.590 1.00 93.56 185 GLY A N 1
ATOM 1442 C CA . GLY A 1 185 ? 4.522 -21.693 -22.194 1.00 93.56 185 GLY A CA 1
ATOM 1443 C C . GLY A 1 185 ? 3.366 -22.098 -21.275 1.00 93.56 185 GLY A C 1
ATOM 1444 O O . GLY A 1 185 ? 2.506 -22.904 -21.629 1.00 93.56 185 GLY A O 1
ATOM 1445 N N . CYS A 1 186 ? 3.358 -21.531 -20.069 1.00 92.12 186 CYS A N 1
ATOM 1446 C CA . CYS A 1 186 ? 2.303 -21.756 -19.083 1.00 92.12 186 CYS A CA 1
ATOM 1447 C C . CYS A 1 186 ? 1.118 -20.792 -19.294 1.00 92.12 186 CYS A C 1
ATOM 1449 O O . CYS A 1 186 ? 1.340 -19.656 -19.721 1.00 92.12 186 CYS A O 1
ATOM 1451 N N . PRO A 1 187 ? -0.116 -21.206 -18.947 1.00 92.50 187 PRO A N 1
ATOM 1452 C CA . PRO A 1 187 ? -1.235 -20.276 -18.821 1.00 92.50 187 PRO A CA 1
ATOM 1453 C C . PRO A 1 187 ? -1.000 -19.283 -17.662 1.00 92.50 187 PRO A C 1
ATOM 1455 O O . PRO A 1 187 ? -0.106 -19.516 -16.836 1.00 92.50 187 PRO A O 1
ATOM 1458 N N . PRO A 1 188 ? -1.813 -18.213 -17.558 1.00 91.94 188 PRO A N 1
ATOM 1459 C CA . PRO A 1 188 ? -1.723 -17.238 -16.476 1.00 91.94 188 PRO A CA 1
ATOM 1460 C C . PRO A 1 188 ? -1.771 -17.883 -15.091 1.00 91.94 188 PRO A C 1
ATOM 1462 O O . PRO A 1 188 ? -2.457 -18.888 -14.869 1.00 91.94 188 PRO A O 1
ATOM 1465 N N . TYR A 1 189 ? -1.071 -17.276 -14.136 1.00 90.81 189 TYR A N 1
ATOM 1466 C CA . TYR A 1 189 ? -1.131 -17.697 -12.743 1.00 90.81 189 TYR A CA 1
ATOM 1467 C C . TYR A 1 189 ? -2.560 -17.491 -12.195 1.00 90.81 189 TYR A C 1
ATOM 1469 O O . TYR A 1 189 ? -3.186 -16.467 -12.480 1.00 90.81 189 TYR A O 1
ATOM 1477 N N . PRO A 1 190 ? -3.122 -18.442 -11.424 1.00 89.06 190 PRO A N 1
ATOM 1478 C CA . PRO A 1 190 ? -4.477 -18.306 -10.888 1.00 89.06 190 PRO A CA 1
ATOM 1479 C C . PRO A 1 190 ? -4.574 -17.182 -9.846 1.00 89.06 190 PRO A C 1
ATOM 1481 O O . PRO A 1 190 ? -3.575 -16.815 -9.238 1.00 89.06 190 PRO A O 1
ATOM 1484 N N . ARG A 1 191 ? -5.804 -16.728 -9.550 1.00 88.62 191 ARG A N 1
ATOM 1485 C CA . ARG A 1 191 ? -6.100 -15.641 -8.584 1.00 88.62 191 ARG A CA 1
ATOM 1486 C C . ARG A 1 191 ? -5.500 -14.298 -9.016 1.00 88.62 191 ARG A C 1
ATOM 1488 O O . ARG A 1 191 ? -4.799 -13.650 -8.246 1.00 88.62 191 ARG A O 1
ATOM 1495 N N . ALA A 1 192 ? -5.792 -13.929 -10.262 1.00 88.81 192 ALA A N 1
ATOM 1496 C CA . ALA A 1 192 ? -5.429 -12.650 -10.861 1.00 88.81 192 ALA A CA 1
ATOM 1497 C C . ALA A 1 192 ? -5.712 -11.474 -9.910 1.00 88.81 192 ALA A C 1
ATOM 1499 O O . ALA A 1 192 ? -6.736 -11.457 -9.221 1.00 88.81 192 ALA A O 1
ATOM 1500 N N . VAL A 1 193 ? -4.793 -10.510 -9.890 1.00 93.56 193 VAL A N 1
ATOM 1501 C CA . VAL A 1 193 ? -4.837 -9.339 -9.012 1.00 93.56 193 VAL A CA 1
ATOM 1502 C C . VAL A 1 193 ? -4.878 -8.116 -9.906 1.00 93.56 193 VAL A C 1
ATOM 1504 O O . VAL A 1 193 ? -3.971 -7.882 -10.694 1.00 93.56 193 VAL A O 1
ATOM 1507 N N . ILE A 1 194 ? -5.879 -7.261 -9.749 1.00 93.69 194 ILE A N 1
ATOM 1508 C CA . ILE A 1 194 ? -5.927 -6.017 -10.519 1.00 93.69 194 ILE A CA 1
ATOM 1509 C C . ILE A 1 194 ? -4.812 -5.091 -10.019 1.00 93.69 194 ILE A C 1
ATOM 1511 O O . ILE A 1 194 ? -4.765 -4.758 -8.836 1.00 93.69 194 ILE A O 1
ATOM 1515 N N . SER A 1 195 ? -3.914 -4.664 -10.909 1.00 94.12 195 SER A N 1
ATOM 1516 C CA . SER A 1 195 ? -2.825 -3.731 -10.595 1.00 94.12 195 SER A CA 1
ATOM 1517 C C . SER A 1 195 ? -3.017 -2.415 -11.334 1.00 94.12 195 SER A C 1
ATOM 1519 O O . SER A 1 195 ? -2.733 -2.311 -12.530 1.00 94.12 195 SER A O 1
ATOM 1521 N N . ASP A 1 196 ? -3.492 -1.415 -10.599 1.00 95.62 196 ASP A N 1
ATOM 1522 C CA . ASP A 1 196 ? -3.833 -0.099 -11.123 1.00 95.62 196 ASP A CA 1
ATOM 1523 C C . ASP A 1 196 ? -2.836 0.966 -10.666 1.00 95.62 196 ASP A C 1
ATOM 1525 O O . ASP A 1 196 ? -2.403 1.004 -9.512 1.00 95.62 196 ASP A O 1
ATOM 1529 N N . VAL A 1 197 ? -2.520 1.906 -11.556 1.00 95.88 197 VAL A N 1
ATOM 1530 C CA . VAL A 1 197 ? -1.865 3.144 -11.122 1.00 95.88 197 VAL A CA 1
ATOM 1531 C C . VAL A 1 197 ? -2.807 4.010 -10.299 1.00 95.88 197 VAL A C 1
ATOM 1533 O O . VAL A 1 197 ? -3.991 4.101 -10.594 1.00 95.88 197 VAL A O 1
ATOM 1536 N N . SER A 1 198 ? -2.279 4.747 -9.326 1.00 97.69 198 SER A N 1
ATOM 1537 C CA . SER A 1 198 ? -3.079 5.715 -8.582 1.00 97.69 198 SER A CA 1
ATOM 1538 C C . SER A 1 198 ? -3.668 6.805 -9.500 1.00 97.69 198 SER A C 1
ATOM 1540 O O . SER A 1 198 ? -2.935 7.403 -10.304 1.00 97.69 198 SER A O 1
ATOM 1542 N N . PRO A 1 199 ? -4.965 7.141 -9.346 1.00 96.44 199 PRO A N 1
ATOM 1543 C CA . PRO A 1 199 ? -5.590 8.273 -10.032 1.00 96.44 199 PRO A CA 1
ATOM 1544 C C . PRO A 1 199 ? -5.182 9.634 -9.437 1.00 96.44 199 PRO A C 1
ATOM 1546 O O . PRO A 1 199 ? -5.597 10.681 -9.942 1.00 96.44 199 PRO A O 1
ATOM 1549 N N . SER A 1 200 ? -4.391 9.646 -8.360 1.00 95.94 200 SER A N 1
ATOM 1550 C CA . SER A 1 200 ? -3.883 10.869 -7.743 1.00 95.94 200 SER A CA 1
ATOM 1551 C C . SER A 1 200 ? -2.846 11.576 -8.626 1.00 95.94 200 SER A C 1
ATOM 1553 O O . SER A 1 200 ? -2.053 10.949 -9.334 1.00 95.94 200 SER A O 1
ATOM 1555 N N . ILE A 1 201 ? -2.802 12.911 -8.548 1.00 96.88 201 ILE A N 1
ATOM 1556 C CA . ILE A 1 201 ? -1.791 13.717 -9.244 1.00 96.88 201 ILE A CA 1
ATOM 1557 C C . ILE A 1 201 ? -0.371 13.430 -8.737 1.00 96.88 201 ILE A C 1
ATOM 1559 O O . ILE A 1 201 ? 0.587 13.541 -9.506 1.00 96.88 201 ILE A O 1
ATOM 1563 N N . TYR A 1 202 ? -0.226 12.996 -7.480 1.00 98.25 202 TYR A N 1
ATOM 1564 C CA . TYR A 1 202 ? 1.079 12.724 -6.880 1.00 98.25 202 TYR A CA 1
ATOM 1565 C C . TYR A 1 202 ? 1.829 11.599 -7.576 1.00 98.25 202 TYR A C 1
ATOM 1567 O O . TYR A 1 202 ? 3.051 11.670 -7.664 1.00 98.25 202 TYR A O 1
ATOM 1575 N N . ARG A 1 203 ? 1.120 10.642 -8.183 1.00 96.50 203 ARG A N 1
ATOM 1576 C CA . ARG A 1 203 ? 1.756 9.649 -9.047 1.00 96.50 203 ARG A CA 1
ATOM 1577 C C . ARG A 1 203 ? 2.489 10.291 -10.207 1.00 96.50 203 ARG A C 1
ATOM 1579 O O . ARG A 1 203 ? 3.677 10.066 -10.401 1.00 96.50 203 ARG A O 1
ATOM 1586 N N . TYR A 1 204 ? 1.796 11.143 -10.957 1.00 94.25 204 TYR A N 1
ATOM 1587 C CA . TYR A 1 204 ? 2.412 11.850 -12.074 1.00 94.25 204 TYR A CA 1
ATOM 1588 C C . TYR A 1 204 ? 3.596 12.711 -11.614 1.00 94.25 204 TYR A C 1
ATOM 1590 O O . TYR A 1 204 ? 4.613 12.789 -12.307 1.00 94.25 204 TYR A O 1
ATOM 1598 N N . MET A 1 205 ? 3.479 13.355 -10.449 1.00 98.06 205 MET A N 1
ATOM 1599 C CA . MET A 1 205 ? 4.554 14.168 -9.881 1.00 98.06 205 MET A CA 1
ATOM 1600 C C . MET A 1 205 ? 5.781 13.327 -9.521 1.00 98.06 205 MET A C 1
ATOM 1602 O O . MET A 1 205 ? 6.889 13.729 -9.871 1.00 98.06 205 MET A O 1
ATOM 1606 N N . LEU A 1 206 ? 5.599 12.173 -8.872 1.00 98.38 206 LEU A N 1
ATOM 1607 C CA . LEU A 1 206 ? 6.686 11.261 -8.512 1.00 98.38 206 LEU A CA 1
ATOM 1608 C C . LEU A 1 206 ? 7.341 10.653 -9.766 1.00 98.38 206 LEU A C 1
ATOM 1610 O O . LEU A 1 206 ? 8.566 10.715 -9.901 1.00 98.38 206 LEU A O 1
ATOM 1614 N N . ASP A 1 207 ? 6.542 10.173 -10.724 1.00 96.38 207 ASP A N 1
ATOM 1615 C CA . ASP A 1 207 ? 7.006 9.611 -11.998 1.00 96.38 207 ASP A CA 1
ATOM 1616 C C . ASP A 1 207 ? 7.852 10.660 -12.759 1.00 96.38 207 ASP A C 1
ATOM 1618 O O . ASP A 1 207 ? 8.985 10.410 -13.183 1.00 96.38 207 ASP A O 1
ATOM 1622 N N . THR A 1 208 ? 7.340 11.892 -12.863 1.00 96.50 208 THR A N 1
ATOM 1623 C CA . THR A 1 208 ? 8.022 13.014 -13.532 1.00 96.50 208 THR A CA 1
ATOM 1624 C C . THR A 1 208 ? 9.289 13.444 -12.791 1.00 96.50 208 THR A C 1
ATOM 1626 O O . THR A 1 208 ? 10.315 13.737 -13.416 1.00 96.50 208 THR A O 1
ATOM 1629 N N . ALA A 1 209 ? 9.242 13.507 -11.460 1.00 97.88 209 ALA A N 1
ATOM 1630 C CA . ALA A 1 209 ? 10.388 13.879 -10.642 1.00 97.88 209 ALA A CA 1
ATOM 1631 C C . ALA A 1 209 ? 11.520 12.854 -10.765 1.00 97.88 209 ALA A C 1
ATOM 1633 O O . ALA A 1 209 ? 12.679 13.259 -10.881 1.00 97.88 209 ALA A O 1
ATOM 1634 N N . TYR A 1 210 ? 11.193 11.563 -10.839 1.00 97.62 210 TYR A N 1
ATOM 1635 C CA . TYR A 1 210 ? 12.167 10.503 -11.075 1.00 97.62 210 TYR A CA 1
ATOM 1636 C C . TYR A 1 210 ? 12.800 10.599 -12.474 1.00 97.62 210 TYR A C 1
ATOM 1638 O O . TYR A 1 210 ? 14.022 10.562 -12.602 1.00 97.62 210 TYR A O 1
ATOM 1646 N N . VAL A 1 211 ? 12.022 10.862 -13.532 1.00 95.62 211 VAL A N 1
ATOM 1647 C CA . VAL A 1 211 ? 12.589 11.116 -14.876 1.00 95.62 211 VAL A CA 1
ATOM 1648 C C . VAL A 1 211 ? 13.555 12.298 -14.864 1.00 95.62 211 VAL A C 1
ATOM 1650 O O . VAL A 1 211 ? 14.635 12.241 -15.453 1.00 95.62 211 VAL A O 1
ATOM 1653 N N . ASN A 1 212 ? 13.188 13.384 -14.186 1.00 96.12 212 ASN A N 1
ATOM 1654 C CA . ASN A 1 212 ? 14.050 14.558 -14.077 1.00 96.12 212 ASN A CA 1
ATOM 1655 C C . ASN A 1 212 ? 15.301 14.290 -13.229 1.00 96.12 212 ASN A C 1
ATOM 1657 O O . ASN A 1 212 ? 16.351 14.867 -13.508 1.00 96.12 212 ASN A O 1
ATOM 1661 N N . TYR A 1 213 ? 15.210 13.414 -12.227 1.00 96.19 213 TYR A N 1
ATOM 1662 C CA . TYR A 1 213 ? 16.353 12.914 -11.470 1.00 96.19 213 TYR A CA 1
ATOM 1663 C C . TYR A 1 213 ? 17.326 12.160 -12.394 1.00 96.19 213 TYR A C 1
ATOM 1665 O O . TYR A 1 213 ? 18.500 12.520 -12.465 1.00 96.19 213 TYR A O 1
ATOM 1673 N N . LEU A 1 214 ? 16.838 11.237 -13.225 1.00 95.12 214 LEU A N 1
ATOM 1674 C CA . LEU A 1 214 ? 17.683 10.530 -14.199 1.00 95.12 214 LEU A CA 1
ATOM 1675 C C . LEU A 1 214 ? 18.312 11.467 -15.241 1.00 95.12 214 LEU A C 1
ATOM 1677 O O . LEU A 1 214 ? 19.493 11.341 -15.559 1.00 95.12 214 LEU A O 1
ATOM 1681 N N . ARG A 1 215 ? 17.563 12.458 -15.743 1.00 95.69 215 ARG A N 1
ATOM 1682 C CA . ARG A 1 215 ? 18.075 13.454 -16.711 1.00 95.69 215 ARG A CA 1
ATOM 1683 C C . ARG A 1 215 ? 19.232 14.294 -16.172 1.00 95.69 215 ARG A C 1
ATOM 1685 O O . ARG A 1 215 ? 20.012 14.818 -16.961 1.00 95.69 215 ARG A O 1
ATOM 1692 N N . LYS A 1 216 ? 19.348 14.429 -14.850 1.00 95.38 216 LYS A N 1
ATOM 1693 C CA . LYS A 1 216 ? 20.474 15.108 -14.193 1.00 95.38 216 LYS A CA 1
ATOM 1694 C C . LYS A 1 216 ? 21.714 14.216 -14.045 1.00 95.38 216 LYS A C 1
ATOM 1696 O O . LYS A 1 216 ? 22.722 14.689 -13.534 1.00 95.38 216 LYS A O 1
ATOM 1701 N N . GLY A 1 217 ? 21.657 12.962 -14.501 1.00 93.38 217 GLY A N 1
ATOM 1702 C CA . GLY A 1 217 ? 22.771 12.014 -14.444 1.00 93.38 217 GLY A CA 1
ATOM 1703 C C . GLY A 1 217 ? 22.926 11.311 -13.096 1.00 93.38 217 GLY A C 1
ATOM 1704 O O . GLY A 1 217 ? 23.998 10.779 -12.819 1.00 93.38 217 GLY A O 1
ATOM 1705 N N . TYR A 1 218 ? 21.891 11.325 -12.249 1.00 93.81 218 TYR A N 1
ATOM 1706 C CA . TYR A 1 218 ? 21.906 10.572 -10.997 1.00 93.81 218 TYR A CA 1
ATOM 1707 C C . TYR A 1 218 ? 21.735 9.060 -11.225 1.00 93.81 218 TYR A C 1
ATOM 1709 O O . TYR A 1 218 ? 21.371 8.604 -12.310 1.00 93.81 218 TYR A O 1
ATOM 1717 N N . ASP A 1 219 ? 22.019 8.291 -10.173 1.00 91.75 219 ASP A N 1
ATOM 1718 C CA . ASP A 1 219 ? 21.886 6.833 -10.121 1.00 91.75 219 ASP A CA 1
ATOM 1719 C C . ASP A 1 219 ? 20.467 6.370 -10.506 1.00 91.75 219 ASP A C 1
ATOM 1721 O O . ASP A 1 219 ? 19.490 7.068 -10.256 1.00 91.75 219 ASP A O 1
ATOM 1725 N N . ARG A 1 220 ? 20.326 5.187 -11.111 1.00 92.62 220 ARG A N 1
ATOM 1726 C CA . ARG A 1 220 ? 19.009 4.657 -11.500 1.00 92.62 220 ARG A CA 1
ATOM 1727 C C . ARG A 1 220 ? 18.177 4.131 -10.333 1.00 92.62 220 ARG A C 1
ATOM 1729 O O . ARG A 1 220 ? 16.977 3.952 -10.490 1.00 92.62 220 ARG A O 1
ATOM 1736 N N . SER A 1 221 ? 18.774 3.897 -9.175 1.00 94.25 221 SER A N 1
ATOM 1737 C CA . SER A 1 221 ? 18.092 3.379 -7.997 1.00 94.25 221 SER A CA 1
ATOM 1738 C C . SER A 1 221 ? 16.910 4.266 -7.598 1.00 94.25 221 SER A C 1
ATOM 1740 O O . SER A 1 221 ? 17.071 5.399 -7.132 1.00 94.25 221 SER A O 1
ATOM 1742 N N . ILE A 1 222 ? 15.701 3.719 -7.739 1.00 95.81 222 ILE A N 1
ATOM 1743 C CA . ILE A 1 222 ? 14.481 4.399 -7.303 1.00 95.81 222 ILE A CA 1
ATOM 1744 C C . ILE A 1 222 ? 14.474 4.611 -5.787 1.00 95.81 222 ILE A C 1
ATOM 1746 O O . ILE A 1 222 ? 14.022 5.649 -5.314 1.00 95.81 222 ILE A O 1
ATOM 1750 N N . THR A 1 223 ? 15.070 3.695 -5.019 1.00 95.56 223 THR A N 1
ATOM 1751 C CA . THR A 1 223 ? 15.200 3.836 -3.566 1.00 95.56 223 THR A CA 1
ATOM 1752 C C . THR A 1 223 ? 16.107 5.005 -3.177 1.00 95.56 223 THR A C 1
ATOM 1754 O O . THR A 1 223 ? 15.770 5.711 -2.233 1.00 95.56 223 THR A O 1
ATOM 1757 N N . LYS A 1 224 ? 17.173 5.307 -3.939 1.00 95.88 224 LYS A N 1
ATOM 1758 C CA . LYS A 1 224 ? 17.970 6.542 -3.762 1.00 95.88 224 LYS A CA 1
ATOM 1759 C C . LYS A 1 224 ? 17.195 7.804 -4.145 1.00 95.88 224 LYS A C 1
ATOM 1761 O O . LYS A 1 224 ? 17.321 8.827 -3.479 1.00 95.88 224 LYS A O 1
ATOM 1766 N N . PHE A 1 225 ? 16.380 7.763 -5.201 1.00 97.69 225 PHE A N 1
ATOM 1767 C CA . PHE A 1 225 ? 15.490 8.885 -5.524 1.00 97.69 225 PHE A CA 1
ATOM 1768 C C . PHE A 1 225 ? 14.495 9.160 -4.383 1.00 97.69 225 PHE A C 1
ATOM 1770 O O . PHE A 1 225 ? 14.280 10.319 -4.013 1.00 97.69 225 PHE A O 1
ATOM 1777 N N . LEU A 1 226 ? 13.947 8.103 -3.782 1.00 97.88 226 LEU A N 1
ATOM 1778 C CA . LEU A 1 226 ? 13.007 8.167 -2.663 1.00 97.88 226 LEU A CA 1
ATOM 1779 C C . LEU A 1 226 ? 13.642 8.600 -1.329 1.00 97.88 226 LEU A C 1
ATOM 1781 O O . LEU A 1 226 ? 12.951 8.598 -0.320 1.00 97.88 226 LEU A O 1
ATOM 1785 N N . THR A 1 227 ? 14.907 9.027 -1.296 1.00 96.81 227 THR A N 1
ATOM 1786 C CA . THR A 1 227 ? 15.500 9.739 -0.146 1.00 96.81 227 THR A CA 1
ATOM 1787 C C . THR A 1 227 ? 15.793 11.212 -0.449 1.00 96.81 227 THR A C 1
ATOM 1789 O O . THR A 1 227 ? 16.363 11.914 0.383 1.00 96.81 227 THR A O 1
ATOM 1792 N N . THR A 1 228 ? 15.452 11.693 -1.650 1.00 97.38 228 THR A N 1
ATOM 1793 C CA . THR A 1 228 ? 15.722 13.074 -2.071 1.00 97.38 228 THR A CA 1
ATOM 1794 C C . THR A 1 228 ? 14.693 14.056 -1.525 1.00 97.38 228 THR A C 1
ATOM 1796 O O . THR A 1 228 ? 13.526 13.719 -1.326 1.00 97.38 228 THR A O 1
ATOM 1799 N N . GLU A 1 229 ? 15.105 15.318 -1.394 1.00 96.88 229 GLU A N 1
ATOM 1800 C CA . GLU A 1 229 ? 14.209 16.413 -1.013 1.00 96.88 229 GLU A CA 1
ATOM 1801 C C . GLU A 1 229 ? 13.036 16.581 -1.992 1.00 96.88 229 GLU A C 1
ATOM 1803 O O . GLU A 1 229 ? 11.905 16.804 -1.574 1.00 96.88 229 GLU A O 1
ATOM 1808 N N . ASN A 1 230 ? 13.270 16.396 -3.297 1.00 97.00 230 ASN A N 1
ATOM 1809 C CA . ASN A 1 230 ? 12.203 16.474 -4.297 1.00 97.00 230 ASN A CA 1
ATOM 1810 C C . ASN A 1 230 ? 11.116 15.420 -4.057 1.00 97.00 230 ASN A C 1
ATOM 1812 O O . ASN A 1 230 ? 9.936 15.751 -4.110 1.00 97.00 230 ASN A O 1
ATOM 1816 N N . ALA A 1 231 ? 11.497 14.166 -3.792 1.00 98.31 231 ALA A N 1
ATOM 1817 C CA . ALA A 1 231 ? 10.533 13.122 -3.456 1.00 98.31 231 ALA A CA 1
ATOM 1818 C C . ALA A 1 231 ? 9.826 13.445 -2.130 1.00 98.31 231 ALA A C 1
ATOM 1820 O O . ALA A 1 231 ? 8.598 13.401 -2.064 1.00 98.31 231 ALA A O 1
ATOM 1821 N N . ARG A 1 232 ? 10.583 13.867 -1.108 1.00 98.44 232 ARG A N 1
ATOM 1822 C CA . ARG A 1 232 ? 10.052 14.227 0.213 1.00 98.44 232 ARG A CA 1
ATOM 1823 C C . ARG A 1 232 ? 8.977 15.314 0.140 1.00 98.44 232 ARG A C 1
ATOM 1825 O O . ARG A 1 232 ? 7.933 15.175 0.771 1.00 98.44 232 ARG A O 1
ATOM 1832 N N . VAL A 1 233 ? 9.198 16.370 -0.645 1.00 98.50 233 VAL A N 1
ATOM 1833 C CA . VAL A 1 233 ? 8.229 17.466 -0.837 1.00 98.50 233 VAL A CA 1
ATOM 1834 C C . VAL A 1 233 ? 6.936 16.970 -1.485 1.00 98.50 233 VAL A C 1
ATOM 1836 O O . VAL A 1 233 ? 5.855 17.420 -1.107 1.00 98.50 233 VAL A O 1
ATOM 1839 N N . ILE A 1 234 ? 7.017 16.024 -2.423 1.00 98.75 234 ILE A N 1
ATOM 1840 C CA . ILE A 1 234 ? 5.830 15.440 -3.063 1.00 98.75 234 ILE A CA 1
ATOM 1841 C C . ILE A 1 234 ? 5.021 14.624 -2.044 1.00 98.75 234 ILE A C 1
ATOM 1843 O O . ILE A 1 234 ? 3.807 14.790 -1.966 1.00 98.75 234 ILE A O 1
ATOM 1847 N N . TYR A 1 235 ? 5.687 13.814 -1.214 1.00 98.69 235 TYR A N 1
ATOM 1848 C CA . TYR A 1 235 ? 5.040 13.080 -0.120 1.00 98.69 235 TYR A CA 1
ATOM 1849 C C . TYR A 1 235 ? 4.426 14.021 0.929 1.00 98.69 235 TYR A C 1
ATOM 1851 O O . TYR A 1 235 ? 3.284 13.816 1.331 1.00 98.69 235 TYR A O 1
ATOM 1859 N N . SER A 1 236 ? 5.134 15.086 1.322 1.00 98.44 236 SER A N 1
ATOM 1860 C CA . SER A 1 236 ? 4.596 16.120 2.220 1.00 98.44 236 SER A CA 1
ATOM 1861 C C . SER A 1 236 ? 3.352 16.782 1.633 1.00 98.44 236 SER A C 1
ATOM 1863 O O . SER A 1 236 ? 2.373 16.988 2.336 1.00 98.44 236 SER A O 1
ATOM 1865 N N . SER A 1 237 ? 3.366 17.077 0.333 1.00 98.62 237 SER A N 1
ATOM 1866 C CA . SER A 1 237 ? 2.219 17.686 -0.339 1.00 98.62 237 SER A CA 1
ATOM 1867 C C . SER A 1 237 ? 1.011 16.742 -0.339 1.00 98.62 237 SER A C 1
ATOM 1869 O O . SER A 1 237 ? -0.109 17.200 -0.152 1.00 98.62 237 SER A O 1
ATOM 1871 N N . ALA A 1 238 ? 1.227 15.430 -0.492 1.00 98.50 238 ALA A N 1
ATOM 1872 C CA . ALA A 1 238 ? 0.159 14.432 -0.399 1.00 98.50 238 ALA A CA 1
ATOM 1873 C C . ALA A 1 238 ? -0.468 14.358 1.004 1.00 98.50 238 ALA A C 1
ATOM 1875 O O . ALA A 1 238 ? -1.673 14.147 1.122 1.00 98.50 238 ALA A O 1
ATOM 1876 N N . VAL A 1 239 ? 0.325 14.570 2.061 1.00 98.25 239 VAL A N 1
ATOM 1877 C CA . VAL A 1 239 ? -0.189 14.717 3.434 1.00 98.25 239 VAL A CA 1
ATOM 1878 C C . VAL A 1 239 ? -1.078 15.950 3.545 1.00 98.25 239 VAL A C 1
ATOM 1880 O O . VAL A 1 239 ? -2.184 15.856 4.075 1.00 98.25 239 VAL A O 1
ATOM 1883 N N . ASP A 1 240 ? -0.615 17.090 3.030 1.00 98.31 240 ASP A N 1
ATOM 1884 C CA . ASP A 1 240 ? -1.384 18.333 3.066 1.00 98.31 240 ASP A CA 1
ATOM 1885 C C . ASP A 1 240 ? -2.712 18.185 2.306 1.00 98.31 240 ASP A C 1
ATOM 1887 O O . ASP A 1 240 ? -3.750 18.628 2.800 1.00 98.31 240 ASP A O 1
ATOM 1891 N N . GLU A 1 241 ? -2.711 17.517 1.147 1.00 98.56 241 GLU A N 1
ATOM 1892 C CA . GLU A 1 241 ? -3.940 17.225 0.399 1.00 98.56 241 GLU A CA 1
ATOM 1893 C C . GLU A 1 241 ? -4.858 16.259 1.156 1.00 98.56 241 GLU A C 1
ATOM 1895 O O . GLU A 1 241 ? -6.053 16.524 1.212 1.00 98.56 241 GLU A O 1
ATOM 1900 N N . LEU A 1 242 ? -4.340 15.202 1.797 1.00 98.44 242 LEU A N 1
ATOM 1901 C CA . LEU A 1 242 ? -5.156 14.285 2.606 1.00 98.44 242 LEU A CA 1
ATOM 1902 C C . LEU A 1 242 ? -5.877 15.013 3.747 1.00 98.44 242 LEU A C 1
ATOM 1904 O O . LEU A 1 242 ? -7.077 14.832 3.937 1.00 98.44 242 LEU A O 1
ATOM 1908 N N . LEU A 1 243 ? -5.146 15.830 4.510 1.00 97.62 243 LEU A N 1
ATOM 1909 C CA . LEU A 1 243 ? -5.677 16.511 5.696 1.00 97.62 243 LEU A CA 1
ATOM 1910 C C . LEU A 1 243 ? -6.677 17.621 5.355 1.00 97.62 243 LEU A C 1
ATOM 1912 O O . LEU A 1 243 ? -7.518 17.956 6.186 1.00 97.62 243 LEU A O 1
ATOM 1916 N N . ASN A 1 244 ? -6.593 18.181 4.147 1.00 98.19 244 ASN A N 1
ATOM 1917 C CA . ASN A 1 244 ? -7.491 19.232 3.673 1.00 98.19 244 ASN A CA 1
ATOM 1918 C C . ASN A 1 244 ? -8.491 18.736 2.615 1.00 98.19 244 ASN A C 1
ATOM 1920 O O . ASN A 1 244 ? -9.232 19.550 2.053 1.00 98.19 244 ASN A O 1
ATOM 1924 N N . TYR A 1 245 ? -8.524 17.428 2.334 1.00 98.19 245 TYR A N 1
ATOM 1925 C CA . TYR A 1 245 ? -9.321 16.859 1.251 1.00 98.19 245 TYR A CA 1
ATOM 1926 C C . TYR A 1 245 ? -10.803 17.180 1.450 1.00 98.19 245 TYR A C 1
ATOM 1928 O O . TYR A 1 245 ? -11.345 17.025 2.544 1.00 98.19 245 TYR A O 1
ATOM 1936 N N . GLN A 1 246 ? -11.469 17.621 0.386 1.00 97.75 246 GLN A N 1
ATOM 1937 C CA . GLN A 1 246 ? -12.913 17.847 0.378 1.00 97.75 246 GLN A CA 1
ATOM 1938 C C . GLN A 1 246 ? -13.543 16.803 -0.532 1.00 97.75 246 GLN A C 1
ATOM 1940 O O . GLN A 1 246 ? -13.238 16.769 -1.725 1.00 97.75 246 GLN A O 1
ATOM 1945 N N . VAL A 1 247 ? -14.386 15.938 0.033 1.00 97.62 247 VAL A N 1
ATOM 1946 C CA . VAL A 1 247 ? -15.058 14.902 -0.755 1.00 97.62 247 VAL A CA 1
ATOM 1947 C C . VAL A 1 247 ? -16.027 15.537 -1.746 1.00 97.62 247 VAL A C 1
ATOM 1949 O O . VAL A 1 247 ? -16.791 16.446 -1.417 1.00 97.62 247 VAL A O 1
ATOM 1952 N N . THR A 1 248 ? -15.986 15.044 -2.975 1.00 98.06 248 THR A N 1
ATOM 1953 C CA . THR A 1 248 ? -16.936 15.374 -4.037 1.00 98.06 248 THR A CA 1
ATOM 1954 C C . THR A 1 248 ? -18.165 14.481 -3.920 1.00 98.06 248 THR A C 1
ATOM 1956 O O . THR A 1 248 ? -19.285 14.948 -4.127 1.00 98.06 248 THR A O 1
ATOM 1959 N N . TYR A 1 249 ? -17.955 13.212 -3.556 1.00 97.81 249 TYR A N 1
ATOM 1960 C CA . TYR A 1 249 ? -18.993 12.205 -3.372 1.00 97.81 249 TYR A CA 1
ATOM 1961 C C . TYR A 1 249 ? -19.215 11.963 -1.872 1.00 97.81 249 TYR A C 1
ATOM 1963 O O . TYR A 1 249 ? -18.309 11.467 -1.194 1.00 97.81 249 TYR A O 1
ATOM 1971 N N . PRO A 1 250 ? -20.391 12.316 -1.314 1.00 96.75 250 PRO A N 1
ATOM 1972 C CA . PRO A 1 250 ? -20.674 12.177 0.117 1.00 96.75 250 PRO A CA 1
ATOM 1973 C C . PRO A 1 250 ? -20.447 10.763 0.676 1.00 96.75 250 PRO A C 1
ATOM 1975 O O . PRO A 1 250 ? -20.075 10.613 1.841 1.00 96.75 250 PRO A O 1
ATOM 1978 N N . GLU A 1 251 ? -20.605 9.730 -0.153 1.00 94.50 251 GLU A N 1
ATOM 1979 C CA . GLU A 1 251 ? -20.349 8.322 0.171 1.00 94.50 251 GLU A CA 1
ATOM 1980 C C . GLU A 1 251 ? -18.904 8.072 0.637 1.00 94.50 251 GLU A C 1
ATOM 1982 O O . GLU A 1 251 ? -18.648 7.152 1.415 1.00 94.50 251 GLU A O 1
ATOM 1987 N N . ASN A 1 252 ? -17.958 8.912 0.207 1.00 97.12 252 ASN A N 1
ATOM 1988 C CA . ASN A 1 252 ? -16.546 8.809 0.565 1.00 97.12 252 ASN A CA 1
ATOM 1989 C C . ASN A 1 252 ? -16.175 9.549 1.855 1.00 97.12 252 ASN A C 1
ATOM 1991 O O . ASN A 1 252 ? -15.025 9.458 2.290 1.00 97.12 252 ASN A O 1
ATOM 1995 N N . GLN A 1 253 ? -17.111 10.246 2.509 1.00 95.12 253 GLN A N 1
ATOM 1996 C CA . GLN A 1 253 ? -16.806 10.971 3.747 1.00 95.12 253 GLN A CA 1
ATOM 1997 C C . GLN A 1 253 ? -16.323 10.026 4.857 1.00 95.12 253 GLN A C 1
ATOM 1999 O O . GLN A 1 253 ? -15.393 10.355 5.593 1.00 95.12 253 GLN A O 1
ATOM 2004 N N . SER A 1 254 ? -16.912 8.832 4.960 1.00 86.44 254 SER A N 1
ATOM 2005 C CA . SER A 1 254 ? -16.487 7.812 5.926 1.00 86.44 254 SER A CA 1
ATOM 2006 C C . SER A 1 254 ? -15.081 7.287 5.622 1.00 86.44 254 SER A C 1
ATOM 2008 O O . SER A 1 254 ? -14.284 7.118 6.543 1.00 86.44 254 SER A O 1
ATOM 2010 N N . ALA A 1 255 ? -14.748 7.101 4.340 1.00 89.56 255 ALA A N 1
ATOM 2011 C CA . ALA A 1 255 ? -13.419 6.692 3.895 1.00 89.56 255 ALA A CA 1
ATOM 2012 C C . ALA A 1 255 ? -12.363 7.762 4.211 1.00 89.56 255 ALA A C 1
ATOM 2014 O O . ALA A 1 255 ? -11.301 7.429 4.733 1.00 89.56 255 ALA A O 1
ATOM 2015 N N . LEU A 1 256 ? -12.669 9.043 3.972 1.00 94.94 256 LEU A N 1
ATOM 2016 C CA . LEU A 1 256 ? -11.784 10.155 4.326 1.00 94.94 256 LEU A CA 1
ATOM 2017 C C . LEU A 1 256 ? -11.571 10.253 5.842 1.00 94.94 256 LEU A C 1
ATOM 2019 O O . LEU A 1 256 ? -10.431 10.341 6.296 1.00 94.94 256 LEU A O 1
ATOM 2023 N N . ASN A 1 257 ? -12.648 10.191 6.629 1.00 84.06 257 ASN A N 1
ATOM 2024 C CA . ASN A 1 257 ? -12.563 10.234 8.091 1.00 84.06 257 ASN A CA 1
ATOM 2025 C C . ASN A 1 257 ? -11.727 9.068 8.631 1.00 84.06 257 ASN A C 1
ATOM 2027 O O . ASN A 1 257 ? -10.871 9.270 9.494 1.00 84.06 257 ASN A O 1
ATOM 2031 N N . ASN A 1 258 ? -11.947 7.859 8.102 1.00 82.56 258 ASN A N 1
ATOM 2032 C CA . ASN A 1 258 ? -11.163 6.684 8.458 1.00 82.56 258 ASN A CA 1
ATOM 2033 C C . ASN A 1 258 ? -9.683 6.875 8.085 1.00 82.56 258 ASN A C 1
ATOM 2035 O O . ASN A 1 258 ? -8.825 6.653 8.934 1.00 82.56 258 ASN A O 1
ATOM 2039 N N . ALA A 1 259 ? -9.376 7.374 6.884 1.00 86.94 259 ALA A N 1
ATOM 2040 C CA . ALA A 1 259 ? -8.004 7.626 6.451 1.00 86.94 259 ALA A CA 1
ATOM 2041 C C . ALA A 1 259 ? -7.278 8.662 7.327 1.00 86.94 259 ALA A C 1
ATOM 2043 O O . ALA A 1 259 ? -6.152 8.415 7.757 1.00 86.94 259 ALA A O 1
ATOM 2044 N N . ILE A 1 260 ? -7.918 9.796 7.638 1.00 85.19 260 ILE A N 1
ATOM 2045 C CA . ILE A 1 260 ? -7.343 10.840 8.505 1.00 85.19 260 ILE A CA 1
ATOM 2046 C C . ILE A 1 260 ? -7.141 10.312 9.927 1.00 85.19 260 ILE A C 1
ATOM 2048 O O . ILE A 1 260 ? -6.076 10.514 10.512 1.00 85.19 260 ILE A O 1
ATOM 2052 N N . SER A 1 261 ? -8.142 9.618 10.479 1.00 79.38 261 SER A N 1
ATOM 2053 C CA . SER A 1 261 ? -8.036 8.988 11.797 1.00 79.38 261 SER A CA 1
ATOM 2054 C C . SER A 1 261 ? -6.861 8.014 11.835 1.00 79.38 261 SER A C 1
ATOM 2056 O O . SER A 1 261 ? -6.011 8.094 12.721 1.00 79.38 261 SER A O 1
ATOM 2058 N N . TYR A 1 262 ? -6.753 7.147 10.829 1.00 80.31 262 TYR A N 1
ATOM 2059 C CA . TYR A 1 262 ? -5.680 6.169 10.743 1.00 80.31 262 TYR A CA 1
ATOM 2060 C C . TYR A 1 262 ? -4.310 6.848 10.636 1.00 80.31 262 TYR A C 1
ATOM 2062 O O . TYR A 1 262 ? -3.422 6.537 11.421 1.00 80.31 262 TYR A O 1
ATOM 2070 N N . TYR A 1 263 ? -4.155 7.845 9.756 1.00 83.06 263 TYR A N 1
ATOM 2071 C CA . TYR A 1 263 ? -2.932 8.648 9.631 1.00 83.06 263 TYR A CA 1
ATOM 2072 C C . TYR A 1 263 ? -2.508 9.313 10.949 1.00 83.06 263 TYR A C 1
ATOM 2074 O O . TYR A 1 263 ? -1.322 9.315 11.287 1.00 83.06 263 TYR A O 1
ATOM 2082 N N . ASN A 1 264 ? -3.455 9.877 11.701 1.00 78.25 264 ASN A N 1
ATOM 2083 C CA . ASN A 1 264 ? -3.162 10.531 12.977 1.00 78.25 264 ASN A CA 1
ATOM 2084 C C . ASN A 1 264 ? -2.676 9.542 14.043 1.00 78.25 264 ASN A C 1
ATOM 2086 O O . ASN A 1 264 ? -1.861 9.923 14.880 1.00 78.25 264 ASN A O 1
ATOM 2090 N N . ASN A 1 265 ? -3.128 8.289 13.970 1.00 68.12 265 ASN A N 1
ATOM 2091 C CA . ASN A 1 265 ? -2.726 7.209 14.870 1.00 68.12 265 ASN A CA 1
ATOM 2092 C C . ASN A 1 265 ? -1.475 6.444 14.399 1.00 68.12 265 ASN A C 1
ATOM 2094 O O . ASN A 1 265 ? -0.997 5.560 15.109 1.00 68.12 265 ASN A O 1
ATOM 2098 N N . ILE A 1 266 ? -0.905 6.772 13.231 1.00 68.56 266 ILE A N 1
ATOM 2099 C CA . ILE A 1 266 ? 0.393 6.224 12.823 1.00 68.56 266 ILE A CA 1
ATOM 2100 C C . ILE A 1 266 ? 1.466 6.751 13.776 1.00 68.56 266 ILE A C 1
ATOM 2102 O O . ILE A 1 266 ? 1.792 7.942 13.778 1.00 68.56 266 ILE A O 1
ATOM 2106 N N . VAL A 1 267 ? 2.044 5.835 14.550 1.00 54.69 267 VAL A N 1
ATOM 2107 C CA . VAL A 1 267 ? 3.199 6.109 15.403 1.00 54.69 267 VAL A CA 1
ATOM 2108 C C . VAL A 1 267 ? 4.404 6.398 14.503 1.00 54.69 267 VAL A C 1
ATOM 2110 O O . VAL A 1 267 ? 4.777 5.587 13.657 1.00 54.69 267 VAL A O 1
ATOM 2113 N N . SER A 1 268 ? 4.978 7.594 14.648 1.00 51.94 268 SER A N 1
ATOM 2114 C CA . SER A 1 268 ? 6.067 8.123 13.813 1.00 51.94 268 SER A CA 1
ATOM 2115 C C . SER A 1 268 ? 7.448 7.573 14.158 1.00 51.94 268 SER A C 1
ATOM 2117 O O . SER A 1 268 ? 8.406 7.880 13.449 1.00 51.94 268 SER A O 1
ATOM 2119 N N . ASP A 1 269 ? 7.566 6.790 15.226 1.00 41.47 269 ASP A N 1
ATOM 2120 C CA . ASP A 1 269 ? 8.849 6.312 15.723 1.00 41.47 269 ASP A CA 1
ATOM 2121 C C . ASP A 1 269 ? 9.221 4.976 15.071 1.00 41.47 269 ASP A C 1
ATOM 2123 O O . ASP A 1 269 ? 8.388 4.111 14.803 1.00 41.47 269 ASP A O 1
ATOM 2127 N N . THR A 1 270 ? 10.503 4.859 14.746 1.00 37.56 270 THR A N 1
ATOM 2128 C CA . THR A 1 270 ? 11.159 3.762 14.035 1.00 37.56 270 THR A CA 1
ATOM 2129 C C . THR A 1 270 ? 10.747 2.392 14.575 1.00 37.56 270 THR A C 1
ATOM 2131 O O . THR A 1 270 ? 11.193 1.954 15.615 1.00 37.56 270 THR A O 1
ATOM 2134 N N . TYR A 1 271 ? 9.887 1.681 13.856 1.00 34.03 271 TYR A N 1
ATOM 2135 C CA . TYR A 1 271 ? 9.558 0.296 14.184 1.00 34.03 271 TYR A CA 1
ATOM 2136 C C . TYR A 1 271 ? 10.678 -0.625 13.675 1.00 34.03 271 TYR A C 1
ATOM 2138 O O . TYR A 1 271 ? 10.814 -0.787 12.456 1.00 34.03 271 TYR A O 1
ATOM 2146 N N . THR A 1 272 ? 11.443 -1.215 14.587 1.00 32.59 272 THR A N 1
ATOM 2147 C CA . THR A 1 272 ? 12.392 -2.310 14.346 1.00 32.59 272 THR A CA 1
ATOM 2148 C C . THR A 1 272 ? 11.887 -3.511 15.139 1.00 32.59 272 THR A C 1
ATOM 2150 O O . THR A 1 272 ? 11.676 -3.354 16.337 1.00 32.59 272 THR A O 1
ATOM 2153 N N . PRO A 1 273 ? 11.696 -4.692 14.533 1.00 31.05 273 PRO A N 1
ATOM 2154 C CA . PRO A 1 273 ? 11.783 -5.944 15.277 1.00 31.05 273 PRO A CA 1
ATOM 2155 C C . PRO A 1 273 ? 13.196 -6.000 15.854 1.00 31.05 273 PRO A C 1
ATOM 2157 O O . PRO A 1 273 ? 14.155 -6.041 15.082 1.00 31.05 273 PRO A O 1
ATOM 2160 N N . LEU A 1 274 ? 13.338 -5.856 17.168 1.00 27.64 274 LEU A N 1
ATOM 2161 C CA . LEU A 1 274 ? 14.636 -6.013 17.813 1.00 27.64 274 LEU A CA 1
ATOM 2162 C C . LEU A 1 274 ? 15.048 -7.482 17.650 1.00 27.64 274 LEU A C 1
ATOM 2164 O O . LEU A 1 274 ? 14.295 -8.383 18.014 1.00 27.64 274 LEU A O 1
ATOM 2168 N N . ASP A 1 275 ? 16.215 -7.716 17.050 1.00 27.22 275 ASP A N 1
ATOM 2169 C CA . ASP A 1 275 ? 16.892 -9.003 17.177 1.00 27.22 275 ASP A CA 1
ATOM 2170 C C . ASP A 1 275 ? 17.260 -9.188 18.658 1.00 27.22 275 ASP A C 1
ATOM 2172 O O . ASP A 1 275 ? 18.010 -8.388 19.209 1.00 27.22 275 ASP A O 1
ATOM 2176 N N . ASP A 1 276 ? 16.690 -10.238 19.256 1.00 34.62 276 ASP A N 1
ATOM 2177 C CA . ASP A 1 276 ? 17.054 -10.928 20.503 1.00 34.62 276 ASP A CA 1
ATOM 2178 C C . ASP A 1 276 ? 18.258 -10.353 21.283 1.00 34.62 276 ASP A C 1
ATOM 2180 O O . ASP A 1 276 ? 19.405 -10.764 21.076 1.00 34.62 276 ASP A O 1
ATOM 2184 N N . ASP A 1 277 ? 17.990 -9.459 22.243 1.00 27.84 277 ASP A N 1
ATOM 2185 C CA . ASP A 1 277 ? 18.957 -9.066 23.276 1.00 27.84 277 ASP A CA 1
ATOM 2186 C C . ASP A 1 277 ? 18.427 -9.087 24.725 1.00 27.84 277 ASP A C 1
ATOM 2188 O O . ASP A 1 277 ? 19.066 -8.545 25.626 1.00 27.84 277 ASP A O 1
ATOM 2192 N N . ASN A 1 278 ? 17.379 -9.872 25.015 1.00 31.83 278 ASN A N 1
ATOM 2193 C CA . ASN A 1 278 ? 16.919 -10.144 26.392 1.00 31.83 278 ASN A CA 1
ATOM 2194 C C . ASN A 1 278 ? 16.400 -8.919 27.184 1.00 31.83 278 ASN A C 1
ATOM 2196 O O . ASN A 1 278 ? 16.385 -8.949 28.422 1.00 31.83 278 ASN A O 1
ATOM 2200 N N . ASP A 1 279 ? 15.905 -7.877 26.520 1.00 28.38 279 ASP A N 1
ATOM 2201 C CA . ASP A 1 279 ? 15.268 -6.758 27.216 1.00 28.38 279 ASP A CA 1
ATOM 2202 C C . ASP A 1 279 ? 13.857 -7.126 27.728 1.00 28.38 279 ASP A C 1
ATOM 2204 O O . ASP A 1 279 ? 12.932 -7.460 26.991 1.00 28.38 279 ASP A O 1
ATOM 2208 N N . LEU A 1 280 ? 13.697 -7.097 29.055 1.00 26.80 280 LEU A N 1
ATOM 2209 C CA . LEU A 1 280 ? 12.444 -7.351 29.772 1.00 26.80 280 LEU A CA 1
ATOM 2210 C C . LEU A 1 280 ? 11.492 -6.151 29.646 1.00 26.80 280 LEU A C 1
ATOM 2212 O O . LEU A 1 280 ? 11.652 -5.166 30.371 1.00 26.80 280 LEU A O 1
ATOM 2216 N N . VAL A 1 281 ? 10.434 -6.265 28.837 1.00 27.92 281 VAL A N 1
ATOM 2217 C CA . VAL A 1 281 ? 9.294 -5.332 28.877 1.00 27.92 281 VAL A CA 1
ATOM 2218 C C . VAL A 1 281 ? 8.138 -5.985 29.635 1.00 27.92 281 VAL A C 1
ATOM 2220 O O . VAL A 1 281 ? 7.418 -6.851 29.144 1.00 27.92 281 VAL A O 1
ATOM 2223 N N . THR A 1 282 ? 7.970 -5.576 30.894 1.00 27.98 282 THR A N 1
ATOM 2224 C CA . THR A 1 282 ? 6.848 -6.003 31.742 1.00 27.98 282 THR A CA 1
ATOM 2225 C C . THR A 1 282 ? 5.751 -4.939 31.704 1.00 27.98 282 THR A C 1
ATOM 2227 O O . THR A 1 282 ? 5.921 -3.857 32.275 1.00 27.98 282 THR A O 1
ATOM 2230 N N . THR A 1 283 ? 4.611 -5.253 31.083 1.00 32.78 283 THR A N 1
ATOM 2231 C CA . THR A 1 283 ? 3.435 -4.365 31.034 1.00 32.78 283 THR A CA 1
ATOM 2232 C C . THR A 1 283 ? 2.308 -4.938 31.893 1.00 32.78 283 THR A C 1
ATOM 2234 O O . THR A 1 283 ? 1.886 -6.080 31.701 1.00 32.78 283 THR A O 1
ATOM 2237 N N . VAL A 1 284 ? 1.814 -4.148 32.856 1.00 32.34 284 VAL A N 1
ATOM 2238 C CA . VAL A 1 284 ? 0.727 -4.546 33.771 1.00 32.34 284 VAL A CA 1
ATOM 2239 C C . VAL A 1 284 ? -0.548 -3.774 33.430 1.00 32.34 284 VAL A C 1
ATOM 2241 O O . VAL A 1 284 ? -0.562 -2.539 33.434 1.00 32.34 284 VAL A O 1
ATOM 2244 N N . PHE A 1 285 ? -1.639 -4.500 33.182 1.00 41.66 285 PHE A N 1
ATOM 2245 C CA . PHE A 1 285 ? -2.939 -3.926 32.822 1.00 41.66 285 PHE A CA 1
ATOM 2246 C C . PHE A 1 285 ? -3.842 -3.752 34.039 1.00 41.66 285 PHE A C 1
ATOM 2248 O O . PHE A 1 285 ? -3.865 -4.581 34.948 1.00 41.66 285 PHE A O 1
ATOM 2255 N N . THR A 1 286 ? -4.631 -2.681 34.026 1.00 31.39 286 THR A N 1
ATOM 2256 C CA . THR A 1 286 ? -5.786 -2.485 34.904 1.00 31.39 286 THR A CA 1
ATOM 2257 C C . THR A 1 286 ? -7.038 -2.370 34.037 1.00 31.39 286 THR A C 1
ATOM 2259 O O . THR A 1 286 ? -7.219 -1.392 33.319 1.00 31.39 286 THR A O 1
ATOM 2262 N N . VAL A 1 287 ? -7.926 -3.361 34.089 1.00 36.94 287 VAL A N 1
ATOM 2263 C CA . VAL A 1 287 ? -9.195 -3.327 33.337 1.00 36.94 287 VAL A CA 1
ATOM 2264 C C . VAL A 1 287 ? -10.329 -2.827 34.240 1.00 36.94 287 VAL A C 1
ATOM 2266 O O . VAL A 1 287 ? -10.597 -3.424 35.285 1.00 36.94 287 VAL A O 1
ATOM 2269 N N . LYS A 1 288 ? -11.028 -1.748 33.862 1.00 32.38 288 LYS A N 1
ATOM 2270 C CA . LYS A 1 288 ? -12.247 -1.275 34.553 1.00 32.38 288 LYS A CA 1
ATOM 2271 C C . LYS A 1 288 ? -13.430 -1.226 33.581 1.00 32.38 288 LYS A C 1
ATOM 2273 O O . LYS A 1 288 ? -13.528 -0.327 32.757 1.00 32.38 288 LYS A O 1
ATOM 2278 N N . GLY A 1 289 ? -14.348 -2.185 33.717 1.00 33.53 289 GLY A N 1
ATOM 2279 C CA . GLY A 1 289 ? -15.623 -2.211 32.997 1.00 33.53 289 GLY A CA 1
ATOM 2280 C C . GLY A 1 289 ? -16.745 -1.553 33.803 1.00 33.53 289 GLY A C 1
ATOM 2281 O O . GLY A 1 289 ? -16.934 -1.867 34.980 1.00 33.53 289 GLY A O 1
ATOM 2282 N N . ALA A 1 290 ? -17.512 -0.667 33.170 1.00 29.73 290 ALA A N 1
ATOM 2283 C CA . ALA A 1 290 ? -18.837 -0.279 33.641 1.00 29.73 290 ALA A CA 1
ATOM 2284 C C . ALA A 1 290 ? -19.850 -0.975 32.728 1.00 29.73 290 ALA A C 1
ATOM 2286 O O . ALA A 1 290 ? -20.090 -0.516 31.619 1.00 29.73 290 ALA A O 1
ATOM 2287 N N . SER A 1 291 ? -20.410 -2.084 33.218 1.00 33.28 291 SER A N 1
ATOM 2288 C CA . SER A 1 291 ? -21.331 -3.015 32.546 1.00 33.28 291 SER A CA 1
ATOM 2289 C C . SER A 1 291 ? -20.683 -4.041 31.598 1.00 33.28 291 SER A C 1
ATOM 2291 O O . SER A 1 291 ? -20.062 -3.703 30.602 1.00 33.28 291 SER A O 1
ATOM 2293 N N . THR A 1 292 ? -20.917 -5.317 31.926 1.00 34.78 292 THR A N 1
ATOM 2294 C CA . THR A 1 292 ? -20.626 -6.561 31.183 1.00 34.78 292 THR A CA 1
ATOM 2295 C C . THR A 1 292 ? -19.234 -7.200 31.305 1.00 34.78 292 THR A C 1
ATOM 2297 O O . THR A 1 292 ? -18.190 -6.564 31.416 1.00 34.78 292 THR A O 1
ATOM 2300 N N . THR A 1 293 ? -19.291 -8.530 31.385 1.00 37.06 293 THR A N 1
ATOM 2301 C CA . THR A 1 293 ? -18.241 -9.485 31.737 1.00 37.06 293 THR A CA 1
ATOM 2302 C C . THR A 1 293 ? -17.171 -9.552 30.646 1.00 37.06 293 THR A C 1
ATOM 2304 O O . THR A 1 293 ? -17.449 -9.953 29.514 1.00 37.06 293 THR A O 1
ATOM 2307 N N . THR A 1 294 ? -15.946 -9.166 30.994 1.00 36.53 294 THR A N 1
ATOM 2308 C CA . THR A 1 294 ? -14.795 -9.101 30.087 1.00 36.53 294 THR A CA 1
ATOM 2309 C C . THR A 1 294 ? -14.026 -10.422 30.133 1.00 36.53 294 THR A C 1
ATOM 2311 O O . THR A 1 294 ? -13.552 -10.822 31.195 1.00 36.53 294 THR A O 1
ATOM 2314 N N . GLY A 1 295 ? -13.923 -11.120 29.000 1.00 36.50 295 GLY A N 1
ATOM 2315 C CA . GLY A 1 295 ? -13.039 -12.280 28.864 1.00 36.50 295 GLY A CA 1
ATOM 2316 C C . GLY A 1 295 ? -11.617 -11.818 28.553 1.00 36.50 295 GLY A C 1
ATOM 2317 O O . GLY A 1 295 ? -11.432 -10.970 27.684 1.00 36.50 295 GLY A O 1
ATOM 2318 N N . ILE A 1 296 ? -10.624 -12.359 29.258 1.00 36.47 296 ILE A N 1
ATOM 2319 C CA . ILE A 1 296 ? -9.211 -12.244 28.884 1.00 36.47 296 ILE A CA 1
ATOM 2320 C C . ILE A 1 296 ? -8.745 -13.637 28.502 1.00 36.47 296 ILE A C 1
ATOM 2322 O O . ILE A 1 296 ? -8.717 -14.541 29.332 1.00 36.47 296 ILE A O 1
ATOM 2326 N N . THR A 1 297 ? -8.440 -13.805 27.223 1.00 33.75 297 THR A N 1
ATOM 2327 C CA . THR A 1 297 ? -7.696 -14.952 26.707 1.00 33.75 297 THR A CA 1
ATOM 2328 C C . THR A 1 297 ? -6.222 -14.603 26.681 1.00 33.75 297 THR A C 1
ATOM 2330 O O . THR A 1 297 ? -5.854 -13.491 26.304 1.00 33.75 297 THR A O 1
ATOM 2333 N N . ASP A 1 298 ? -5.415 -15.557 27.128 1.00 31.62 298 ASP A N 1
ATOM 2334 C CA . ASP A 1 298 ? -3.995 -15.411 27.378 1.00 31.62 298 ASP A CA 1
ATOM 2335 C C . ASP A 1 298 ? -3.169 -14.832 26.226 1.00 31.62 298 ASP A C 1
ATOM 2337 O O . ASP A 1 298 ? -3.461 -14.917 25.035 1.00 31.62 298 ASP A O 1
ATOM 2341 N N . ILE A 1 299 ? -2.073 -14.272 26.703 1.00 35.28 299 ILE A N 1
ATOM 2342 C CA . ILE A 1 299 ? -0.882 -13.742 26.066 1.00 35.28 299 ILE A CA 1
ATOM 2343 C C . ILE A 1 299 ? -0.211 -14.883 25.307 1.00 35.28 299 ILE A C 1
ATOM 2345 O O . ILE A 1 299 ? 0.460 -15.724 25.910 1.00 35.28 299 ILE A O 1
ATOM 2349 N N . TYR A 1 300 ? -0.395 -14.966 23.995 1.00 29.42 300 TYR A N 1
ATOM 2350 C CA . TYR A 1 300 ? 0.259 -16.031 23.247 1.00 29.42 300 TYR A CA 1
ATOM 2351 C C . TYR A 1 300 ? 1.754 -15.735 23.091 1.00 29.42 300 TYR A C 1
ATOM 2353 O O . TYR A 1 300 ? 2.154 -14.960 22.233 1.00 29.42 300 TYR A O 1
ATOM 2361 N N . LYS A 1 301 ? 2.584 -16.473 23.842 1.00 28.02 301 LYS A N 1
ATOM 2362 C CA . LYS A 1 301 ? 3.681 -17.199 23.190 1.00 28.02 301 LYS A CA 1
ATOM 2363 C C . LYS A 1 301 ? 3.059 -18.396 22.475 1.00 28.02 301 LYS A C 1
ATOM 2365 O O . LYS A 1 301 ? 2.245 -19.118 23.043 1.00 28.02 301 LYS A O 1
ATOM 2370 N N . THR A 1 302 ? 3.411 -18.572 21.213 1.00 29.44 302 THR A N 1
ATOM 2371 C CA . THR A 1 302 ? 2.874 -19.588 20.303 1.00 29.44 302 THR A CA 1
ATOM 2372 C C . THR A 1 302 ? 2.866 -21.005 20.915 1.00 29.44 302 THR A C 1
ATOM 2374 O O . THR A 1 302 ? 3.880 -21.446 21.448 1.00 29.44 302 THR A O 1
ATOM 2377 N N . TYR A 1 303 ? 1.748 -21.724 20.710 1.00 24.47 303 TYR A N 1
ATOM 2378 C CA . TYR A 1 303 ? 1.404 -23.125 21.056 1.00 24.47 303 TYR A CA 1
ATOM 2379 C C . TYR A 1 303 ? 0.857 -23.438 22.468 1.00 24.47 303 TYR A C 1
ATOM 2381 O O . TYR A 1 303 ? 1.608 -23.581 23.425 1.00 24.47 303 TYR A O 1
ATOM 2389 N N . GLY A 1 304 ? -0.445 -23.770 22.517 1.00 24.08 304 GLY A N 1
ATOM 2390 C CA . GLY A 1 304 ? -1.087 -24.541 23.598 1.00 24.08 304 GLY A CA 1
ATOM 2391 C C . GLY A 1 304 ? -1.996 -23.700 24.494 1.00 24.08 304 GLY A C 1
ATOM 2392 O O . GLY A 1 304 ? -1.522 -22.801 25.171 1.00 24.08 304 GLY A O 1
ATOM 2393 N N . GLY A 1 305 ? -3.303 -23.972 24.453 1.00 30.34 305 GLY A N 1
ATOM 2394 C CA . GLY A 1 305 ? -4.324 -23.171 25.130 1.00 30.34 305 GLY A CA 1
ATOM 2395 C C . GLY A 1 305 ? -4.591 -23.553 26.582 1.00 30.34 305 GLY A C 1
ATOM 2396 O O . GLY A 1 305 ? -4.417 -24.707 26.955 1.00 30.34 305 GLY A O 1
ATOM 2397 N N . ASP A 1 306 ? -5.111 -22.574 27.323 1.00 30.12 306 ASP A N 1
ATOM 2398 C CA . ASP A 1 306 ? -6.005 -22.714 28.474 1.00 30.12 306 ASP A CA 1
ATOM 2399 C C . ASP A 1 306 ? -6.913 -21.460 28.555 1.00 30.12 306 ASP A C 1
ATOM 2401 O O . ASP A 1 306 ? -6.608 -20.420 27.973 1.00 30.12 306 ASP A O 1
ATOM 2405 N N . LEU A 1 307 ? -8.091 -21.585 29.181 1.00 30.95 307 LEU A N 1
ATOM 2406 C CA . LEU A 1 307 ? -9.192 -20.608 29.136 1.00 30.95 307 LEU A CA 1
ATOM 2407 C C . LEU A 1 307 ? -9.531 -20.112 30.552 1.00 30.95 307 LEU A C 1
ATOM 2409 O O . LEU A 1 307 ? -9.871 -20.924 31.413 1.00 30.95 307 LEU A O 1
ATOM 2413 N N . TYR A 1 308 ? -9.513 -18.795 30.790 1.00 32.38 308 TYR A N 1
ATOM 2414 C CA . TYR A 1 308 ? -9.858 -18.208 32.092 1.00 32.38 308 TYR A CA 1
ATOM 2415 C C . TYR A 1 308 ? -11.149 -17.380 32.028 1.00 32.38 308 TYR A C 1
ATOM 2417 O O . TYR A 1 308 ? -11.264 -16.398 31.298 1.00 32.38 308 TYR A O 1
ATOM 2425 N N . GLN A 1 309 ? -12.139 -17.771 32.833 1.00 31.00 309 GLN A N 1
ATOM 2426 C CA . GLN A 1 309 ? -13.418 -17.077 32.990 1.00 31.00 309 GLN A CA 1
ATOM 2427 C C . GLN A 1 309 ? -13.374 -16.224 34.268 1.00 31.00 309 GLN A C 1
ATOM 2429 O O . GLN A 1 309 ? -13.260 -16.773 35.363 1.00 31.00 309 GLN A O 1
ATOM 2434 N N . VAL A 1 310 ? -13.473 -14.893 34.156 1.00 32.78 310 VAL A N 1
ATOM 2435 C CA . VAL A 1 310 ? -13.439 -13.989 35.322 1.00 32.78 310 VAL A CA 1
ATOM 2436 C C . VAL A 1 310 ? -14.757 -13.228 35.444 1.00 32.78 310 VAL A C 1
ATOM 2438 O O . VAL A 1 310 ? -15.177 -12.511 34.538 1.00 32.78 310 VAL A O 1
ATOM 2441 N N . SER A 1 311 ? -15.430 -13.389 36.582 1.00 28.44 311 SER A N 1
ATOM 2442 C CA . SER A 1 311 ? -16.648 -12.659 36.928 1.00 28.44 311 SER A CA 1
ATOM 2443 C C . SER A 1 311 ? -16.308 -11.425 37.764 1.00 28.44 311 SER A C 1
ATOM 2445 O O . SER A 1 311 ? -15.798 -11.584 38.868 1.00 28.44 311 SER A O 1
ATOM 2447 N N . ASN A 1 312 ? -16.687 -10.238 37.283 1.00 31.08 312 ASN A N 1
ATOM 2448 C CA . ASN A 1 312 ? -16.661 -8.954 37.995 1.00 31.08 312 ASN A CA 1
ATOM 2449 C C . ASN A 1 312 ? -15.286 -8.467 38.509 1.00 31.08 312 ASN A C 1
ATOM 2451 O O . ASN A 1 312 ? -14.723 -9.015 39.446 1.00 31.08 312 ASN A O 1
ATOM 2455 N N . ILE A 1 313 ? -14.893 -7.286 38.008 1.00 36.31 313 ILE A N 1
ATOM 2456 C CA . ILE A 1 313 ? -13.842 -6.382 38.518 1.00 36.31 313 ILE A CA 1
ATOM 2457 C C . ILE A 1 313 ? -12.400 -6.833 38.222 1.00 36.31 313 ILE A C 1
ATOM 2459 O O . ILE A 1 313 ? -11.973 -7.897 38.637 1.00 36.31 313 ILE A O 1
ATOM 2463 N N . GLN A 1 314 ? -11.656 -5.934 37.560 1.00 35.09 314 GLN A N 1
ATOM 2464 C CA . GLN A 1 314 ? -10.190 -5.863 37.455 1.00 35.09 314 GLN A CA 1
ATOM 2465 C C . GLN A 1 314 ? -9.467 -7.179 37.194 1.00 35.09 314 GLN A C 1
ATOM 2467 O O . GLN A 1 314 ? -9.124 -7.925 38.106 1.00 35.09 314 GLN A O 1
ATOM 2472 N N . VAL A 1 315 ? -9.104 -7.385 35.933 1.00 37.53 315 VAL A N 1
ATOM 2473 C CA . VAL A 1 315 ? -8.094 -8.381 35.600 1.00 37.53 315 VAL A CA 1
ATOM 2474 C C . VAL A 1 315 ? -6.728 -7.711 35.628 1.00 37.53 315 VAL A C 1
ATOM 2476 O O . VAL A 1 315 ? -6.477 -6.762 34.885 1.00 37.53 315 VAL A O 1
ATOM 2479 N N . PHE A 1 316 ? -5.871 -8.205 36.517 1.00 34.84 316 PHE A N 1
ATOM 2480 C CA . PHE A 1 316 ? -4.446 -7.916 36.521 1.00 34.84 316 PHE A CA 1
ATOM 2481 C C . PHE A 1 316 ? -3.772 -9.023 35.724 1.00 34.84 316 PHE A C 1
ATOM 2483 O O . PHE A 1 316 ? -3.704 -10.161 36.183 1.00 34.84 316 PHE A O 1
ATOM 2490 N N . THR A 1 317 ? -3.310 -8.695 34.524 1.00 41.56 317 THR A N 1
ATOM 2491 C CA . THR A 1 317 ? -2.458 -9.589 33.743 1.00 41.56 317 THR A CA 1
ATOM 2492 C C . THR A 1 317 ? -1.138 -8.895 33.449 1.00 41.56 317 THR A C 1
ATOM 2494 O O . THR A 1 317 ? -1.074 -7.661 33.383 1.00 41.56 317 THR A O 1
ATOM 2497 N N . THR A 1 318 ? -0.087 -9.695 33.323 1.00 35.91 318 THR A N 1
ATOM 2498 C CA . THR A 1 318 ? 1.260 -9.243 32.990 1.00 35.91 318 THR A CA 1
ATOM 2499 C C . THR A 1 318 ? 1.579 -9.763 31.600 1.00 35.91 318 THR A C 1
ATOM 2501 O O . THR A 1 318 ? 1.896 -10.943 31.471 1.00 35.91 318 THR A O 1
ATOM 2504 N N . LEU A 1 319 ? 1.503 -8.907 30.576 1.00 45.12 319 LEU A N 1
ATOM 2505 C CA . LEU A 1 319 ? 2.037 -9.245 29.253 1.00 45.12 319 LEU A CA 1
ATOM 2506 C C . LEU A 1 319 ? 3.552 -9.070 29.335 1.00 45.12 319 LEU A C 1
ATOM 2508 O O . LEU A 1 319 ? 4.038 -7.962 29.569 1.00 45.12 319 LEU A O 1
ATOM 2512 N N . ASN A 1 320 ? 4.276 -10.180 29.213 1.00 37.75 320 ASN A N 1
ATOM 2513 C CA . ASN A 1 320 ? 5.708 -10.144 28.965 1.00 37.75 320 ASN A CA 1
ATOM 2514 C C . ASN A 1 320 ? 5.886 -10.147 27.449 1.00 37.75 320 ASN A C 1
ATOM 2516 O O . ASN A 1 320 ? 5.742 -11.192 26.813 1.00 37.75 320 ASN A O 1
ATOM 2520 N N . ASP A 1 321 ? 6.089 -8.957 26.908 1.00 40.97 321 ASP A N 1
ATOM 2521 C CA . ASP A 1 321 ? 6.227 -8.696 25.483 1.00 40.97 321 ASP A CA 1
ATOM 2522 C C . ASP A 1 321 ? 7.719 -8.561 25.183 1.00 40.97 321 ASP A C 1
ATOM 2524 O O . ASP A 1 321 ? 8.352 -7.587 25.578 1.00 40.97 321 ASP A O 1
ATOM 2528 N N . ILE A 1 322 ? 8.306 -9.608 24.610 1.00 35.72 322 ILE A N 1
ATOM 2529 C CA . ILE A 1 322 ? 9.767 -9.747 24.491 1.00 35.72 322 ILE A CA 1
ATOM 2530 C C . ILE A 1 322 ? 10.247 -9.256 23.109 1.00 35.72 322 ILE A C 1
ATOM 2532 O O . ILE A 1 322 ? 11.439 -9.055 22.906 1.00 35.72 322 ILE A O 1
ATOM 2536 N N . ASP A 1 323 ? 9.325 -9.028 22.171 1.00 39.56 323 ASP A N 1
ATOM 2537 C CA . ASP A 1 323 ? 9.573 -8.716 20.759 1.00 39.56 323 ASP A CA 1
ATOM 2538 C C . ASP A 1 323 ? 8.732 -7.545 20.205 1.00 39.56 323 ASP A C 1
ATOM 2540 O O . ASP A 1 323 ? 8.961 -7.105 19.074 1.00 39.56 323 ASP A O 1
ATOM 2544 N N . GLY A 1 324 ? 7.844 -6.950 21.009 1.00 42.16 324 GLY A N 1
ATOM 2545 C CA . GLY A 1 324 ? 7.156 -5.698 20.690 1.00 42.16 324 GLY A CA 1
ATOM 2546 C C . GLY A 1 324 ? 5.962 -5.859 19.748 1.00 42.16 324 GLY A C 1
ATOM 2547 O O . GLY A 1 324 ? 5.677 -4.943 18.965 1.00 42.16 324 GLY A O 1
ATOM 2548 N N . ASP A 1 325 ? 5.300 -7.016 19.769 1.00 49.12 325 ASP A N 1
ATOM 2549 C CA . ASP A 1 325 ? 4.169 -7.334 18.892 1.00 49.12 325 ASP A CA 1
ATOM 2550 C C . ASP A 1 325 ? 3.016 -8.074 19.591 1.00 49.12 325 ASP A C 1
ATOM 2552 O O . ASP A 1 325 ? 2.197 -8.737 18.941 1.00 49.12 325 ASP A O 1
ATOM 2556 N N . VAL A 1 326 ? 2.881 -7.915 20.911 1.00 50.44 326 VAL A N 1
ATOM 2557 C CA . VAL A 1 326 ? 1.766 -8.516 21.643 1.00 50.44 326 VAL A CA 1
ATOM 2558 C C . VAL A 1 326 ? 0.458 -7.791 21.321 1.00 50.44 326 VAL A C 1
ATOM 2560 O O . VAL A 1 326 ? 0.097 -6.765 21.902 1.00 50.44 326 VAL A O 1
ATOM 2563 N N . PHE A 1 327 ? -0.326 -8.406 20.441 1.00 56.91 327 PHE A N 1
ATOM 2564 C CA . PHE A 1 327 ? -1.730 -8.067 20.249 1.00 56.91 327 PHE A CA 1
ATOM 2565 C C . PHE A 1 327 ? -2.607 -8.925 21.155 1.00 56.91 327 PHE A C 1
ATOM 2567 O O . PHE A 1 327 ? -2.446 -10.143 21.241 1.00 56.91 327 PHE A O 1
ATOM 2574 N N . PHE A 1 328 ? -3.602 -8.308 21.780 1.00 58.09 328 PHE A N 1
ATOM 2575 C CA . PHE A 1 328 ? -4.650 -9.042 22.477 1.00 58.09 328 PHE A CA 1
ATOM 2576 C C . PHE A 1 328 ? -6.009 -8.425 22.195 1.00 58.09 328 PHE A C 1
ATOM 2578 O O . PHE A 1 328 ? -6.139 -7.231 21.933 1.00 58.09 328 PHE A O 1
ATOM 2585 N N . THR A 1 329 ? -7.044 -9.257 22.228 1.00 54.03 329 THR A N 1
ATOM 2586 C CA . THR A 1 329 ? -8.410 -8.817 21.948 1.00 54.03 329 THR A CA 1
ATOM 2587 C C . THR A 1 329 ? -9.221 -8.821 23.234 1.00 54.03 329 THR A C 1
ATOM 2589 O O . THR A 1 329 ? -9.253 -9.815 23.956 1.00 54.03 329 THR A O 1
ATOM 2592 N N . ILE A 1 330 ? -9.889 -7.707 23.508 1.00 60.50 330 ILE A N 1
ATOM 2593 C CA . ILE A 1 330 ? -10.903 -7.572 24.548 1.00 60.50 330 ILE A CA 1
ATOM 2594 C C . ILE A 1 330 ? -12.251 -7.835 23.887 1.00 60.50 330 ILE A C 1
ATOM 2596 O O . ILE A 1 330 ? -12.639 -7.098 22.986 1.00 60.50 330 ILE A O 1
ATOM 2600 N N . ILE A 1 331 ? -12.961 -8.873 24.321 1.00 48.78 331 ILE A N 1
ATOM 2601 C CA . ILE A 1 331 ? -14.225 -9.304 23.709 1.00 48.78 331 ILE A CA 1
ATOM 2602 C C . ILE A 1 331 ? -15.346 -9.229 24.749 1.00 48.78 331 ILE A C 1
ATOM 2604 O O . ILE A 1 331 ? -15.153 -9.611 25.912 1.00 48.78 331 ILE A O 1
ATOM 2608 N N . ASN A 1 332 ? -16.531 -8.769 24.340 1.00 53.44 332 ASN A N 1
ATOM 2609 C CA . ASN A 1 332 ? -17.737 -8.901 25.151 1.00 53.44 332 ASN A CA 1
ATOM 2610 C C . ASN A 1 332 ? -18.164 -10.377 25.191 1.00 53.44 332 ASN A C 1
ATOM 2612 O O . ASN A 1 332 ? -18.568 -10.961 24.188 1.00 53.44 332 ASN A O 1
ATOM 2616 N N . SER A 1 333 ? -18.123 -10.993 26.372 1.00 48.03 333 SER A N 1
ATOM 2617 C CA . SER A 1 333 ? -18.509 -12.404 26.516 1.00 48.03 333 SER A CA 1
ATOM 2618 C C . SER A 1 333 ? -19.993 -12.680 26.239 1.00 48.03 333 SER A C 1
ATOM 2620 O O . SER A 1 333 ? -20.342 -13.810 25.899 1.00 48.03 333 SER A O 1
ATOM 2622 N N . ALA A 1 334 ? -20.865 -11.676 26.374 1.00 49.38 334 ALA A N 1
ATOM 2623 C CA . ALA A 1 334 ? -22.284 -11.796 26.050 1.00 49.38 334 ALA A CA 1
ATOM 2624 C C . ALA A 1 334 ? -22.555 -11.674 24.540 1.00 49.38 334 ALA A C 1
ATOM 2626 O O . ALA A 1 334 ? -23.551 -12.216 24.061 1.00 49.38 334 ALA A O 1
ATOM 2627 N N . ASN A 1 335 ? -21.673 -10.994 23.802 1.00 50.59 335 ASN A N 1
ATOM 2628 C CA . ASN A 1 335 ? -21.745 -10.837 22.354 1.00 50.59 335 ASN A CA 1
ATOM 2629 C C . ASN A 1 335 ? -20.329 -10.795 21.748 1.00 50.59 335 ASN A C 1
ATOM 2631 O O . ASN A 1 335 ? -19.747 -9.717 21.643 1.00 50.59 335 ASN A O 1
ATOM 2635 N N . PRO A 1 336 ? -19.765 -11.939 21.319 1.00 53.16 336 PRO A N 1
ATOM 2636 C CA . PRO A 1 336 ? -18.397 -11.995 20.804 1.00 53.16 336 PRO A CA 1
ATOM 2637 C C . PRO A 1 336 ? -18.136 -11.172 19.536 1.00 53.16 336 PRO A C 1
ATOM 2639 O O . PRO A 1 336 ? -16.982 -10.965 19.171 1.00 53.16 336 PRO A O 1
ATOM 2642 N N . SER A 1 337 ? -19.192 -10.706 18.863 1.00 51.72 337 SER A N 1
ATOM 2643 C CA . SER A 1 337 ? -19.083 -9.761 17.753 1.00 51.72 337 SER A CA 1
ATOM 2644 C C . SER A 1 337 ? -18.681 -8.358 18.213 1.00 51.72 337 SER A C 1
ATOM 2646 O O . SER A 1 337 ? -18.243 -7.575 17.384 1.00 51.72 337 SER A O 1
ATOM 2648 N N . GLU A 1 338 ? -18.791 -8.035 19.502 1.00 54.97 338 GLU A N 1
ATOM 2649 C CA . GLU A 1 338 ? -18.338 -6.777 20.097 1.00 54.97 338 GLU A CA 1
ATOM 2650 C C . GLU A 1 338 ? -16.939 -6.950 20.703 1.00 54.97 338 GLU A C 1
ATOM 2652 O O . GLU A 1 338 ? -16.747 -7.708 21.660 1.00 54.97 338 GLU A O 1
ATOM 2657 N N . TYR A 1 339 ? -15.941 -6.256 20.155 1.00 58.06 339 TYR A N 1
ATOM 2658 C CA . TYR A 1 339 ? -14.550 -6.436 20.564 1.00 58.06 339 TYR A CA 1
ATOM 2659 C C . TYR A 1 339 ? -13.664 -5.220 20.287 1.00 58.06 339 TYR A C 1
ATOM 2661 O O . TYR A 1 339 ? -13.954 -4.398 19.422 1.00 58.06 339 TYR A O 1
ATOM 2669 N N . ALA A 1 340 ? -12.540 -5.137 20.995 1.00 57.59 340 ALA A N 1
ATOM 2670 C CA . ALA A 1 340 ? -11.444 -4.217 20.726 1.00 57.59 340 ALA A CA 1
ATOM 2671 C C . ALA A 1 340 ? -10.118 -4.979 20.639 1.00 57.59 340 ALA A C 1
ATOM 2673 O O . ALA A 1 340 ? -9.816 -5.797 21.502 1.00 57.59 340 ALA A O 1
ATOM 2674 N N . ILE A 1 341 ? -9.317 -4.702 19.614 1.00 60.06 341 ILE A N 1
ATOM 2675 C CA . ILE A 1 341 ? -7.957 -5.224 19.465 1.00 60.06 341 ILE A CA 1
ATOM 2676 C C . ILE A 1 341 ? -6.996 -4.182 20.025 1.00 60.06 341 ILE A C 1
ATOM 2678 O O . ILE A 1 341 ? -6.984 -3.029 19.582 1.00 60.06 341 ILE A O 1
ATOM 2682 N N . ILE A 1 342 ? -6.190 -4.605 20.988 1.00 69.19 342 ILE A N 1
ATOM 2683 C CA . ILE A 1 342 ? -5.172 -3.803 21.648 1.00 69.19 342 ILE A CA 1
ATOM 2684 C C . ILE A 1 342 ? -3.804 -4.247 21.149 1.00 69.19 342 ILE A C 1
ATOM 2686 O O . ILE A 1 342 ? -3.511 -5.439 21.101 1.00 69.19 342 ILE A O 1
ATOM 2690 N N . ASP A 1 343 ? -2.988 -3.269 20.788 1.00 65.19 343 ASP A N 1
ATOM 2691 C CA . ASP A 1 343 ? -1.567 -3.430 20.502 1.00 65.19 343 ASP A CA 1
ATOM 2692 C C . ASP A 1 343 ? -0.782 -2.985 21.732 1.00 65.19 343 ASP A C 1
ATOM 2694 O O . ASP A 1 343 ? -0.918 -1.836 22.167 1.00 65.19 343 ASP A O 1
ATOM 2698 N N . SER A 1 344 ? -0.030 -3.909 22.322 1.00 64.69 344 SER A N 1
ATOM 2699 C CA . SER A 1 344 ? 0.975 -3.641 23.340 1.00 64.69 344 SER A CA 1
ATOM 2700 C C . SER A 1 344 ? 2.335 -3.828 22.688 1.00 64.69 344 SER A C 1
ATOM 2702 O O . SER A 1 344 ? 2.649 -4.924 22.243 1.00 64.69 344 SER A O 1
ATOM 2704 N N . GLY A 1 345 ? 3.129 -2.763 22.679 1.00 58.59 345 GLY A N 1
ATOM 2705 C CA . GLY A 1 345 ? 4.503 -2.771 22.195 1.00 58.59 345 GLY A CA 1
ATOM 2706 C C . GLY A 1 345 ? 5.396 -1.892 23.065 1.00 58.59 345 GLY A C 1
ATOM 2707 O O . GLY A 1 345 ? 5.047 -1.529 24.192 1.00 58.59 345 GLY A O 1
ATOM 2708 N N . ALA A 1 346 ? 6.538 -1.471 22.525 1.00 54.38 346 ALA A N 1
ATOM 2709 C CA . ALA A 1 346 ? 7.462 -0.560 23.194 1.00 54.38 346 ALA A CA 1
ATOM 2710 C C . ALA A 1 346 ? 7.896 0.599 22.285 1.00 54.38 346 ALA A C 1
ATOM 2712 O O . ALA A 1 346 ? 7.968 0.495 21.061 1.00 54.38 346 ALA A O 1
ATOM 2713 N N . ASN A 1 347 ? 8.199 1.739 22.898 1.00 53.81 347 ASN A N 1
ATOM 2714 C CA . ASN A 1 347 ? 8.841 2.870 22.256 1.00 53.81 347 ASN A CA 1
ATOM 2715 C C . ASN A 1 347 ? 10.301 2.504 21.995 1.00 53.81 347 ASN A C 1
ATOM 2717 O O . ASN A 1 347 ? 11.065 2.307 22.931 1.00 53.81 347 ASN A O 1
ATOM 2721 N N . ILE A 1 348 ? 10.710 2.479 20.733 1.00 44.91 348 ILE A N 1
ATOM 2722 C CA . ILE A 1 348 ? 12.056 2.039 20.357 1.00 44.91 348 ILE A CA 1
ATOM 2723 C C . ILE A 1 348 ? 13.192 2.907 20.922 1.00 44.91 348 ILE A C 1
ATOM 2725 O O . ILE A 1 348 ? 14.300 2.428 21.128 1.00 44.91 348 ILE A O 1
ATOM 2729 N N . ASN A 1 349 ? 12.944 4.201 21.140 1.00 45.09 349 ASN A N 1
ATOM 2730 C CA . ASN A 1 349 ? 13.989 5.135 21.555 1.00 45.09 349 ASN A CA 1
ATOM 2731 C C . ASN A 1 349 ? 14.232 5.060 23.062 1.00 45.09 349 ASN A C 1
ATOM 2733 O O . ASN A 1 349 ? 15.304 5.429 23.537 1.00 45.09 349 ASN A O 1
ATOM 2737 N N . THR A 1 350 ? 13.213 4.649 23.817 1.00 53.19 350 THR A N 1
ATOM 2738 C CA . THR A 1 350 ? 13.229 4.678 25.283 1.00 53.19 350 THR A CA 1
ATOM 2739 C C . THR A 1 350 ? 13.024 3.311 25.926 1.00 53.19 350 THR A C 1
ATOM 2741 O O . THR A 1 350 ? 13.172 3.207 27.139 1.00 53.19 350 THR A O 1
ATOM 2744 N N . GLY A 1 351 ? 12.647 2.289 25.155 1.00 49.78 351 GLY A N 1
ATOM 2745 C CA . GLY A 1 351 ? 12.167 1.000 25.661 1.00 49.78 351 GLY A CA 1
ATOM 2746 C C . GLY A 1 351 ? 10.821 1.093 26.390 1.00 49.78 351 GLY A C 1
ATOM 2747 O O . GLY A 1 351 ? 10.357 0.111 26.963 1.00 49.78 351 GLY A O 1
ATOM 2748 N N . ALA A 1 352 ? 10.181 2.269 26.412 1.00 58.97 352 ALA A N 1
ATOM 2749 C CA . ALA A 1 352 ? 8.990 2.480 27.222 1.00 58.97 352 ALA A CA 1
ATOM 2750 C C . ALA A 1 352 ? 7.782 1.771 26.619 1.00 58.97 352 ALA A C 1
ATOM 2752 O O . ALA A 1 352 ? 7.450 2.041 25.469 1.00 58.97 352 ALA A O 1
ATOM 2753 N N . ALA A 1 353 ? 7.066 0.949 27.385 1.00 59.25 353 ALA A N 1
ATOM 2754 C CA . ALA A 1 353 ? 5.867 0.294 26.872 1.00 59.25 353 ALA A CA 1
ATOM 2755 C C . ALA A 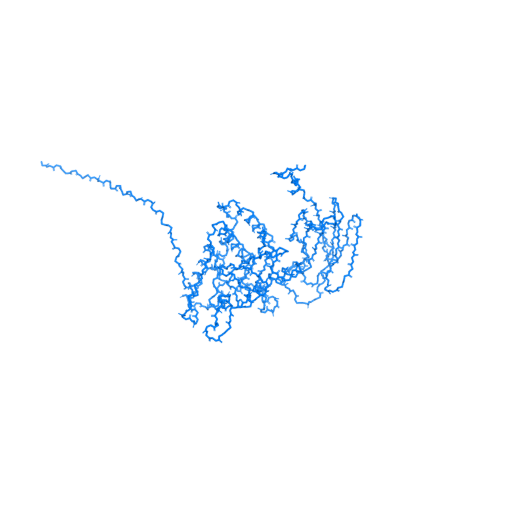1 353 ? 4.860 1.322 26.315 1.00 59.25 353 ALA A C 1
ATOM 2757 O O . ALA A 1 353 ? 4.653 2.399 26.892 1.00 59.25 353 ALA A O 1
ATOM 2758 N N . LEU A 1 354 ? 4.235 0.982 25.192 1.00 63.25 354 LEU A N 1
ATOM 2759 C CA . LEU A 1 354 ? 3.180 1.737 24.526 1.00 63.25 354 LEU A CA 1
ATOM 2760 C C . LEU A 1 354 ? 1.998 0.808 24.283 1.00 63.25 354 LEU A C 1
ATOM 2762 O O . LEU A 1 354 ? 2.173 -0.328 23.862 1.00 63.25 354 LEU A O 1
ATOM 2766 N N . VAL A 1 355 ? 0.791 1.308 24.531 1.00 68.62 355 VAL A N 1
ATOM 2767 C CA . VAL A 1 355 ? -0.437 0.535 24.352 1.00 68.62 355 VAL A CA 1
ATOM 2768 C C . VAL A 1 355 ? -1.432 1.373 23.560 1.00 68.62 355 VAL A C 1
ATOM 2770 O O . VAL A 1 355 ? -1.699 2.518 23.930 1.00 68.62 355 VAL A O 1
ATOM 2773 N N . ASN A 1 356 ? -1.981 0.810 22.484 1.00 66.44 356 ASN A N 1
ATOM 2774 C CA . ASN A 1 356 ? -2.915 1.485 21.583 1.00 66.44 356 ASN A CA 1
ATOM 2775 C C . ASN A 1 356 ? -4.137 0.617 21.270 1.00 66.44 356 ASN A C 1
ATOM 2777 O O . ASN A 1 356 ? -4.051 -0.605 21.179 1.00 66.44 356 ASN A O 1
ATOM 2781 N N . VAL A 1 357 ? -5.281 1.267 21.043 1.00 67.31 357 VAL A N 1
ATOM 2782 C CA . VAL A 1 357 ? -6.460 0.612 20.463 1.00 67.31 357 VAL A CA 1
ATOM 2783 C C . VAL A 1 357 ? -6.291 0.595 18.947 1.00 67.31 357 VAL A C 1
ATOM 2785 O O . VAL A 1 357 ? -6.318 1.643 18.307 1.00 67.31 357 VAL A O 1
ATOM 2788 N N . MET A 1 358 ? -6.110 -0.590 18.374 1.00 60.31 358 MET A N 1
ATOM 2789 C CA . MET A 1 358 ? -5.920 -0.775 16.930 1.00 60.31 358 MET A CA 1
ATOM 2790 C C . MET A 1 358 ? -7.238 -0.821 16.175 1.00 60.31 358 MET A C 1
ATOM 2792 O O . MET A 1 358 ? -7.366 -0.301 15.069 1.00 60.31 358 MET A O 1
ATOM 2796 N N . TYR A 1 359 ? -8.198 -1.528 16.758 1.00 59.81 359 TYR A N 1
ATOM 2797 C CA . TYR A 1 359 ? -9.479 -1.808 16.141 1.00 59.81 359 TYR A CA 1
ATOM 2798 C C . TYR A 1 359 ? -10.529 -1.939 17.231 1.00 59.81 359 TYR A C 1
ATOM 2800 O O . TYR A 1 359 ? -10.233 -2.440 18.312 1.00 59.81 359 TYR A O 1
ATOM 2808 N N . GLN A 1 360 ? -11.752 -1.511 16.951 1.00 65.94 360 GLN A N 1
ATOM 2809 C CA . GLN A 1 360 ? -12.884 -1.709 17.842 1.00 65.94 360 GLN A CA 1
ATOM 2810 C C . GLN A 1 360 ? -14.164 -1.849 17.023 1.00 65.94 360 GLN A C 1
ATOM 2812 O O . GLN A 1 360 ? -14.324 -1.183 15.999 1.00 65.94 360 GLN A O 1
ATOM 2817 N N . TYR A 1 361 ? -15.068 -2.708 17.473 1.00 54.72 361 TYR A N 1
ATOM 2818 C CA . TYR A 1 361 ? -16.360 -2.942 16.850 1.00 54.72 361 TYR A CA 1
ATOM 2819 C C . TYR A 1 361 ? -17.409 -3.174 17.934 1.00 54.72 361 TYR A C 1
ATOM 2821 O O . TYR A 1 361 ? -17.203 -3.995 18.823 1.00 54.72 361 TYR A O 1
ATOM 2829 N N . GLY A 1 362 ? -18.506 -2.411 17.899 1.00 56.91 362 GLY A N 1
ATOM 2830 C CA . GLY A 1 362 ? -19.582 -2.472 18.902 1.00 56.91 362 GLY A CA 1
ATOM 2831 C C . GLY A 1 362 ? -19.186 -2.033 20.323 1.00 56.91 362 GLY A C 1
ATOM 2832 O O . GLY A 1 362 ? -20.012 -2.033 21.233 1.00 56.91 362 GLY A O 1
ATOM 2833 N N . VAL A 1 363 ? -17.936 -1.607 20.510 1.00 58.25 363 VAL A N 1
ATOM 2834 C CA . VAL A 1 363 ? -17.408 -1.053 21.756 1.00 58.25 363 VAL A CA 1
ATOM 2835 C C . VAL A 1 363 ? -16.600 0.212 21.477 1.00 58.25 363 VAL A C 1
ATOM 2837 O O . VAL A 1 363 ? -15.972 0.354 20.427 1.00 58.25 363 VAL A O 1
ATOM 2840 N N . SER A 1 364 ? -16.559 1.105 22.459 1.00 63.50 364 SER A N 1
ATOM 2841 C CA . SER A 1 364 ? -15.597 2.198 22.549 1.00 63.50 364 SER A CA 1
ATOM 2842 C C . SER A 1 364 ? -14.515 1.799 23.535 1.00 63.50 364 SER A C 1
ATOM 2844 O O . SER A 1 364 ? -14.805 1.479 24.691 1.00 63.50 364 SER A O 1
ATOM 2846 N N . CYS A 1 365 ? -13.269 1.794 23.080 1.00 66.62 365 CYS A N 1
ATOM 2847 C CA . CYS A 1 365 ? -12.120 1.439 23.886 1.00 66.62 365 CYS A CA 1
ATOM 2848 C C . CYS A 1 365 ? -11.170 2.633 24.016 1.00 66.62 365 CYS A C 1
ATOM 2850 O O . CYS A 1 365 ? -10.901 3.356 23.060 1.00 66.62 365 CYS A O 1
ATOM 2852 N N . SER A 1 366 ? -10.637 2.832 25.217 1.00 69.25 366 SER A N 1
ATOM 2853 C CA . SER A 1 366 ? -9.641 3.859 25.514 1.00 69.25 366 SER A CA 1
ATOM 2854 C C . SER A 1 366 ? -8.523 3.281 26.365 1.00 69.25 366 SER A C 1
ATOM 2856 O O . SER A 1 366 ? -8.749 2.403 27.197 1.00 69.25 366 SER A O 1
ATOM 2858 N N . VAL A 1 367 ? -7.315 3.792 26.157 1.00 70.56 367 VAL A N 1
ATOM 2859 C CA . VAL A 1 367 ? -6.113 3.386 26.883 1.00 70.56 367 VAL A CA 1
ATOM 2860 C C . VAL A 1 367 ? -5.545 4.612 27.584 1.00 70.56 367 VAL A C 1
ATOM 2862 O O . VAL A 1 367 ? -5.428 5.681 26.991 1.00 70.56 367 VAL A O 1
ATOM 2865 N N . THR A 1 368 ? -5.211 4.477 28.862 1.00 72.25 368 THR A N 1
ATOM 2866 C CA . THR A 1 368 ? -4.598 5.533 29.672 1.00 72.25 368 THR A CA 1
ATOM 2867 C C . THR A 1 368 ? -3.376 4.981 30.381 1.00 72.25 368 THR A C 1
ATOM 2869 O O . THR A 1 368 ? -3.460 3.973 31.076 1.00 72.25 368 THR A O 1
ATOM 2872 N N . ARG A 1 369 ? -2.229 5.645 30.233 1.00 75.69 369 ARG A N 1
ATOM 2873 C CA . ARG A 1 369 ? -1.038 5.334 31.024 1.00 75.69 369 ARG A CA 1
ATOM 2874 C C . ARG A 1 369 ? -1.178 5.971 32.406 1.00 75.69 369 ARG A C 1
ATOM 2876 O O . ARG A 1 369 ? -1.211 7.190 32.519 1.00 75.69 369 ARG A O 1
ATOM 2883 N N . GLU A 1 370 ? -1.237 5.146 33.443 1.00 73.56 370 GLU A N 1
ATOM 2884 C CA . GLU A 1 370 ? -1.471 5.583 34.824 1.00 73.56 370 GLU A CA 1
ATOM 2885 C C . GLU A 1 370 ? -0.177 6.009 35.514 1.00 73.56 370 GLU A C 1
ATOM 2887 O O . GLU A 1 370 ? -0.096 7.067 36.136 1.00 73.56 370 GLU A O 1
ATOM 2892 N N . LYS A 1 371 ? 0.852 5.159 35.433 1.00 70.06 371 LYS A N 1
ATOM 2893 C CA . LYS A 1 371 ? 2.139 5.395 36.092 1.00 70.06 371 LYS A CA 1
ATOM 2894 C C . LYS A 1 371 ? 3.256 4.548 35.494 1.00 70.06 371 LYS A C 1
ATOM 2896 O O . LYS A 1 371 ? 3.020 3.601 34.748 1.00 70.06 371 LYS A O 1
ATOM 2901 N N . GLU A 1 372 ? 4.474 4.892 35.883 1.00 72.56 372 GLU A N 1
ATOM 2902 C CA . GLU A 1 372 ? 5.686 4.105 35.677 1.00 72.56 372 GLU A CA 1
ATOM 2903 C C . GLU A 1 372 ? 6.358 3.893 37.035 1.00 72.56 372 GLU A C 1
ATOM 2905 O O . GLU A 1 372 ? 6.450 4.826 37.836 1.00 72.56 372 GLU A O 1
ATOM 2910 N N . GLN A 1 373 ? 6.789 2.667 37.322 1.00 60.84 373 GLN A N 1
ATOM 2911 C CA . GLN A 1 373 ? 7.485 2.339 38.563 1.00 60.84 373 GLN A CA 1
ATOM 2912 C C . GLN A 1 373 ? 8.515 1.241 38.302 1.00 60.84 373 GLN A C 1
ATOM 2914 O O . GLN A 1 373 ? 8.145 0.142 37.908 1.00 60.84 373 GLN A O 1
ATOM 2919 N N . ASN A 1 374 ? 9.795 1.526 38.561 1.00 62.69 374 ASN A N 1
ATOM 2920 C CA . ASN A 1 374 ? 10.909 0.584 38.373 1.00 62.69 374 ASN A CA 1
ATOM 2921 C C . ASN A 1 374 ? 10.974 -0.024 36.954 1.00 62.69 374 ASN A C 1
ATOM 2923 O O . ASN A 1 374 ? 11.178 -1.225 36.820 1.00 62.69 374 ASN A O 1
ATOM 2927 N N . GLY A 1 375 ? 10.746 0.782 35.910 1.00 52.66 375 GLY A N 1
ATOM 2928 C CA . GLY A 1 375 ? 10.731 0.309 34.517 1.00 52.66 375 GLY A CA 1
ATOM 2929 C C . GLY A 1 375 ? 9.467 -0.461 34.109 1.00 52.66 375 GLY A C 1
ATOM 2930 O O . GLY A 1 375 ? 9.372 -0.915 32.977 1.00 52.66 375 GLY A O 1
ATOM 2931 N N . VAL A 1 376 ? 8.482 -0.590 35.005 1.00 53.00 376 VAL A N 1
ATOM 2932 C CA . VAL A 1 376 ? 7.177 -1.202 34.716 1.00 53.00 376 VAL A CA 1
ATOM 2933 C C . VAL A 1 376 ? 6.157 -0.112 34.416 1.00 53.00 376 VAL A C 1
ATOM 2935 O O . VAL A 1 376 ? 5.982 0.824 35.208 1.00 53.00 376 VAL A O 1
ATOM 2938 N N . TYR A 1 377 ? 5.448 -0.261 33.302 1.00 59.12 377 TYR A N 1
ATOM 2939 C CA . TYR A 1 377 ? 4.410 0.662 32.857 1.00 59.12 377 TYR A CA 1
ATOM 2940 C C . TYR A 1 377 ? 3.025 0.106 33.178 1.00 59.12 377 TYR A C 1
ATOM 2942 O O . TYR A 1 377 ? 2.734 -1.069 32.946 1.00 59.12 377 TYR A O 1
ATOM 2950 N N . TYR A 1 378 ? 2.168 0.970 33.717 1.00 61.19 378 TYR A N 1
ATOM 2951 C CA . TYR A 1 378 ? 0.819 0.614 34.138 1.00 61.19 378 TYR A CA 1
ATOM 2952 C C . TYR A 1 378 ? -0.185 1.313 33.236 1.00 61.19 378 TYR A C 1
ATOM 2954 O O . TYR A 1 378 ? -0.208 2.546 33.176 1.00 61.19 378 TYR A O 1
ATOM 2962 N N . PHE A 1 379 ? -1.023 0.527 32.566 1.00 64.69 379 PHE A N 1
ATOM 2963 C CA . PHE A 1 379 ? -2.062 1.032 31.677 1.00 64.69 379 PHE A CA 1
ATOM 2964 C C . PHE A 1 379 ? -3.443 0.639 32.1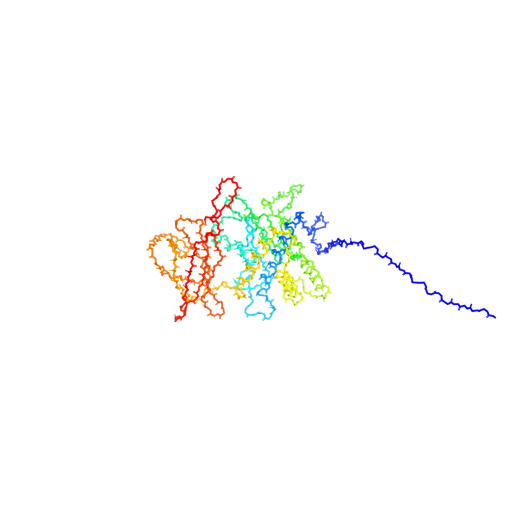81 1.00 64.69 379 PHE A C 1
ATOM 2966 O O . PHE A 1 379 ? -3.678 -0.516 32.537 1.00 64.69 379 PHE A O 1
ATOM 2973 N N . THR A 1 380 ? -4.368 1.592 32.162 1.00 61.84 380 THR A N 1
ATOM 2974 C CA . THR A 1 380 ? -5.796 1.328 32.279 1.00 61.84 380 THR A CA 1
ATOM 2975 C C . THR A 1 380 ? -6.400 1.242 30.891 1.00 61.84 380 THR A C 1
ATOM 2977 O O . THR A 1 380 ? -6.248 2.168 30.094 1.00 61.84 380 THR A O 1
ATOM 2980 N N . ILE A 1 381 ? -7.119 0.156 30.622 1.00 64.25 381 ILE A N 1
ATOM 2981 C CA . ILE A 1 381 ? -7.936 0.024 29.416 1.00 64.25 381 ILE A CA 1
ATOM 2982 C C . ILE A 1 381 ? -9.398 0.045 29.838 1.00 64.25 381 ILE A C 1
ATOM 2984 O O . ILE A 1 381 ? -9.833 -0.786 30.642 1.00 64.25 381 ILE A O 1
ATOM 2988 N N . ASN A 1 382 ? -10.141 1.019 29.318 1.00 61.41 382 ASN A N 1
ATOM 2989 C CA . ASN A 1 382 ? -11.572 1.144 29.552 1.00 61.41 382 ASN A CA 1
ATOM 2990 C C . ASN A 1 382 ? -12.304 0.834 28.254 1.00 61.41 382 ASN A C 1
ATOM 2992 O O . ASN A 1 382 ? -12.102 1.520 27.251 1.00 61.41 382 ASN A O 1
ATOM 2996 N N . THR A 1 383 ? -13.178 -0.163 28.310 1.00 56.78 383 THR A N 1
ATOM 2997 C CA . THR A 1 383 ? -14.044 -0.557 27.203 1.00 56.78 383 THR A CA 1
ATOM 2998 C C . THR A 1 383 ? -15.492 -0.376 27.639 1.00 56.78 383 THR A C 1
ATOM 3000 O O . THR A 1 383 ? -15.874 -0.804 28.730 1.00 56.78 383 THR A O 1
ATOM 3003 N N . VAL A 1 384 ? -16.287 0.287 26.806 1.00 60.25 384 VAL A N 1
ATOM 3004 C CA . VAL A 1 384 ? -17.708 0.557 27.041 1.00 60.25 384 VAL A CA 1
ATOM 3005 C C . VAL A 1 384 ? -18.476 0.099 25.811 1.00 60.25 384 VAL A C 1
ATOM 3007 O O . VAL A 1 384 ? -18.076 0.425 24.695 1.00 60.25 384 VAL A O 1
ATOM 3010 N N . ILE A 1 385 ? -19.567 -0.644 25.996 1.00 59.53 385 ILE A N 1
ATOM 3011 C CA . ILE A 1 385 ? -20.461 -0.989 24.884 1.00 59.53 385 ILE A CA 1
ATOM 3012 C C . ILE A 1 385 ? -21.031 0.309 24.315 1.00 59.53 385 ILE A C 1
ATOM 3014 O O . ILE A 1 385 ? -21.557 1.147 25.050 1.00 59.53 385 ILE A O 1
ATOM 3018 N N . THR A 1 386 ? -20.907 0.491 23.007 1.00 57.53 386 THR A N 1
ATOM 3019 C CA . THR A 1 386 ? -21.505 1.638 22.325 1.00 57.53 386 THR A CA 1
ATOM 3020 C C . THR A 1 386 ? -22.851 1.226 21.766 1.00 57.53 386 THR A C 1
ATOM 3022 O O . THR A 1 386 ? -22.909 0.437 20.828 1.00 57.53 386 THR A O 1
ATOM 3025 N N . HIS A 1 387 ? -23.919 1.824 22.288 1.00 52.91 387 HIS A N 1
ATOM 3026 C CA . HIS A 1 387 ? -25.270 1.705 21.734 1.00 52.91 387 HIS A CA 1
ATOM 3027 C C . HIS A 1 387 ? -25.454 2.504 20.428 1.00 52.91 387 HIS A C 1
ATOM 3029 O O . HIS A 1 387 ? -26.570 2.613 19.934 1.00 52.91 387 HIS A O 1
ATOM 3035 N N . ASP A 1 388 ? -24.387 3.048 19.831 1.00 43.75 388 ASP A N 1
ATOM 3036 C CA . ASP A 1 388 ? -24.464 3.854 18.603 1.00 43.75 388 ASP A CA 1
ATOM 3037 C C . ASP A 1 388 ? -25.011 3.066 17.390 1.00 43.75 388 ASP A C 1
ATOM 3039 O O . ASP A 1 388 ? -25.371 3.672 16.384 1.00 43.75 388 ASP A O 1
ATOM 3043 N N . ASN A 1 389 ? -25.137 1.734 17.500 1.00 40.69 389 ASN A N 1
ATOM 3044 C CA . ASN A 1 389 ? -25.783 0.855 16.517 1.00 40.69 389 ASN A CA 1
ATOM 3045 C C . ASN A 1 389 ? -27.039 0.132 17.044 1.00 40.69 389 ASN A C 1
ATOM 3047 O O . ASN A 1 389 ? -27.567 -0.742 16.353 1.00 40.69 389 ASN A O 1
ATOM 3051 N N . ASP A 1 390 ? -27.548 0.481 18.228 1.00 41.78 390 ASP A N 1
ATOM 3052 C CA . ASP A 1 390 ? -28.812 -0.056 18.731 1.00 41.78 390 ASP A CA 1
ATOM 3053 C C . ASP A 1 390 ? -29.980 0.636 18.018 1.00 41.78 390 ASP A C 1
ATOM 3055 O O . ASP A 1 390 ? -30.650 1.521 18.550 1.00 41.78 390 ASP A O 1
ATOM 3059 N N . CYS A 1 391 ? -30.234 0.221 16.778 1.00 37.00 391 CYS A N 1
ATOM 3060 C CA . CYS A 1 391 ? -31.534 0.410 16.161 1.00 37.00 391 CYS A CA 1
ATOM 3061 C C . CYS A 1 391 ? -32.291 -0.914 16.113 1.00 37.00 391 CYS A C 1
ATOM 3063 O O . CYS A 1 391 ? -31.807 -1.930 15.607 1.00 37.00 391 CYS A O 1
ATOM 3065 N N . LYS A 1 392 ? -33.529 -0.913 16.616 1.00 37.12 392 LYS A N 1
ATOM 3066 C CA . LYS A 1 392 ? -34.446 -2.023 16.350 1.00 37.12 392 LYS A CA 1
ATOM 3067 C C . LYS A 1 392 ? -34.921 -1.907 14.909 1.00 37.12 392 LYS A C 1
ATOM 3069 O O . LYS A 1 392 ? -35.746 -1.057 14.588 1.00 37.12 392 LYS A O 1
ATOM 3074 N N . TRP A 1 393 ? -34.433 -2.798 14.054 1.00 33.03 393 TRP A N 1
ATOM 3075 C CA . TRP A 1 393 ? -34.952 -2.955 12.700 1.00 33.03 393 TRP A CA 1
ATOM 3076 C C . TRP A 1 393 ? -36.397 -3.471 12.753 1.00 33.03 393 TRP A C 1
ATOM 3078 O O . TRP A 1 393 ? -36.640 -4.640 13.060 1.00 33.03 393 TRP A O 1
ATOM 3088 N N . ASN A 1 394 ? -37.371 -2.605 12.463 1.00 41.31 394 ASN A N 1
ATOM 3089 C CA . ASN A 1 394 ? -38.799 -2.953 12.476 1.00 41.31 394 ASN A CA 1
ATOM 3090 C C . ASN A 1 394 ? -39.340 -3.397 11.102 1.00 41.31 394 ASN A C 1
ATOM 3092 O O . ASN A 1 394 ? -40.540 -3.621 10.952 1.00 41.31 394 ASN A O 1
ATOM 3096 N N . GLY A 1 395 ? -38.460 -3.552 10.108 1.00 39.72 395 GLY A N 1
ATOM 3097 C CA . GLY A 1 395 ? -38.826 -3.923 8.741 1.00 39.72 395 GLY A CA 1
ATOM 3098 C C . GLY A 1 395 ? -39.076 -2.742 7.799 1.00 39.72 395 GLY A C 1
ATOM 3099 O O . GLY A 1 395 ? -39.334 -2.986 6.622 1.00 39.72 395 GLY A O 1
ATOM 3100 N N . SER A 1 396 ? -38.965 -1.493 8.268 1.00 40.25 396 SER A N 1
ATOM 3101 C CA . SER A 1 396 ? -39.058 -0.302 7.408 1.00 40.25 396 SER A CA 1
ATOM 3102 C C . SER A 1 396 ? -37.982 0.757 7.662 1.00 40.25 396 SER A C 1
ATOM 3104 O O . SER A 1 396 ? -37.455 1.282 6.688 1.00 40.25 396 SER A O 1
ATOM 3106 N N . GLU A 1 397 ? -37.614 1.043 8.916 1.00 38.78 397 GLU A N 1
ATOM 3107 C CA . GLU A 1 397 ? -36.562 2.016 9.268 1.00 38.78 397 GLU A CA 1
ATOM 3108 C C . GLU A 1 397 ? -35.849 1.610 10.576 1.00 38.78 397 GLU A C 1
ATOM 3110 O O . GLU A 1 397 ? -36.346 0.771 11.334 1.00 38.78 397 GLU A O 1
ATOM 3115 N N . CYS A 1 398 ? -34.672 2.194 10.830 1.00 34.56 398 CYS A N 1
ATOM 3116 C CA . CYS A 1 398 ? -33.936 2.045 12.088 1.00 34.56 398 CYS A CA 1
ATOM 3117 C C . CYS A 1 398 ? -34.360 3.143 13.076 1.00 34.56 398 CYS A C 1
ATOM 3119 O O . CYS A 1 398 ? -33.956 4.293 12.919 1.00 34.56 398 CYS A O 1
ATOM 3121 N N . GLU A 1 399 ? -35.151 2.797 14.097 1.00 33.50 399 GLU A N 1
ATOM 3122 C CA . GLU A 1 399 ? -35.457 3.706 15.214 1.00 33.50 399 GLU A CA 1
ATOM 3123 C C . GLU A 1 399 ? -34.450 3.523 16.367 1.00 33.50 399 GLU A C 1
ATOM 3125 O O . GLU A 1 399 ? -34.117 2.373 16.684 1.00 33.50 399 GLU A O 1
ATOM 3130 N N . PRO A 1 400 ? -33.976 4.616 17.003 1.00 35.31 400 PRO A N 1
ATOM 3131 C CA . PRO A 1 400 ? -33.140 4.534 18.198 1.00 35.31 400 PRO A CA 1
ATOM 3132 C C . PRO A 1 400 ? -33.949 4.001 19.388 1.00 35.31 400 PRO A C 1
ATOM 3134 O O . PRO A 1 400 ? -35.130 4.329 19.522 1.00 35.31 400 PRO A O 1
ATOM 3137 N N . ILE A 1 401 ? -33.320 3.168 20.227 1.00 46.19 401 ILE A N 1
ATOM 3138 C CA . ILE A 1 401 ? -33.941 2.604 21.444 1.00 46.19 401 ILE A CA 1
ATOM 3139 C C . ILE A 1 401 ? -34.283 3.689 22.469 1.00 46.19 401 ILE A C 1
ATOM 3141 O O . ILE A 1 401 ? -33.423 4.560 22.734 1.00 46.19 401 ILE A O 1
#

Radius of gyration: 26.1 Å; chains: 1; bounding box: 62×98×82 Å

Secondary structure (DSSP, 8-state):
--------------------------------S-SSS----------HHHHHHHHHHHHHHHHHHHTT---TT-SS--S-S-EEEEE-TTS-EEEEEE--TTTTT-TT--HHHHHHHHHHHHH--SSSB-TT-PBPEEEESS---HHHHHHHHHTT--EEEESS--TTT--HHHHHT---GGGTSPPPPSS--EEEE-SSHHHHHHHHHHHHHHHTT--S-HHHHTTSHHHHHHHHHHHHHHHH---SSGGGHHHHHHHHHHHHH---S------S-----EEEEEE--SSSPEE------SS--------SS----EEE-SSS-EEEEEEETT-TT-EEEEEEEE-TTT--EEEEEEEEESEEEEEEEEEEETTEEEEEEEEEE-GGG-EEE-SS-EEE-

Organism: NCBI:txid2559571